Protein AF-A0A2A2KRG2-F1 (afdb_monomer)

Structure (mmCIF, N/CA/C/O backbone):
data_AF-A0A2A2KRG2-F1
#
_entry.id   AF-A0A2A2KRG2-F1
#
loop_
_atom_site.group_PDB
_atom_site.id
_atom_site.type_symbol
_atom_site.label_atom_id
_atom_site.label_alt_id
_atom_site.label_comp_id
_atom_site.label_asym_id
_atom_site.label_entity_id
_atom_site.label_seq_id
_atom_site.pdbx_PDB_ins_code
_atom_site.Cartn_x
_atom_site.Cartn_y
_atom_site.Cartn_z
_atom_site.occupancy
_atom_site.B_iso_or_equiv
_atom_site.auth_seq_id
_atom_site.auth_comp_id
_atom_site.auth_asym_id
_atom_site.auth_atom_id
_atom_site.pdbx_PDB_model_num
ATOM 1 N N . MET A 1 1 ? -4.986 -5.666 5.709 1.00 29.66 1 MET A N 1
ATOM 2 C CA . MET A 1 1 ? -4.042 -6.745 6.087 1.00 29.66 1 MET A CA 1
ATOM 3 C C . MET A 1 1 ? -4.756 -8.081 5.919 1.00 29.66 1 MET A C 1
ATOM 5 O O . MET A 1 1 ? -5.889 -8.186 6.376 1.00 29.66 1 MET A O 1
ATOM 9 N N . TYR A 1 2 ? -4.151 -9.063 5.244 1.00 31.34 2 TYR A N 1
ATOM 10 C CA . TYR A 1 2 ? -4.650 -10.446 5.218 1.00 31.34 2 TYR A CA 1
ATOM 11 C C . TYR A 1 2 ? -3.957 -11.218 6.345 1.00 31.34 2 TYR A C 1
ATOM 13 O O . TYR A 1 2 ? -2.733 -11.163 6.433 1.00 31.34 2 TYR A O 1
ATOM 21 N N . TYR A 1 3 ? -4.710 -11.911 7.198 1.00 32.34 3 TYR A N 1
ATOM 22 C CA . TYR A 1 3 ? -4.141 -12.798 8.218 1.00 32.34 3 TYR A CA 1
ATOM 23 C C . TYR A 1 3 ? -4.425 -14.255 7.857 1.00 32.34 3 TYR A C 1
ATOM 25 O O . TYR A 1 3 ? -5.563 -14.611 7.553 1.00 32.34 3 TYR A O 1
ATOM 33 N N . GLU A 1 4 ? -3.389 -15.092 7.909 1.00 26.80 4 GLU A N 1
ATOM 34 C CA . GLU A 1 4 ? -3.483 -16.546 7.769 1.00 26.80 4 GLU A CA 1
ATOM 35 C C . GLU A 1 4 ? -3.441 -17.169 9.176 1.00 26.80 4 GLU A C 1
ATOM 37 O O . GLU A 1 4 ? -2.550 -16.859 9.968 1.00 26.80 4 GLU A O 1
ATOM 42 N N . ILE A 1 5 ? -4.428 -18.000 9.528 1.00 31.73 5 ILE A N 1
ATOM 43 C CA . ILE A 1 5 ? -4.546 -18.603 10.866 1.00 31.73 5 ILE A CA 1
ATOM 44 C C . ILE A 1 5 ? -4.482 -20.124 10.740 1.00 31.73 5 ILE A C 1
ATOM 46 O O . ILE A 1 5 ? -5.445 -20.731 10.287 1.00 31.73 5 ILE A O 1
ATOM 50 N N . GLY A 1 6 ? -3.393 -20.723 11.235 1.00 26.72 6 GLY A N 1
ATOM 51 C CA . GLY A 1 6 ? -3.330 -22.131 11.650 1.00 26.72 6 GLY A CA 1
ATOM 52 C C . GLY A 1 6 ? -3.318 -23.183 10.532 1.00 26.72 6 GLY A C 1
ATOM 53 O O . GLY A 1 6 ? -4.062 -23.124 9.562 1.00 26.72 6 GLY A O 1
ATOM 54 N N . SER A 1 7 ? -2.471 -24.194 10.712 1.00 32.69 7 SER A N 1
ATOM 55 C CA . SER A 1 7 ? -1.944 -25.127 9.705 1.00 32.69 7 SER A CA 1
ATOM 56 C C . SER A 1 7 ? -2.916 -26.114 9.042 1.00 32.69 7 SER A C 1
ATOM 58 O O . SER A 1 7 ? -2.444 -27.047 8.415 1.00 32.69 7 SER A O 1
ATOM 60 N N . ASP A 1 8 ? -4.231 -25.939 9.144 1.00 32.78 8 ASP A N 1
ATOM 61 C CA . ASP A 1 8 ? -5.220 -26.752 8.425 1.00 32.78 8 ASP A CA 1
ATOM 62 C C . ASP A 1 8 ? -6.577 -26.033 8.449 1.00 32.78 8 ASP A C 1
ATOM 64 O O . ASP A 1 8 ? -7.426 -26.348 9.280 1.00 32.78 8 ASP A O 1
ATOM 68 N N . SER A 1 9 ? -6.770 -25.018 7.594 1.00 29.50 9 SER A N 1
ATOM 69 C CA . SER A 1 9 ? -8.054 -24.578 6.995 1.00 29.50 9 SER A CA 1
ATOM 70 C C . SER A 1 9 ? -7.951 -23.136 6.493 1.00 29.50 9 SER A C 1
ATOM 72 O O . SER A 1 9 ? -7.867 -22.197 7.275 1.00 29.50 9 SER A O 1
ATOM 74 N N . GLN A 1 10 ? -8.056 -22.947 5.176 1.00 33.50 10 GLN A N 1
ATOM 75 C CA . GLN A 1 10 ? -8.193 -21.641 4.523 1.00 33.50 10 GLN A CA 1
ATOM 76 C C . GLN A 1 10 ? -9.315 -20.792 5.158 1.00 33.50 10 GLN A C 1
ATOM 78 O O . GLN A 1 10 ? -10.501 -21.034 4.904 1.00 33.50 10 GLN A O 1
ATOM 83 N N . CYS A 1 11 ? -8.955 -19.780 5.945 1.00 31.53 11 CYS A N 1
ATOM 84 C CA . CYS A 1 11 ? -9.849 -18.721 6.416 1.00 31.53 11 CYS A CA 1
ATOM 85 C C . CYS A 1 11 ? -9.236 -17.368 6.045 1.00 31.53 11 CYS A C 1
ATOM 87 O O . CYS A 1 11 ? -8.462 -16.798 6.803 1.00 31.53 11 CYS A O 1
ATOM 89 N N . TYR A 1 12 ? -9.574 -16.861 4.859 1.00 43.62 12 TYR A N 1
ATOM 90 C CA . TYR A 1 12 ? -9.190 -15.517 4.433 1.00 43.62 12 TYR A CA 1
ATOM 91 C C . TYR A 1 12 ? -10.187 -14.517 5.030 1.00 43.62 12 TYR A C 1
ATOM 93 O O . TYR A 1 12 ? -11.266 -14.305 4.477 1.00 43.62 12 TYR A O 1
ATOM 101 N N . ALA A 1 13 ? -9.859 -13.959 6.197 1.00 39.25 13 ALA A N 1
ATOM 102 C CA . ALA A 1 13 ? -10.577 -12.825 6.769 1.00 39.25 13 ALA A CA 1
ATOM 103 C C . ALA A 1 13 ? -9.945 -11.529 6.246 1.00 39.25 13 ALA A C 1
ATOM 105 O O . ALA A 1 13 ? -8.752 -11.291 6.448 1.00 39.25 13 ALA A O 1
ATOM 106 N N . LEU A 1 14 ? -10.732 -10.692 5.568 1.00 48.41 14 LEU A N 1
ATOM 107 C CA . LEU A 1 14 ? -10.299 -9.344 5.204 1.00 48.41 14 LEU A CA 1
ATOM 108 C C . LEU A 1 14 ? -10.670 -8.399 6.351 1.00 48.41 14 LEU A C 1
ATOM 110 O O . LEU A 1 14 ? -11.850 -8.146 6.598 1.00 48.41 14 LEU A O 1
ATOM 114 N N . ILE A 1 15 ? -9.650 -7.926 7.073 1.00 51.00 15 ILE A N 1
ATOM 115 C CA . ILE A 1 15 ? -9.794 -6.954 8.161 1.00 51.00 15 ILE A CA 1
ATOM 116 C C . ILE A 1 15 ? -9.428 -5.578 7.607 1.00 51.00 15 ILE A C 1
ATOM 118 O O . ILE A 1 15 ? -8.278 -5.321 7.230 1.00 51.00 15 ILE A O 1
ATOM 122 N N . MET A 1 16 ? -10.428 -4.703 7.549 1.00 49.31 16 MET A N 1
ATOM 123 C CA . MET A 1 16 ? -10.259 -3.293 7.210 1.00 49.31 16 MET A CA 1
ATOM 124 C C . MET A 1 16 ? -9.888 -2.525 8.477 1.00 49.31 16 MET A C 1
ATOM 126 O O . MET A 1 16 ? -10.736 -2.352 9.345 1.00 49.31 16 MET A O 1
ATOM 130 N N . TYR A 1 17 ? -8.631 -2.087 8.579 1.00 44.12 17 TYR A N 1
ATOM 131 C CA . TYR A 1 17 ? -8.118 -1.272 9.684 1.00 44.12 17 TYR A CA 1
ATOM 132 C C . TYR A 1 17 ? -7.534 0.044 9.150 1.00 44.12 17 TYR A C 1
ATOM 134 O O . TYR A 1 17 ? -6.926 0.073 8.078 1.00 44.12 17 TYR A O 1
ATOM 142 N N . GLN A 1 18 ? -7.742 1.129 9.895 1.00 44.81 18 GLN A N 1
ATOM 143 C CA . GLN A 1 18 ? -7.161 2.449 9.648 1.00 44.81 18 GLN A CA 1
ATOM 144 C C . GLN A 1 18 ? -5.654 2.459 9.981 1.00 44.81 18 GLN A C 1
ATOM 146 O O . GLN A 1 18 ? -5.302 2.321 11.145 1.00 44.81 18 GLN A O 1
ATOM 151 N N . GLU A 1 19 ? -4.764 2.737 9.023 1.00 33.47 19 GLU A N 1
ATOM 152 C CA . GLU A 1 19 ? -3.375 3.152 9.311 1.00 33.47 19 GLU A CA 1
ATOM 153 C C . GLU A 1 19 ? -3.194 4.609 8.842 1.00 33.47 19 GLU A C 1
ATOM 155 O O . GLU A 1 19 ? -3.451 4.916 7.676 1.00 33.47 19 GLU A O 1
ATOM 160 N N . PHE A 1 20 ? -2.896 5.546 9.759 1.00 42.88 20 PHE A N 1
ATOM 161 C CA . PHE A 1 20 ? -3.058 6.992 9.511 1.00 42.88 20 PHE A CA 1
ATOM 162 C C . PHE A 1 20 ? -1.716 7.710 9.496 1.00 42.88 20 PHE A C 1
ATOM 164 O O . PHE A 1 20 ? -1.190 8.147 10.515 1.00 42.88 20 PHE A O 1
ATOM 171 N N . SER A 1 21 ? -1.207 7.894 8.282 1.00 27.30 21 SER A N 1
ATOM 172 C CA . SER A 1 21 ? -0.161 8.851 7.952 1.00 27.30 21 SER A CA 1
ATOM 173 C C . SER A 1 21 ? -0.754 9.861 6.961 1.00 27.30 21 SER A C 1
ATOM 175 O O . SER A 1 21 ? -0.953 9.551 5.790 1.00 27.30 21 SER A O 1
ATOM 177 N N . SER A 1 22 ? -1.040 11.073 7.451 1.00 29.67 22 SER A N 1
ATOM 178 C CA . SER A 1 22 ? -1.449 12.300 6.731 1.00 29.67 22 SER A CA 1
ATOM 179 C C . SER A 1 22 ? -2.947 12.677 6.668 1.00 29.67 22 SER A C 1
ATOM 181 O O . SER A 1 22 ? -3.8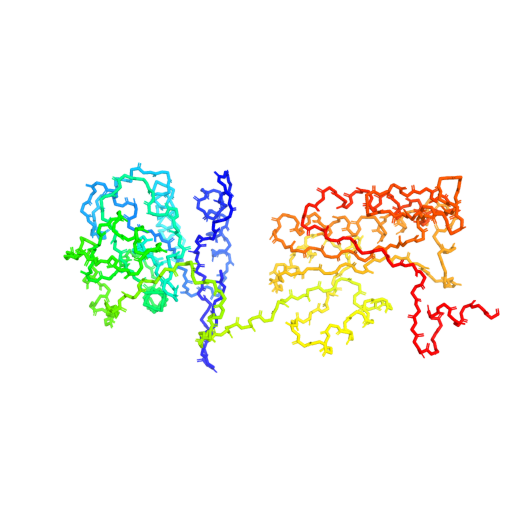57 11.872 6.496 1.00 29.67 22 SER A O 1
ATOM 183 N N . TYR A 1 23 ? -3.171 13.985 6.839 1.00 35.66 23 TYR A N 1
ATOM 184 C CA . TYR A 1 23 ? -4.391 14.640 7.328 1.00 35.66 23 TYR A CA 1
ATOM 185 C C . TYR A 1 23 ? -5.472 14.973 6.278 1.00 35.66 23 TYR A C 1
ATOM 187 O O . TYR A 1 23 ? -6.418 15.679 6.612 1.00 35.66 23 TYR A O 1
ATOM 195 N N . LEU A 1 24 ? -5.386 14.513 5.023 1.00 28.31 24 LEU A N 1
ATOM 196 C CA . LEU A 1 24 ? -6.304 14.994 3.966 1.00 28.31 24 LEU A CA 1
ATOM 197 C C . LEU A 1 24 ? -6.812 13.943 2.965 1.00 28.31 24 LEU A C 1
ATOM 199 O O . LEU A 1 24 ? -7.680 14.268 2.159 1.00 28.31 24 LEU A O 1
ATOM 203 N N . LEU A 1 25 ? -6.346 12.692 3.015 1.00 37.44 25 LEU A N 1
ATOM 204 C CA . LEU A 1 25 ? -6.778 11.638 2.088 1.00 37.44 25 LEU A CA 1
ATOM 205 C C . LEU A 1 25 ? -6.596 10.259 2.723 1.00 37.44 25 LEU A C 1
ATOM 207 O O . LEU A 1 25 ? -5.611 9.563 2.512 1.00 37.44 25 LEU A O 1
ATOM 211 N N . THR A 1 26 ? -7.571 9.859 3.524 1.00 41.53 26 THR A N 1
ATOM 212 C CA . THR A 1 26 ? -7.593 8.558 4.188 1.00 41.53 26 THR A CA 1
ATOM 213 C C . THR A 1 26 ? -8.547 7.622 3.464 1.00 41.53 26 THR A C 1
ATOM 215 O O . THR A 1 26 ? -9.755 7.582 3.693 1.00 41.53 26 THR A O 1
ATOM 218 N N . GLY A 1 27 ? -7.970 6.919 2.486 1.00 37.56 27 GLY A N 1
ATOM 219 C CA . GLY A 1 27 ? -8.674 6.203 1.423 1.00 37.56 27 GLY A CA 1
ATOM 220 C C . GLY A 1 27 ? -9.642 5.116 1.890 1.00 37.56 27 GLY A C 1
ATOM 221 O O . GLY A 1 27 ? -10.674 4.951 1.257 1.00 37.56 27 GLY A O 1
ATOM 222 N N . CYS A 1 28 ? -9.392 4.424 3.004 1.00 44.31 28 CYS A N 1
ATOM 223 C CA . CYS A 1 28 ? -10.169 3.228 3.367 1.00 44.31 28 CYS A CA 1
ATOM 224 C C . CYS A 1 28 ? -11.514 3.511 4.072 1.00 44.31 28 CYS A C 1
ATOM 226 O O . CYS A 1 28 ? -12.373 2.636 4.090 1.00 44.31 28 CYS A O 1
ATOM 228 N N . LEU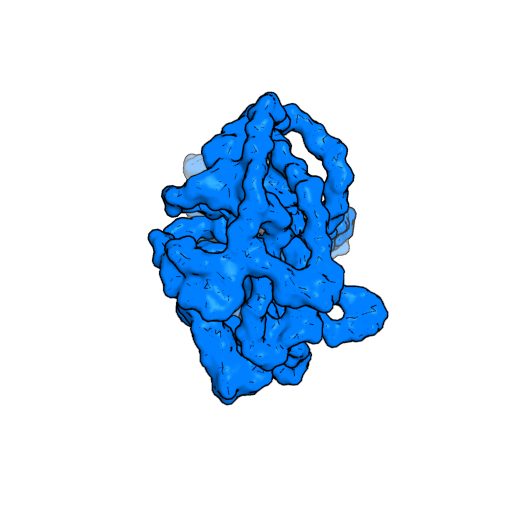 A 1 29 ? -11.724 4.720 4.613 1.00 48.06 29 LEU A N 1
ATOM 229 C CA . LEU A 1 29 ? -13.013 5.171 5.181 1.00 48.06 29 LEU A CA 1
ATOM 230 C C . LEU A 1 29 ? -13.597 6.392 4.448 1.00 48.06 29 LEU A C 1
ATOM 232 O O . LEU A 1 29 ? -14.664 6.889 4.805 1.00 48.06 29 LEU A O 1
ATOM 236 N N . ASN A 1 30 ? -12.939 6.857 3.380 1.00 58.56 30 ASN A N 1
ATOM 237 C CA . ASN A 1 30 ? -13.611 7.654 2.362 1.00 58.56 30 ASN A CA 1
ATOM 238 C C . ASN A 1 30 ? -14.676 6.754 1.701 1.00 58.56 30 ASN A C 1
ATOM 240 O O . ASN A 1 30 ? -14.331 5.635 1.308 1.00 58.56 30 ASN A O 1
ATOM 244 N N . PRO A 1 31 ? -15.934 7.209 1.537 1.00 58.19 31 PRO A N 1
ATOM 245 C CA . PRO A 1 31 ? -16.980 6.449 0.853 1.00 58.19 31 PRO A CA 1
ATOM 246 C C . PRO A 1 31 ? -16.522 5.752 -0.431 1.00 58.19 31 PRO A C 1
ATOM 248 O O . PRO A 1 31 ? -16.917 4.621 -0.692 1.00 58.19 31 PRO A O 1
ATOM 251 N N . LEU A 1 32 ? -15.636 6.391 -1.200 1.00 61.03 32 LEU A N 1
ATOM 252 C CA . LEU A 1 32 ? -15.094 5.822 -2.432 1.00 61.03 32 LEU A CA 1
ATOM 253 C C . LEU A 1 32 ? -14.224 4.576 -2.205 1.00 61.03 32 LEU A C 1
ATOM 255 O O . LEU A 1 32 ? -14.387 3.599 -2.931 1.00 61.03 32 LEU A O 1
ATOM 259 N N . GLY A 1 33 ? -13.329 4.575 -1.214 1.00 68.56 33 GLY A N 1
ATOM 260 C CA . GLY A 1 33 ? -12.489 3.403 -0.953 1.00 68.56 33 GLY A CA 1
ATOM 261 C C . GLY A 1 33 ? -13.251 2.282 -0.255 1.00 68.56 33 GLY A C 1
ATOM 262 O O . GLY A 1 33 ? -13.022 1.115 -0.561 1.00 68.56 33 GLY A O 1
ATOM 263 N N . MET A 1 34 ? -14.235 2.615 0.588 1.00 76.31 34 MET A N 1
ATOM 264 C CA . MET A 1 34 ? -15.130 1.609 1.167 1.00 76.31 34 MET A CA 1
ATOM 265 C C . MET A 1 34 ? -15.921 0.872 0.077 1.00 76.31 34 MET A C 1
ATOM 267 O O . MET A 1 34 ? -15.996 -0.354 0.100 1.00 76.31 34 MET A O 1
ATOM 271 N N . ILE A 1 35 ? -16.455 1.599 -0.911 1.00 80.50 35 ILE A N 1
ATOM 272 C CA . ILE A 1 35 ? -17.150 1.002 -2.063 1.00 80.50 35 ILE A CA 1
ATOM 273 C C . ILE A 1 35 ? -16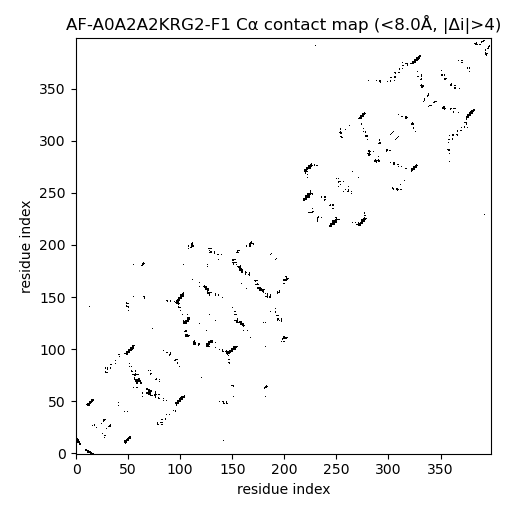.215 0.073 -2.841 1.00 80.50 35 ILE A C 1
ATOM 275 O O . ILE A 1 35 ? -16.591 -1.059 -3.120 1.00 80.50 35 ILE A O 1
ATOM 279 N N . GLN A 1 36 ? -14.989 0.512 -3.146 1.00 79.19 36 GLN A N 1
ATOM 280 C CA . GLN A 1 36 ? -14.023 -0.305 -3.891 1.00 79.19 36 GLN A CA 1
ATOM 281 C C . GLN A 1 36 ? -13.691 -1.615 -3.173 1.00 79.19 36 GLN A C 1
ATOM 283 O O . GLN A 1 36 ? -13.675 -2.673 -3.799 1.00 79.19 36 GLN A O 1
ATOM 288 N N . VAL A 1 37 ? -13.452 -1.559 -1.861 1.00 81.06 37 VAL A N 1
ATOM 289 C CA . VAL A 1 37 ? -13.136 -2.756 -1.077 1.00 81.06 37 VAL A CA 1
ATOM 290 C C . VAL A 1 37 ? -14.353 -3.675 -0.970 1.00 81.06 37 VAL A C 1
ATOM 292 O O . VAL A 1 37 ? -14.210 -4.887 -1.103 1.00 81.06 37 VAL A O 1
ATOM 295 N N . LEU A 1 38 ? -15.548 -3.125 -0.752 1.00 85.38 38 LEU A N 1
ATOM 296 C CA . LEU A 1 38 ? -16.779 -3.912 -0.679 1.00 85.38 38 LEU A CA 1
ATOM 297 C C . LEU A 1 38 ? -17.150 -4.546 -2.031 1.00 85.38 38 LEU A C 1
ATOM 299 O O . LEU A 1 38 ? -17.625 -5.681 -2.057 1.00 85.38 38 LEU A O 1
ATOM 303 N N . ASP A 1 39 ? -16.909 -3.860 -3.149 1.00 85.19 39 ASP A N 1
ATOM 304 C CA . ASP A 1 39 ? -17.068 -4.428 -4.492 1.00 85.19 39 ASP A CA 1
ATOM 305 C C . ASP A 1 39 ? -16.040 -5.539 -4.748 1.00 85.19 39 ASP A C 1
ATOM 307 O O . ASP A 1 39 ? -16.412 -6.615 -5.209 1.00 85.19 39 ASP A O 1
ATOM 311 N N . ALA A 1 40 ? -14.775 -5.346 -4.361 1.00 81.69 40 ALA A N 1
ATOM 312 C CA . ALA A 1 40 ? -13.763 -6.399 -4.450 1.00 81.69 40 ALA A CA 1
ATOM 313 C C . ALA A 1 40 ? -14.114 -7.614 -3.570 1.00 81.69 40 ALA A C 1
ATOM 315 O O . ALA A 1 40 ? -13.955 -8.761 -3.986 1.00 81.69 40 ALA A O 1
ATOM 316 N N . ALA A 1 41 ? -14.641 -7.372 -2.366 1.00 84.75 41 ALA A N 1
ATOM 317 C CA . ALA A 1 41 ? -15.145 -8.410 -1.475 1.00 84.75 41 ALA A CA 1
ATOM 318 C C . ALA A 1 41 ? -16.325 -9.173 -2.099 1.00 84.75 41 ALA A C 1
ATOM 320 O O . ALA A 1 41 ? -16.387 -10.394 -1.983 1.00 84.75 41 ALA A O 1
ATOM 321 N N . ARG A 1 42 ? -17.230 -8.475 -2.799 1.00 85.62 42 ARG A N 1
ATOM 322 C CA . ARG A 1 42 ? -18.340 -9.083 -3.551 1.00 85.62 42 ARG A CA 1
ATOM 323 C C . ARG A 1 42 ? -17.850 -9.977 -4.681 1.00 85.62 42 ARG A C 1
ATOM 325 O O . ARG A 1 42 ? -18.397 -11.059 -4.877 1.00 85.62 42 ARG A O 1
ATOM 332 N N . ASP A 1 43 ? -16.849 -9.527 -5.422 1.00 84.94 43 ASP A N 1
ATOM 333 C CA . ASP A 1 43 ? -16.346 -10.258 -6.583 1.00 84.94 43 ASP A CA 1
ATOM 334 C C . ASP A 1 43 ? -15.474 -11.468 -6.163 1.00 84.94 43 ASP A C 1
ATOM 336 O O . ASP A 1 43 ? -15.237 -12.389 -6.951 1.00 84.94 43 ASP A O 1
ATOM 340 N N . CYS A 1 44 ? -15.056 -11.524 -4.892 1.00 79.94 44 CYS A N 1
ATOM 341 C CA . CYS A 1 44 ? -14.324 -12.641 -4.304 1.00 79.94 44 CYS A CA 1
ATOM 342 C C . CYS A 1 44 ? -15.246 -13.829 -3.962 1.00 79.94 44 CYS A C 1
ATOM 344 O O . CYS A 1 44 ? -15.891 -13.878 -2.916 1.00 79.94 44 CYS A O 1
ATOM 346 N N . GLN A 1 45 ? -15.252 -14.853 -4.821 1.00 76.12 45 GLN A N 1
ATOM 347 C CA . GLN A 1 45 ? -16.094 -16.052 -4.657 1.00 76.12 45 GLN A CA 1
ATOM 348 C C . GLN A 1 45 ? -15.750 -16.916 -3.431 1.00 76.12 45 GLN A C 1
ATOM 350 O O . GLN A 1 45 ? -16.567 -17.727 -2.998 1.00 76.12 45 GLN A O 1
ATOM 355 N N . THR A 1 46 ? -14.538 -16.788 -2.892 1.00 81.56 46 THR A N 1
ATOM 356 C CA . THR A 1 46 ? -14.033 -17.611 -1.781 1.00 81.56 46 THR A CA 1
ATOM 357 C C . THR A 1 46 ? -14.091 -16.898 -0.430 1.00 81.56 46 THR A C 1
ATOM 359 O O . THR A 1 46 ? -13.651 -17.461 0.577 1.00 81.56 46 THR A O 1
ATOM 362 N N . LEU A 1 47 ? -14.626 -15.674 -0.386 1.00 80.94 47 LEU A N 1
ATOM 363 C CA . LEU A 1 47 ? -14.696 -14.872 0.827 1.00 80.94 47 LEU A CA 1
ATOM 364 C C . LEU A 1 47 ? -15.630 -15.525 1.853 1.00 80.94 47 LEU A C 1
ATOM 366 O O . LEU A 1 47 ? -16.830 -15.671 1.627 1.00 80.94 47 LEU A O 1
ATOM 370 N N . LYS A 1 48 ? -15.070 -15.891 3.009 1.00 82.81 48 LYS A N 1
ATOM 371 C CA . LYS A 1 48 ? -15.832 -16.490 4.117 1.00 82.81 48 LYS A CA 1
ATOM 372 C C . LYS A 1 48 ? -16.310 -15.465 5.138 1.00 82.81 48 LYS A C 1
ATOM 374 O O . LYS A 1 48 ? -17.306 -15.710 5.806 1.00 82.81 48 LYS A O 1
ATOM 379 N N . SER A 1 49 ? -15.574 -14.368 5.293 1.00 84.75 49 SER A N 1
ATOM 380 C CA . SER A 1 49 ? -15.817 -13.364 6.325 1.00 84.75 49 SER A CA 1
ATOM 381 C C . SER A 1 49 ? -15.131 -12.047 5.979 1.00 84.75 49 SER A C 1
ATOM 383 O O . SER A 1 49 ? -13.986 -12.033 5.521 1.00 84.75 49 SER A O 1
ATOM 385 N N . PHE A 1 50 ? -15.826 -10.943 6.226 1.00 88.50 50 PHE A N 1
ATOM 386 C CA . PHE A 1 50 ? -15.331 -9.587 6.046 1.00 88.50 50 PHE A CA 1
ATOM 387 C C . PHE A 1 50 ? -15.631 -8.765 7.297 1.00 88.50 50 PHE A C 1
ATOM 389 O O . PHE A 1 50 ? -16.793 -8.608 7.674 1.00 88.50 50 PHE A O 1
ATOM 396 N N . VAL A 1 51 ? -14.597 -8.230 7.947 1.00 88.81 51 VAL A N 1
ATOM 397 C CA . VAL A 1 51 ? -14.770 -7.458 9.183 1.00 88.81 51 VAL A CA 1
ATOM 398 C C . VAL A 1 51 ? -14.439 -5.993 8.948 1.00 88.81 51 VAL A C 1
ATOM 400 O O . VAL A 1 51 ? -13.320 -5.638 8.570 1.00 88.81 51 VAL A O 1
ATOM 403 N N . VAL A 1 52 ? -15.426 -5.141 9.216 1.00 89.88 52 VAL A N 1
ATOM 404 C CA . VAL A 1 52 ? -15.276 -3.686 9.242 1.00 89.88 52 VAL A CA 1
ATOM 405 C C . VAL A 1 52 ? -14.911 -3.268 10.654 1.00 89.88 52 VAL A C 1
ATOM 407 O O . VAL A 1 52 ? -15.703 -3.461 11.577 1.00 89.88 52 VAL A O 1
ATOM 410 N N . VAL A 1 53 ? -13.721 -2.694 10.818 1.00 89.88 53 VAL A N 1
ATOM 411 C CA . VAL A 1 53 ? -13.283 -2.137 12.096 1.00 89.88 53 VAL A CA 1
ATOM 412 C C . VAL A 1 53 ? -13.612 -0.648 12.131 1.00 89.88 53 VAL A C 1
ATOM 414 O O . VAL A 1 53 ? -13.086 0.153 11.364 1.00 89.88 53 VAL A O 1
ATOM 417 N N . SER A 1 54 ? -14.516 -0.322 13.037 1.00 90.62 54 SER A N 1
ATOM 418 C CA . SER A 1 54 ? -14.995 0.994 13.437 1.00 90.62 54 SER A CA 1
ATOM 419 C C . SER A 1 54 ? -14.540 1.262 14.880 1.00 90.62 54 SER A C 1
ATOM 421 O O . SER A 1 54 ? -13.789 0.473 15.469 1.00 90.62 54 SER A O 1
ATOM 423 N N . SER A 1 55 ? -14.996 2.352 15.491 1.00 90.69 55 SER A N 1
ATOM 424 C CA . SER A 1 55 ? -14.648 2.697 16.867 1.00 90.69 55 SER A CA 1
ATOM 425 C C . SER A 1 55 ? -15.826 3.188 17.701 1.00 90.69 55 SER A C 1
ATOM 427 O O . SER A 1 55 ? -16.897 3.485 17.183 1.00 90.69 55 SER A O 1
ATOM 429 N N . ASP A 1 56 ? -15.619 3.317 19.011 1.00 91.06 56 ASP A N 1
ATOM 430 C CA . ASP A 1 56 ? -16.564 3.958 19.932 1.00 91.06 56 ASP A CA 1
ATOM 431 C C . ASP A 1 56 ? -16.842 5.445 19.602 1.00 91.06 56 ASP A C 1
ATOM 433 O O . ASP A 1 56 ? -17.803 6.024 20.111 1.00 91.06 56 ASP A O 1
ATOM 437 N N . MET A 1 57 ? -16.070 6.063 18.696 1.00 88.19 57 MET A N 1
ATOM 438 C CA . MET A 1 57 ? -16.260 7.453 18.262 1.00 88.19 57 MET A CA 1
ATOM 439 C C . MET A 1 57 ? -17.556 7.650 17.470 1.00 88.19 57 MET A C 1
ATOM 441 O O . MET A 1 57 ? -18.075 8.768 17.432 1.00 88.19 57 MET A O 1
ATOM 445 N N . VAL A 1 58 ? -18.110 6.585 16.880 1.00 91.19 58 VAL A N 1
ATOM 446 C CA . VAL A 1 58 ? -19.409 6.631 16.186 1.00 91.19 58 VAL A CA 1
ATOM 447 C C . VAL A 1 58 ? -20.569 6.945 17.131 1.00 91.19 58 VAL A C 1
ATOM 449 O O . VAL A 1 58 ? -21.578 7.505 16.703 1.00 91.19 58 VAL A O 1
ATOM 452 N N . TYR A 1 59 ? -20.438 6.626 18.424 1.00 92.94 59 TYR A N 1
ATOM 453 C CA . TYR A 1 59 ? -21.484 6.902 19.409 1.00 92.94 59 TYR A CA 1
ATOM 454 C C . TYR A 1 59 ? -21.601 8.393 19.730 1.00 92.94 59 TYR A C 1
ATOM 456 O O . TYR A 1 59 ? -22.723 8.897 19.844 1.00 92.94 59 TYR A O 1
ATOM 464 N N . GLY A 1 60 ? -20.461 9.083 19.869 1.00 87.94 60 GLY A N 1
ATOM 465 C CA . GLY A 1 60 ? -20.375 10.465 20.351 1.00 87.94 60 GLY A CA 1
ATOM 466 C C . GLY A 1 60 ? -21.210 10.681 21.616 1.00 87.94 60 GLY A C 1
ATOM 467 O O . GLY A 1 60 ? -20.926 10.080 22.649 1.00 87.94 60 GLY A O 1
ATOM 468 N N . ASN A 1 61 ? -22.282 11.471 21.513 1.00 86.56 61 ASN A N 1
ATOM 469 C CA . ASN A 1 61 ? -23.179 11.793 22.637 1.00 86.56 61 ASN A CA 1
ATOM 470 C C . ASN A 1 61 ? -24.239 10.727 22.966 1.00 86.56 61 ASN A C 1
ATOM 472 O O . ASN A 1 61 ? -25.127 10.959 23.790 1.00 86.56 61 ASN A O 1
ATOM 476 N N . SER A 1 62 ? -24.195 9.571 22.310 1.00 89.38 62 SER A N 1
ATOM 477 C CA . SER A 1 62 ? -25.172 8.500 22.511 1.00 89.38 62 SER A CA 1
ATOM 478 C C . SER A 1 62 ? -24.712 7.483 23.552 1.00 89.38 62 SER A C 1
ATOM 480 O O . SER A 1 62 ? -23.529 7.363 23.863 1.00 89.38 62 SER A O 1
ATOM 482 N N . ALA A 1 63 ? -25.655 6.693 24.071 1.00 91.19 63 ALA A N 1
ATOM 483 C CA . ALA A 1 63 ? -25.314 5.542 24.900 1.00 91.19 63 ALA A CA 1
ATOM 484 C C . ALA A 1 63 ? -24.441 4.558 24.100 1.00 91.19 63 ALA A C 1
ATOM 486 O O . ALA A 1 63 ? -24.787 4.209 22.974 1.00 91.19 63 ALA A O 1
ATOM 487 N N . GLN A 1 64 ? -23.343 4.072 24.673 1.00 91.38 64 GLN A N 1
ATOM 488 C CA . GLN A 1 64 ? -22.389 3.210 23.969 1.00 91.38 64 GLN A CA 1
ATOM 489 C C . GLN A 1 64 ? -22.822 1.733 23.984 1.00 91.38 64 GLN A C 1
ATOM 491 O O . GLN A 1 64 ? -22.178 0.868 24.574 1.00 91.38 64 GLN A O 1
ATOM 496 N N . SER A 1 65 ? -23.958 1.449 23.350 1.00 94.06 65 SER A N 1
ATOM 497 C CA . SER A 1 65 ? -24.501 0.103 23.134 1.00 94.06 65 SER A CA 1
ATOM 498 C C . SER A 1 65 ? -24.751 -0.105 21.647 1.00 94.06 65 SER A C 1
ATOM 500 O O . SER A 1 65 ? -25.117 0.831 20.943 1.00 94.06 65 SER A O 1
ATOM 502 N N . GLU A 1 66 ? -24.588 -1.332 21.159 1.00 93.19 66 GLU A N 1
ATOM 503 C CA . GLU A 1 66 ? -24.645 -1.670 19.735 1.00 93.19 66 GLU A CA 1
ATOM 504 C C . GLU A 1 66 ? -25.950 -1.236 19.047 1.00 93.19 66 GLU A C 1
ATOM 506 O O . GLU A 1 66 ? -25.930 -0.910 17.861 1.00 93.19 66 GLU A O 1
ATOM 511 N N . ASN A 1 67 ? -27.059 -1.174 19.793 1.00 91.69 67 ASN A N 1
ATOM 512 C CA . ASN A 1 67 ? -28.385 -0.786 19.293 1.00 91.69 67 ASN A CA 1
ATOM 513 C C . ASN A 1 67 ? -28.695 0.713 19.427 1.00 91.69 67 ASN A C 1
ATOM 515 O O . ASN A 1 67 ? -29.785 1.154 19.057 1.00 91.69 67 ASN A O 1
ATOM 519 N N . SER A 1 68 ? -27.787 1.492 20.008 1.00 92.50 68 SER A N 1
ATOM 520 C CA . SER A 1 68 ? -27.986 2.924 20.183 1.00 92.50 68 SER A CA 1
ATOM 521 C C . SER A 1 68 ? -27.924 3.671 18.859 1.00 92.50 68 SER A C 1
ATOM 523 O O . SER A 1 68 ? -27.243 3.273 17.913 1.00 92.50 68 SER A O 1
ATOM 525 N N . ILE A 1 69 ? -28.602 4.817 18.829 1.00 93.00 69 ILE A N 1
ATOM 526 C CA . ILE A 1 69 ? -28.428 5.810 17.767 1.00 93.00 69 ILE A CA 1
ATOM 527 C C . ILE A 1 69 ? -26.966 6.280 17.779 1.00 93.00 69 ILE A C 1
ATOM 529 O O . ILE A 1 69 ? -26.328 6.307 18.828 1.00 93.00 69 ILE A O 1
ATOM 533 N N . LEU A 1 70 ? -26.436 6.621 16.608 1.00 94.19 70 LEU A N 1
ATOM 534 C CA . LEU A 1 70 ? -25.085 7.144 16.442 1.00 94.19 70 LEU A CA 1
ATOM 535 C C . LEU A 1 70 ? -25.143 8.666 16.311 1.00 94.19 70 LEU A C 1
ATOM 537 O O . LEU A 1 70 ? -25.879 9.182 15.469 1.00 94.19 70 LEU A O 1
ATOM 541 N N . LEU A 1 71 ? -24.389 9.381 17.149 1.00 92.19 71 LEU A N 1
ATOM 542 C CA . LEU A 1 71 ? -24.312 10.847 17.152 1.00 92.19 71 LEU A CA 1
ATOM 543 C C . LEU A 1 71 ? -22.843 11.298 17.223 1.00 92.19 71 LEU A C 1
ATOM 545 O O . LEU A 1 71 ? -22.446 11.895 18.226 1.00 92.19 71 LEU A O 1
ATOM 549 N N . PRO A 1 72 ? -22.025 10.994 16.196 1.00 89.50 72 PRO A N 1
ATOM 550 C CA . PRO A 1 72 ? -20.601 11.306 16.210 1.00 89.50 72 PRO A CA 1
ATOM 551 C C . PRO A 1 72 ? -20.356 12.819 16.264 1.00 89.50 72 PRO A C 1
ATOM 553 O O . PRO A 1 72 ? -21.019 13.599 15.582 1.00 89.50 72 PRO A O 1
ATOM 556 N N . GLU A 1 73 ? -19.358 13.228 17.046 1.00 85.75 73 GLU A N 1
ATOM 557 C CA . GLU A 1 73 ? -19.013 14.645 17.265 1.00 85.75 73 GLU A CA 1
ATOM 558 C C . GLU A 1 73 ? -17.811 15.117 16.436 1.00 85.75 73 GLU A C 1
ATOM 560 O O . GLU A 1 73 ? -17.452 16.293 16.442 1.00 85.75 73 GLU A O 1
ATOM 565 N N . ASN A 1 74 ? -17.170 14.203 15.710 1.00 78.56 74 ASN A N 1
ATOM 566 C CA . ASN A 1 74 ? -15.992 14.477 14.899 1.00 78.56 74 ASN A CA 1
ATOM 567 C C . ASN A 1 74 ? -16.088 13.782 13.535 1.00 78.56 74 ASN A C 1
ATOM 569 O O . ASN A 1 74 ? -16.899 12.880 13.313 1.00 78.56 74 ASN A O 1
ATOM 573 N N . PHE A 1 75 ? -15.239 14.218 12.604 1.00 79.31 75 PHE A N 1
ATOM 574 C CA . PHE A 1 75 ? -15.245 13.719 11.230 1.00 79.31 75 PHE A CA 1
ATOM 575 C C . PHE A 1 75 ? -14.856 12.235 11.127 1.00 79.31 75 PHE A C 1
ATOM 577 O O . PHE A 1 75 ? -15.325 11.565 10.211 1.00 79.31 75 PHE A O 1
ATOM 584 N N . ILE A 1 76 ? -14.044 11.716 12.060 1.00 78.75 76 ILE A N 1
ATOM 585 C CA . ILE A 1 76 ? -13.627 10.305 12.093 1.00 78.75 76 ILE A CA 1
ATOM 586 C C . ILE A 1 76 ? -14.840 9.422 12.392 1.00 78.75 76 ILE A C 1
ATOM 588 O O . ILE A 1 76 ? -15.190 8.576 11.574 1.00 78.75 76 ILE A O 1
ATOM 592 N N . GLY A 1 77 ? -15.548 9.686 13.493 1.00 83.25 77 GLY A N 1
ATOM 593 C CA . GLY A 1 77 ? -16.762 8.956 13.861 1.00 83.25 77 GLY A CA 1
ATOM 594 C C . GLY A 1 77 ? -17.875 9.106 12.818 1.00 83.25 77 GLY A C 1
ATOM 595 O O . GLY A 1 77 ? -18.604 8.154 12.552 1.00 83.25 77 GLY A O 1
ATOM 596 N N . ALA A 1 78 ? -17.991 10.269 12.165 1.00 84.44 78 ALA A N 1
ATOM 597 C CA . ALA A 1 78 ? -18.943 10.460 11.068 1.00 84.44 78 ALA A CA 1
ATOM 598 C C . ALA A 1 78 ? -18.600 9.611 9.829 1.00 84.44 78 ALA A C 1
ATOM 600 O O . ALA A 1 78 ? -19.500 9.050 9.201 1.00 84.44 78 ALA A O 1
ATOM 601 N N . ALA A 1 79 ? -17.314 9.495 9.484 1.00 82.94 79 ALA A N 1
ATOM 602 C CA . ALA A 1 79 ? -16.851 8.656 8.382 1.00 82.94 79 ALA A CA 1
ATOM 603 C C . ALA A 1 79 ? -17.030 7.161 8.690 1.00 82.94 79 ALA A C 1
ATOM 605 O O . ALA A 1 79 ? -17.553 6.424 7.854 1.00 82.94 79 ALA A O 1
ATOM 606 N N . GLU A 1 80 ? -16.671 6.729 9.902 1.00 86.69 80 GLU A N 1
ATOM 607 C CA . GLU A 1 80 ? -16.871 5.357 10.382 1.00 86.69 80 GLU A CA 1
ATOM 608 C C . GLU A 1 80 ? -18.362 4.976 10.382 1.00 86.69 80 GLU A C 1
ATOM 610 O O . GLU A 1 80 ? -18.727 3.950 9.812 1.00 86.69 80 GLU A O 1
ATOM 615 N N . MET A 1 81 ? -19.250 5.845 10.886 1.00 89.62 81 MET A N 1
ATOM 616 C CA . MET A 1 81 ? -20.708 5.660 10.799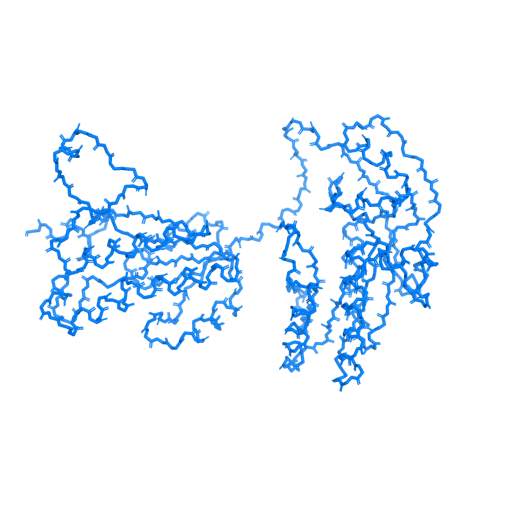 1.00 89.62 81 MET A CA 1
ATOM 617 C C . MET A 1 81 ? -21.186 5.482 9.347 1.00 89.62 81 MET A C 1
ATOM 619 O O . MET A 1 81 ? -22.036 4.635 9.062 1.00 89.62 81 MET A O 1
ATOM 623 N N . GLY A 1 82 ? -20.642 6.266 8.410 1.00 88.06 82 GLY A N 1
ATOM 624 C CA . GLY A 1 82 ? -20.930 6.118 6.983 1.00 88.06 82 GLY A CA 1
ATOM 625 C C . GLY A 1 82 ? -20.482 4.762 6.431 1.00 88.06 82 GLY A C 1
ATOM 626 O O . GLY A 1 82 ? -21.232 4.115 5.695 1.00 88.06 82 GLY A O 1
ATOM 627 N N . ALA A 1 83 ? -19.287 4.306 6.809 1.00 87.25 83 ALA A N 1
ATOM 628 C CA . ALA A 1 83 ? -18.760 3.006 6.409 1.00 87.25 83 ALA A CA 1
ATOM 629 C C . ALA A 1 83 ? -19.592 1.843 6.974 1.00 87.25 83 ALA A C 1
ATOM 631 O O . ALA A 1 83 ? -19.891 0.902 6.238 1.00 87.25 83 ALA A O 1
ATOM 632 N N . GLU A 1 84 ? -20.044 1.927 8.230 1.00 91.06 84 GLU A N 1
ATOM 633 C CA . GLU A 1 84 ? -20.956 0.942 8.824 1.00 91.06 84 GLU A CA 1
ATOM 634 C C . GLU A 1 84 ? -22.274 0.840 8.042 1.00 91.06 84 GLU A C 1
ATOM 636 O O . GLU A 1 84 ? -22.730 -0.260 7.716 1.00 91.06 84 GLU A O 1
ATOM 641 N N . ALA A 1 85 ? -22.863 1.979 7.665 1.00 91.25 85 ALA A N 1
ATOM 642 C CA . ALA A 1 85 ? -24.086 2.013 6.866 1.00 91.25 85 ALA A CA 1
ATOM 643 C C . ALA A 1 85 ? -23.891 1.399 5.465 1.00 91.25 85 ALA A C 1
ATOM 645 O O . ALA A 1 85 ? -24.757 0.660 4.984 1.00 91.25 85 ALA A O 1
ATOM 646 N N . MET A 1 86 ? -22.749 1.654 4.816 1.00 90.69 86 MET A N 1
ATOM 647 C CA . MET A 1 86 ? -22.401 1.027 3.533 1.00 90.69 86 MET A CA 1
ATOM 648 C C . MET A 1 86 ? -22.222 -0.484 3.671 1.00 90.69 86 MET A C 1
ATOM 650 O O . MET A 1 86 ? -22.789 -1.238 2.881 1.00 90.69 86 MET A O 1
ATOM 654 N N . ALA A 1 87 ? -21.497 -0.937 4.693 1.00 90.44 87 ALA A N 1
ATOM 655 C CA . ALA A 1 87 ? -21.291 -2.354 4.968 1.00 90.44 87 ALA A CA 1
ATOM 656 C C . ALA A 1 87 ? -22.629 -3.079 5.186 1.00 90.44 87 ALA A C 1
ATOM 658 O O . ALA A 1 87 ? -22.888 -4.125 4.587 1.00 90.44 87 ALA A O 1
ATOM 659 N N . HIS A 1 88 ? -23.530 -2.470 5.960 1.00 92.62 88 HIS A N 1
ATOM 660 C CA . HIS A 1 88 ? -24.880 -2.984 6.162 1.00 92.62 88 HIS A CA 1
ATOM 661 C C . HIS A 1 88 ? -25.692 -3.025 4.854 1.00 92.62 88 HIS A C 1
ATOM 663 O O . HIS A 1 88 ? -26.372 -4.013 4.576 1.00 92.62 88 HIS A O 1
ATOM 669 N N . SER A 1 89 ? -25.593 -1.993 4.007 1.00 93.75 89 SER A N 1
ATOM 670 C CA . SER A 1 89 ? -26.231 -1.970 2.682 1.00 93.75 89 SER A CA 1
ATOM 671 C C . SER A 1 89 ? -25.740 -3.108 1.777 1.00 93.75 89 SER A C 1
ATOM 673 O O . SER A 1 89 ? -26.547 -3.789 1.137 1.00 93.75 89 SER A O 1
ATOM 675 N N . TYR A 1 90 ? -24.431 -3.371 1.765 1.00 92.88 90 TYR A N 1
ATOM 676 C CA . TYR A 1 90 ? -23.822 -4.453 0.989 1.00 92.88 90 TYR A CA 1
ATOM 677 C C . TYR A 1 90 ? -24.210 -5.837 1.509 1.00 92.88 90 TYR A C 1
ATOM 679 O O . TYR A 1 90 ? -24.529 -6.720 0.711 1.00 92.88 90 TYR A O 1
ATOM 687 N N . MET A 1 91 ? -24.268 -6.022 2.830 1.00 93.44 91 MET A N 1
ATOM 688 C CA . MET A 1 91 ? -24.808 -7.248 3.419 1.00 93.44 91 MET A CA 1
ATOM 689 C C . MET A 1 91 ? -26.267 -7.454 3.003 1.00 93.44 91 MET A C 1
ATOM 691 O O . MET A 1 91 ? -26.628 -8.529 2.526 1.00 93.44 91 MET A O 1
ATOM 695 N N . MET A 1 92 ? -27.109 -6.420 3.090 1.00 93.38 92 MET A N 1
ATOM 696 C CA . MET A 1 92 ? -28.519 -6.539 2.712 1.00 93.38 92 MET A CA 1
ATOM 697 C C . MET A 1 92 ? -28.698 -6.883 1.230 1.00 93.38 92 MET A C 1
ATOM 699 O O . MET A 1 92 ? -29.493 -7.778 0.916 1.00 93.38 92 MET A O 1
ATOM 703 N N . SER A 1 93 ? -27.942 -6.210 0.359 1.00 94.25 93 SER A N 1
ATOM 704 C CA . SER A 1 93 ? -28.064 -6.285 -1.103 1.00 94.25 93 SER A CA 1
ATOM 705 C C . SER A 1 93 ? -27.425 -7.539 -1.700 1.00 94.25 93 SER A C 1
ATOM 707 O O . SER A 1 93 ? -28.009 -8.155 -2.588 1.00 94.25 93 SER A O 1
ATOM 709 N N . TYR A 1 94 ? -26.248 -7.932 -1.207 1.00 91.94 94 TYR A N 1
ATOM 710 C CA . TYR A 1 94 ? -25.420 -8.987 -1.805 1.00 91.94 94 TYR A CA 1
ATOM 711 C C . TYR A 1 94 ? -25.201 -10.198 -0.897 1.00 91.94 94 TYR A C 1
ATOM 713 O O . TYR A 1 94 ? -24.562 -11.155 -1.320 1.00 91.94 94 TYR A O 1
ATOM 721 N N . LYS A 1 95 ? -25.722 -10.182 0.338 1.00 91.56 95 LYS A N 1
ATOM 722 C CA . LYS A 1 95 ? -25.517 -11.247 1.340 1.00 91.56 95 LYS A CA 1
ATOM 723 C C . LYS A 1 95 ? -24.041 -11.520 1.635 1.00 91.56 95 LYS A C 1
ATOM 725 O O . LYS A 1 95 ? -23.661 -12.648 1.931 1.00 91.56 95 LYS A O 1
ATOM 730 N N . LEU A 1 96 ? -23.221 -10.472 1.566 1.00 90.12 96 LEU A N 1
ATOM 731 C CA . LEU A 1 96 ? -21.823 -10.545 1.967 1.00 90.12 96 LEU A CA 1
ATOM 732 C C . LEU A 1 96 ? -21.707 -10.899 3.463 1.00 90.12 96 LEU A C 1
ATOM 734 O O . LEU A 1 96 ? -22.428 -10.297 4.267 1.00 90.12 96 LEU A O 1
ATOM 738 N N . PRO A 1 97 ? -20.800 -11.822 3.844 1.00 89.88 97 PRO A N 1
ATOM 739 C CA . PRO A 1 97 ? -20.606 -12.252 5.227 1.00 89.88 97 PRO A CA 1
ATOM 740 C C . PRO A 1 97 ? -19.845 -11.178 6.014 1.00 89.88 97 PRO A C 1
ATOM 742 O O . PRO A 1 97 ? -18.630 -11.246 6.191 1.00 89.88 97 PRO A O 1
ATOM 745 N N . ILE A 1 98 ? -20.562 -10.131 6.421 1.00 91.19 98 ILE A N 1
ATOM 746 C CA . ILE A 1 98 ? -19.983 -8.948 7.062 1.00 91.19 98 ILE A CA 1
ATOM 747 C C . ILE A 1 98 ? -20.183 -9.005 8.579 1.00 91.19 98 ILE A C 1
ATOM 749 O O . ILE A 1 98 ? -21.263 -9.343 9.064 1.00 91.19 98 ILE A O 1
ATOM 753 N N . GLY A 1 99 ? -19.149 -8.626 9.327 1.00 92.00 99 GLY A N 1
ATOM 754 C CA . GLY A 1 99 ? -19.200 -8.302 10.751 1.00 92.00 99 GLY A CA 1
ATOM 755 C C . GLY A 1 99 ? -18.677 -6.887 10.978 1.00 92.00 99 GLY A C 1
ATOM 756 O O . GLY A 1 99 ? -17.755 -6.449 10.292 1.00 92.00 99 GLY A O 1
ATOM 757 N N . ILE A 1 100 ? -19.271 -6.157 11.917 1.00 93.56 100 ILE A N 1
ATOM 758 C CA . ILE A 1 100 ? -18.848 -4.800 12.270 1.00 93.56 100 ILE A CA 1
ATOM 759 C C . ILE A 1 100 ? -18.332 -4.825 13.703 1.00 93.56 100 ILE A C 1
ATOM 761 O O . ILE A 1 100 ? -19.013 -5.284 14.618 1.00 93.56 100 ILE A O 1
ATOM 765 N N . VAL A 1 101 ? -17.125 -4.321 13.903 1.00 94.12 101 VAL A N 1
ATOM 766 C CA . VAL A 1 101 ? -16.488 -4.218 15.213 1.00 94.12 101 VAL A CA 1
ATOM 767 C C . VAL A 1 101 ? -16.329 -2.749 15.562 1.00 94.12 101 VAL A C 1
ATOM 769 O O . VAL A 1 101 ? -15.709 -2.023 14.799 1.00 94.12 101 VAL A O 1
ATOM 772 N N . ARG A 1 102 ? -16.828 -2.312 16.718 1.00 94.44 102 ARG A N 1
ATOM 773 C CA . ARG A 1 102 ? -16.547 -0.984 17.281 1.00 94.44 102 ARG A CA 1
ATOM 774 C C . ARG A 1 102 ? -15.510 -1.135 18.388 1.00 94.44 102 ARG A C 1
ATOM 776 O O . ARG A 1 102 ? -15.831 -1.597 19.483 1.00 94.44 102 ARG A O 1
ATOM 783 N N . LEU A 1 103 ? -14.262 -0.797 18.078 1.00 92.62 103 LEU A N 1
ATOM 784 C CA . LEU A 1 103 ? -13.156 -0.828 19.033 1.00 92.62 103 LEU A CA 1
ATOM 785 C C . LEU A 1 103 ? -13.178 0.379 19.971 1.00 92.62 103 LEU A C 1
ATOM 787 O O . LEU A 1 103 ? -13.496 1.500 19.571 1.00 92.62 103 LEU A O 1
ATOM 791 N N . ALA A 1 104 ? -12.723 0.158 21.195 1.00 91.94 104 ALA A N 1
ATOM 792 C CA . ALA A 1 104 ? -12.310 1.212 22.096 1.00 91.94 104 ALA A CA 1
ATOM 793 C C . ALA A 1 104 ? -11.285 2.125 21.415 1.00 91.94 104 ALA A C 1
ATOM 795 O O . ALA A 1 104 ? -10.351 1.658 20.758 1.00 91.94 104 ALA A O 1
ATOM 796 N N . SER A 1 105 ? -11.448 3.435 21.580 1.00 87.50 105 SER A N 1
ATOM 797 C CA . SER A 1 105 ? -10.553 4.410 20.950 1.00 87.50 105 SER A CA 1
ATOM 798 C C . SER A 1 105 ? -9.094 4.289 21.395 1.00 87.50 105 SER A C 1
ATOM 800 O O . SER A 1 105 ? -8.199 4.624 20.621 1.00 87.50 105 SER A O 1
ATOM 802 N N . GLY A 1 106 ? -8.843 3.848 22.629 1.00 88.69 106 GLY A N 1
ATOM 803 C CA . GLY A 1 106 ? -7.505 3.787 23.208 1.00 88.69 106 GLY A CA 1
ATOM 804 C C . GLY A 1 106 ? -6.889 2.401 23.124 1.00 88.69 106 GLY A C 1
ATOM 805 O O . GLY A 1 106 ? -6.709 1.740 24.144 1.00 88.69 106 GLY A O 1
ATOM 806 N N . VAL A 1 107 ? -6.551 1.947 21.920 1.00 89.12 107 VAL A N 1
ATOM 807 C CA . VAL A 1 107 ? -5.861 0.661 21.780 1.00 89.12 107 VAL A CA 1
ATOM 808 C C . VAL A 1 107 ? -4.387 0.814 22.162 1.00 89.12 107 VAL A C 1
ATOM 810 O O . VAL A 1 107 ? -3.691 1.689 21.640 1.00 89.12 107 VAL A O 1
ATOM 813 N N . VAL A 1 108 ? -3.922 -0.027 23.084 1.00 87.19 108 VAL A N 1
ATOM 814 C CA . VAL A 1 108 ? -2.572 0.005 23.657 1.00 87.19 108 VAL A CA 1
ATOM 815 C C . VAL A 1 108 ? -1.742 -1.148 23.101 1.00 87.19 108 VAL A C 1
ATOM 817 O O . VAL A 1 108 ? -2.204 -2.286 23.036 1.00 87.19 108 VAL A O 1
ATOM 820 N N . HIS A 1 109 ? -0.501 -0.864 22.717 1.00 84.44 109 HIS A N 1
ATOM 821 C CA . HIS A 1 109 ? 0.475 -1.861 22.297 1.00 84.44 109 HIS A CA 1
ATOM 822 C C . HIS A 1 109 ? 1.844 -1.546 22.906 1.00 84.44 109 HIS A C 1
ATOM 824 O O . HIS A 1 109 ? 2.363 -0.445 22.742 1.00 84.44 109 HIS A O 1
ATOM 830 N N . ASN A 1 110 ? 2.437 -2.517 23.608 1.00 81.06 110 ASN A N 1
ATOM 831 C CA . ASN A 1 110 ? 3.757 -2.392 24.243 1.00 81.06 110 ASN A CA 1
ATOM 832 C C . ASN A 1 110 ? 3.920 -1.130 25.113 1.00 81.06 110 ASN A C 1
ATOM 834 O O . ASN A 1 110 ? 4.974 -0.498 25.111 1.00 81.06 110 ASN A O 1
ATOM 838 N N . GLY A 1 111 ? 2.873 -0.756 25.851 1.00 80.00 111 GLY A N 1
ATOM 839 C CA . GLY A 1 111 ? 2.897 0.407 26.736 1.00 80.00 111 GLY A CA 1
ATOM 840 C C . GLY A 1 111 ? 2.584 1.747 26.068 1.00 80.00 111 GLY A C 1
ATOM 841 O O . GLY A 1 111 ? 2.457 2.733 26.787 1.00 80.00 111 GLY A O 1
ATOM 842 N N . ASP A 1 112 ? 2.419 1.810 24.745 1.00 81.25 112 ASP A N 1
ATOM 843 C CA . ASP A 1 112 ? 2.058 3.042 24.031 1.00 81.25 112 ASP A CA 1
ATOM 844 C C . ASP A 1 112 ? 0.665 2.939 23.390 1.00 81.25 112 ASP A C 1
ATOM 846 O O . ASP A 1 112 ? 0.155 1.850 23.122 1.00 81.25 112 ASP A O 1
ATOM 850 N N . ILE A 1 113 ? 0.032 4.084 23.141 1.00 82.94 113 ILE A N 1
ATOM 851 C CA . ILE A 1 113 ? -1.250 4.164 22.436 1.00 82.94 113 ILE A CA 1
ATOM 852 C C . ILE A 1 113 ? -0.986 4.167 20.934 1.00 82.94 113 ILE A C 1
ATOM 854 O O . ILE A 1 113 ? -0.267 5.031 20.429 1.00 82.94 113 ILE A O 1
ATOM 858 N N . VAL A 1 114 ? -1.609 3.217 20.229 1.00 79.50 114 VAL A N 1
ATOM 859 C CA . VAL A 1 114 ? -1.411 2.989 18.788 1.00 79.50 114 VAL A CA 1
ATOM 860 C C . VAL A 1 114 ? -1.758 4.237 17.974 1.00 79.50 114 VAL A C 1
ATOM 862 O O . VAL A 1 114 ? -1.013 4.611 17.073 1.00 79.50 114 VAL A O 1
ATOM 865 N N . ASP A 1 115 ? -2.861 4.911 18.314 1.00 76.19 115 ASP A N 1
ATOM 866 C CA . ASP A 1 115 ? -3.293 6.140 17.648 1.00 76.19 115 ASP A CA 1
ATOM 867 C C . ASP A 1 115 ? -3.528 7.272 18.655 1.00 76.19 115 ASP A C 1
ATOM 869 O O . ASP A 1 115 ? -4.597 7.428 19.250 1.00 76.19 115 ASP A O 1
ATOM 873 N N . LYS A 1 116 ? -2.498 8.103 18.827 1.00 80.19 116 LYS A N 1
ATOM 874 C CA . LYS A 1 116 ? -2.533 9.254 19.737 1.00 80.19 116 LYS A CA 1
ATOM 875 C C . LYS A 1 116 ? -3.489 10.351 19.272 1.00 80.19 116 LYS A C 1
ATOM 877 O O . LYS A 1 116 ? -3.915 11.144 20.106 1.00 80.19 116 LYS A O 1
ATOM 882 N N . GLN A 1 117 ? -3.877 10.398 17.993 1.00 75.38 117 GLN A N 1
ATOM 883 C CA . GLN A 1 117 ? -4.848 11.393 17.523 1.00 75.38 117 GLN A CA 1
ATOM 884 C C . GLN A 1 117 ? -6.236 11.147 18.126 1.00 75.38 117 GLN A C 1
ATOM 886 O O . GLN A 1 117 ? -6.998 12.093 18.310 1.00 75.38 117 GLN A O 1
ATOM 891 N N . ARG A 1 118 ? -6.545 9.904 18.523 1.00 77.75 118 ARG A N 1
ATOM 892 C CA . ARG A 1 118 ? -7.804 9.544 19.202 1.00 77.75 118 ARG A CA 1
ATOM 893 C C . ARG A 1 118 ? -7.913 10.079 20.634 1.00 77.75 118 ARG A C 1
ATOM 895 O O . ARG A 1 118 ? -9.001 10.036 21.214 1.00 77.75 118 ARG A O 1
ATOM 902 N N . LEU A 1 119 ? -6.812 10.605 21.183 1.00 78.94 119 LEU A N 1
ATOM 903 C CA . LEU A 1 119 ? -6.776 11.358 22.442 1.00 78.94 119 LEU A CA 1
ATOM 904 C C . LEU A 1 119 ? -7.169 12.834 22.261 1.00 78.94 119 LEU A C 1
ATOM 906 O O . LEU A 1 119 ? -7.269 13.571 23.242 1.00 78.94 119 LEU A O 1
ATOM 910 N N . GLU A 1 120 ? -7.354 13.298 21.027 1.00 72.81 120 GLU A N 1
ATOM 911 C CA . GLU A 1 120 ? -7.813 14.651 20.719 1.00 72.81 120 GLU A CA 1
ATOM 912 C C . GLU A 1 120 ? -9.330 14.663 20.453 1.00 72.81 120 GLU A C 1
ATOM 914 O O . GLU A 1 120 ? -9.926 13.641 20.114 1.00 72.81 120 GLU A O 1
ATOM 919 N N . GLY A 1 121 ? -9.981 15.823 20.602 1.00 64.44 121 GLY A N 1
ATOM 920 C CA . GLY A 1 121 ? -11.394 15.984 20.214 1.00 64.44 121 GLY A CA 1
ATOM 921 C C . GLY A 1 121 ? -12.415 16.123 21.348 1.00 64.44 121 GLY A C 1
ATOM 922 O O . GLY A 1 121 ? -13.576 15.788 21.147 1.00 64.44 121 GLY A O 1
ATOM 923 N N . GLY A 1 122 ? -12.014 16.640 22.514 1.00 66.31 122 GLY A N 1
ATOM 924 C CA . GLY A 1 122 ? -12.953 17.167 23.520 1.00 66.31 122 GLY A CA 1
ATOM 925 C C . GLY A 1 122 ? -13.693 16.135 24.379 1.00 66.31 122 GLY A C 1
ATOM 926 O O . GLY A 1 122 ? -14.598 16.517 25.111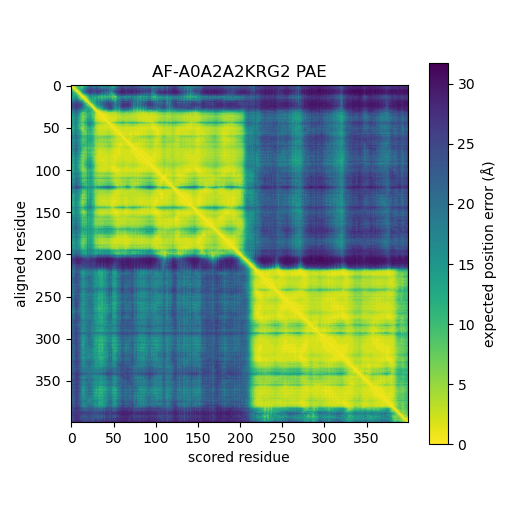 1.00 66.31 122 GLY A O 1
ATOM 927 N N . ARG A 1 123 ? -13.315 14.851 24.317 1.00 79.31 123 ARG A N 1
ATOM 928 C CA . ARG A 1 123 ? -13.798 13.823 25.253 1.00 79.31 123 ARG A CA 1
ATOM 929 C C . ARG A 1 123 ? -13.033 13.899 26.574 1.00 79.31 123 ARG A C 1
ATOM 931 O O . ARG A 1 123 ? -11.822 14.096 26.575 1.00 79.31 123 ARG A O 1
ATOM 938 N N . ASP A 1 124 ? -13.725 13.653 27.681 1.00 87.00 124 ASP A N 1
ATOM 939 C CA . ASP A 1 124 ? -13.100 13.657 29.010 1.00 87.00 124 ASP A CA 1
ATOM 940 C C . ASP A 1 124 ? -12.415 12.321 29.346 1.00 87.00 124 ASP A C 1
ATOM 942 O O . ASP A 1 124 ? -11.407 12.289 30.053 1.00 87.00 124 ASP A O 1
ATOM 946 N N . PHE A 1 125 ? -12.953 11.205 28.840 1.00 90.62 125 PHE A N 1
ATOM 947 C CA . PHE A 1 125 ? -12.516 9.845 29.170 1.00 90.62 125 PHE A CA 1
ATOM 948 C C . PHE A 1 125 ? -12.253 9.006 27.918 1.00 90.62 125 PHE A C 1
ATOM 950 O O . PHE A 1 125 ? -12.884 9.205 26.879 1.00 90.62 125 PHE A O 1
ATOM 957 N N . ILE A 1 126 ? -11.351 8.033 28.047 1.00 91.12 126 ILE A N 1
ATOM 958 C CA . ILE A 1 126 ? -11.026 7.051 27.014 1.00 91.12 126 ILE A CA 1
ATOM 959 C C . ILE A 1 126 ? -11.086 5.628 27.571 1.00 91.12 126 ILE A C 1
ATOM 961 O O . ILE A 1 126 ? -10.584 5.356 28.664 1.00 91.12 126 ILE A O 1
ATOM 965 N N . ASN A 1 127 ? -11.710 4.722 26.815 1.00 92.38 127 ASN A N 1
ATOM 966 C CA . ASN A 1 127 ? -11.658 3.289 27.081 1.00 92.38 127 ASN A CA 1
ATOM 967 C C . ASN A 1 127 ? -10.356 2.738 26.503 1.00 92.38 127 ASN A C 1
ATOM 969 O O . ASN A 1 127 ? -10.026 3.030 25.349 1.00 92.38 127 ASN A O 1
ATOM 973 N N . LEU A 1 128 ? -9.621 1.978 27.311 1.00 91.62 128 LEU A N 1
ATOM 974 C CA . LEU A 1 128 ? -8.380 1.358 26.873 1.00 91.62 128 LEU A CA 1
ATOM 975 C C . LEU A 1 128 ? -8.588 -0.132 26.607 1.00 91.62 128 LEU A C 1
ATOM 977 O O . LEU A 1 128 ? -9.346 -0.792 27.317 1.00 91.62 128 LEU A O 1
ATOM 981 N N . LEU A 1 129 ? -7.888 -0.659 25.604 1.00 91.69 129 LEU A N 1
ATOM 982 C CA . LEU A 1 129 ? -7.904 -2.080 25.253 1.00 91.69 129 LEU A CA 1
ATOM 983 C C . LEU A 1 129 ? -6.516 -2.529 24.781 1.00 91.69 129 LEU A C 1
ATOM 985 O O . LEU A 1 129 ? -5.907 -1.850 23.958 1.00 91.69 129 LEU A O 1
ATOM 989 N N . ASP A 1 130 ? -6.024 -3.674 25.255 1.00 89.94 130 ASP A N 1
ATOM 990 C CA . ASP A 1 130 ? -4.769 -4.248 24.754 1.00 89.94 130 ASP A CA 1
ATOM 991 C C . ASP A 1 130 ? -4.905 -4.714 23.292 1.00 89.94 130 ASP A C 1
ATOM 993 O O . ASP A 1 130 ? -5.931 -5.266 22.882 1.00 89.94 130 ASP A O 1
ATOM 997 N N . MET A 1 131 ? -3.850 -4.530 22.496 1.00 86.06 131 MET A N 1
ATOM 998 C CA . MET A 1 131 ? -3.806 -4.939 21.089 1.00 86.06 131 MET A CA 1
ATOM 999 C C . MET A 1 131 ? -4.122 -6.431 20.911 1.00 86.06 131 MET A C 1
ATOM 1001 O O . MET A 1 131 ? -4.855 -6.793 19.990 1.00 86.06 131 MET A O 1
ATOM 1005 N N . ASN A 1 132 ? -3.615 -7.311 21.779 1.00 84.50 132 ASN A N 1
ATOM 1006 C CA . ASN A 1 132 ? -3.885 -8.743 21.657 1.00 84.50 132 ASN A CA 1
ATOM 1007 C C . ASN A 1 132 ? -5.357 -9.048 21.935 1.00 84.50 132 ASN A C 1
ATOM 1009 O O . ASN A 1 132 ? -5.940 -9.913 21.284 1.00 84.50 132 ASN A O 1
ATOM 1013 N N . ASP A 1 133 ? -5.988 -8.324 22.856 1.00 88.50 133 ASP A N 1
ATOM 1014 C CA . ASP A 1 133 ? -7.412 -8.478 23.153 1.00 88.50 133 ASP A CA 1
ATOM 1015 C C . ASP A 1 133 ? -8.288 -7.989 22.009 1.00 88.50 133 ASP A C 1
ATOM 1017 O O . ASP A 1 133 ? -9.248 -8.674 21.638 1.00 88.50 133 ASP A O 1
ATOM 1021 N N . ALA A 1 134 ? -7.917 -6.854 21.410 1.00 90.12 134 ALA A N 1
ATOM 1022 C CA . ALA A 1 134 ? -8.538 -6.342 20.197 1.00 90.12 134 ALA A CA 1
ATOM 1023 C C . ALA A 1 134 ? -8.455 -7.376 19.064 1.00 90.12 134 ALA A C 1
ATOM 1025 O O . ALA A 1 134 ? -9.482 -7.729 18.485 1.00 90.12 134 ALA A O 1
ATOM 1026 N N . ILE A 1 135 ? -7.267 -7.938 18.802 1.00 85.50 135 ILE A N 1
ATOM 1027 C CA . ILE A 1 135 ? -7.065 -8.972 17.773 1.00 85.50 135 ILE A CA 1
ATOM 1028 C C . ILE A 1 135 ? -7.910 -10.214 18.077 1.00 85.50 135 ILE A C 1
ATOM 1030 O O . ILE A 1 135 ? -8.653 -10.672 17.210 1.00 85.50 135 ILE A O 1
ATOM 1034 N N . ARG A 1 136 ? -7.864 -10.742 19.309 1.00 88.06 136 ARG A N 1
ATOM 1035 C CA . ARG A 1 136 ? -8.676 -11.906 19.713 1.00 88.06 136 ARG A CA 1
ATOM 1036 C C . ARG A 1 136 ? -10.171 -11.655 19.508 1.00 88.06 136 ARG A C 1
ATOM 1038 O O . ARG A 1 136 ? -10.880 -12.550 19.052 1.00 88.06 136 ARG A O 1
ATOM 1045 N N . GLY A 1 137 ? -10.643 -10.447 19.814 1.00 88.44 137 GLY A N 1
ATOM 1046 C CA . GLY A 1 137 ? -12.036 -10.046 19.627 1.00 88.44 137 GLY A CA 1
ATOM 1047 C C . GLY A 1 137 ? -12.428 -9.946 18.155 1.00 88.44 137 GLY A C 1
ATOM 1048 O O . GLY A 1 137 ? -13.440 -10.514 17.751 1.00 88.44 137 GLY A O 1
ATOM 1049 N N . ILE A 1 138 ? -11.600 -9.298 17.332 1.00 89.25 138 ILE A N 1
ATOM 1050 C CA . ILE A 1 138 ? -11.825 -9.173 15.884 1.00 89.25 138 ILE A CA 1
ATOM 1051 C C . ILE A 1 138 ? -11.872 -10.553 15.224 1.00 89.25 138 ILE A C 1
ATOM 1053 O O . ILE A 1 138 ? -12.769 -10.820 14.426 1.00 89.25 138 ILE A O 1
ATOM 1057 N N . LEU A 1 139 ? -10.949 -11.451 15.581 1.00 86.00 139 LEU A N 1
ATOM 1058 C CA . LEU A 1 139 ? -10.921 -12.818 15.055 1.00 86.00 139 LEU A CA 1
ATOM 1059 C C . LEU A 1 139 ? -12.155 -13.625 15.469 1.00 86.00 139 LEU A C 1
ATOM 1061 O O . LEU A 1 139 ? -12.704 -14.371 14.657 1.00 86.00 139 LEU A O 1
ATOM 1065 N N . LEU A 1 140 ? -12.632 -13.448 16.704 1.00 87.94 140 LEU A N 1
ATOM 1066 C CA . LEU A 1 140 ? -13.869 -14.077 17.155 1.00 87.94 140 LEU A CA 1
ATOM 1067 C C . LEU A 1 140 ? -15.078 -13.579 16.352 1.00 87.94 140 LEU A C 1
ATOM 1069 O O . LEU A 1 140 ? -15.905 -14.387 15.923 1.00 87.94 140 LEU A O 1
ATOM 1073 N N . VAL A 1 141 ? -15.162 -12.269 16.102 1.00 89.25 141 VAL A N 1
ATOM 1074 C CA . VAL A 1 141 ? -16.226 -11.670 15.283 1.00 89.25 141 VAL A CA 1
ATOM 1075 C C . VAL A 1 141 ? -16.131 -12.121 13.828 1.00 89.25 141 VAL A C 1
ATOM 1077 O O . VAL A 1 141 ? -17.161 -12.406 13.221 1.00 89.25 141 VAL A O 1
ATOM 1080 N N . ALA A 1 142 ? -14.925 -12.280 13.279 1.00 86.50 142 ALA A N 1
ATOM 1081 C CA . ALA A 1 142 ? -14.734 -12.820 11.936 1.00 86.50 142 ALA A CA 1
ATOM 1082 C C . ALA A 1 142 ? -15.360 -14.219 11.785 1.00 86.50 142 ALA A C 1
ATOM 1084 O O . ALA A 1 142 ? -15.934 -14.517 10.738 1.00 86.50 142 ALA A O 1
ATOM 1085 N N . GLY A 1 143 ? -15.343 -15.048 12.835 1.00 84.62 143 GLY A N 1
ATOM 1086 C CA . GLY A 1 143 ? -16.035 -16.344 12.858 1.00 84.62 143 GLY A CA 1
ATOM 1087 C C . GLY A 1 143 ? -17.572 -16.270 12.878 1.00 84.62 143 GLY A C 1
ATOM 1088 O O . GLY A 1 143 ? -18.222 -17.282 12.632 1.00 84.62 143 GLY A O 1
ATOM 1089 N N . HIS A 1 144 ? -18.155 -15.095 13.144 1.00 86.12 144 HIS A N 1
ATOM 1090 C CA . HIS A 1 144 ? -19.602 -14.861 13.297 1.00 86.12 144 HIS A CA 1
ATOM 1091 C C . HIS A 1 144 ? -20.151 -13.785 12.332 1.00 86.12 144 HIS A C 1
ATOM 1093 O O . HIS A 1 144 ? -21.295 -13.343 12.455 1.00 86.12 144 HIS A O 1
ATOM 1099 N N . ALA A 1 145 ? -19.344 -13.348 11.364 1.00 80.75 145 ALA A N 1
ATOM 1100 C CA . ALA A 1 145 ? -19.643 -12.272 10.423 1.00 80.75 145 ALA A CA 1
ATOM 1101 C C . ALA A 1 145 ? -20.658 -12.707 9.352 1.00 80.75 145 ALA A C 1
ATOM 1103 O O . ALA A 1 145 ? -20.278 -13.096 8.253 1.00 80.75 145 ALA A O 1
ATOM 1104 N N . ILE A 1 146 ? -21.956 -12.685 9.666 1.00 78.19 146 ILE A N 1
ATOM 1105 C CA . ILE A 1 146 ? -22.996 -13.154 8.728 1.00 78.19 146 ILE A CA 1
ATOM 1106 C C . ILE A 1 146 ? -23.994 -12.047 8.361 1.00 78.19 146 ILE A C 1
ATOM 1108 O O . ILE A 1 146 ? -24.377 -11.937 7.201 1.00 78.19 146 ILE A O 1
ATOM 1112 N N . ASN A 1 147 ? -24.392 -11.198 9.314 1.00 88.06 147 ASN A N 1
ATOM 1113 C CA . ASN A 1 147 ? -25.517 -10.264 9.139 1.00 88.06 147 ASN A CA 1
ATOM 1114 C C . ASN A 1 147 ? -25.152 -8.792 9.392 1.00 88.06 147 ASN A C 1
ATOM 1116 O O . ASN A 1 147 ? -25.987 -8.035 9.882 1.00 88.06 147 ASN A O 1
ATOM 1120 N N . ALA A 1 148 ? -23.910 -8.385 9.104 1.00 90.00 148 ALA A N 1
ATOM 1121 C CA . ALA A 1 148 ? -23.381 -7.054 9.434 1.00 90.00 148 ALA A CA 1
ATOM 1122 C C . ALA A 1 148 ? -23.666 -6.657 10.889 1.00 90.00 148 ALA A C 1
ATOM 1124 O O . ALA A 1 148 ? -23.947 -5.500 11.199 1.00 90.00 148 ALA A O 1
ATOM 1125 N N . GLU A 1 149 ? -23.636 -7.645 11.783 1.00 92.75 149 GLU A N 1
ATOM 1126 C CA . GLU A 1 149 ? -23.886 -7.405 13.190 1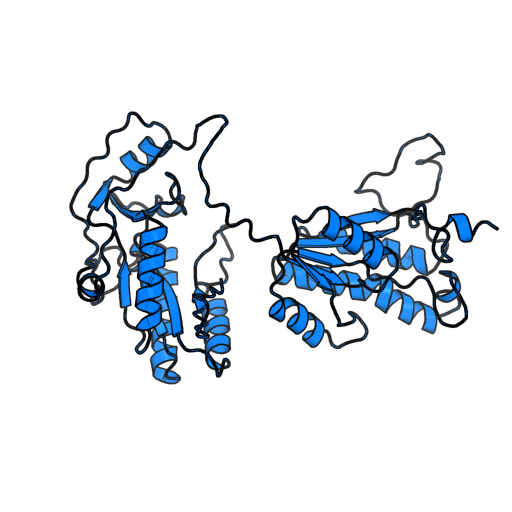.00 92.75 149 GLU A CA 1
ATOM 1127 C C . GLU A 1 149 ? -22.757 -6.579 13.786 1.00 92.75 149 GLU A C 1
ATOM 1129 O O . GLU A 1 149 ? -21.581 -6.823 13.507 1.00 92.75 149 GLU A O 1
ATOM 1134 N N . VAL A 1 150 ? -23.137 -5.641 14.646 1.00 95.44 150 VAL A N 1
ATOM 1135 C CA . VAL A 1 150 ? -22.206 -4.808 15.395 1.00 95.44 150 VAL A CA 1
ATOM 1136 C C . VAL A 1 150 ? -21.794 -5.517 16.683 1.00 95.44 150 VAL A C 1
ATOM 1138 O O . VAL A 1 150 ? -22.623 -6.155 17.344 1.00 95.44 150 VAL A O 1
ATOM 1141 N N . TRP A 1 151 ? -20.514 -5.393 17.028 1.00 95.75 151 TRP A N 1
ATOM 1142 C CA . TRP A 1 151 ? -19.901 -5.919 18.242 1.00 95.75 151 TRP A CA 1
ATOM 1143 C C . TRP A 1 151 ? -18.977 -4.871 18.849 1.00 95.75 151 TRP A C 1
ATOM 1145 O O . TRP A 1 151 ? -18.029 -4.427 18.199 1.00 95.75 151 TRP A O 1
ATOM 1155 N N . ASN A 1 152 ? -19.232 -4.484 20.094 1.00 96.56 152 ASN A N 1
ATOM 1156 C CA . ASN A 1 152 ? -18.330 -3.601 20.821 1.00 96.56 152 ASN A CA 1
ATOM 1157 C C . ASN A 1 152 ? -17.156 -4.384 21.419 1.00 96.56 152 ASN A C 1
ATOM 1159 O O . ASN A 1 152 ? -17.337 -5.450 22.010 1.00 96.56 152 ASN A O 1
ATOM 1163 N N . LEU A 1 153 ? -15.960 -3.814 21.313 1.00 95.00 153 LEU A N 1
ATOM 1164 C CA . LEU A 1 153 ? -14.721 -4.343 21.872 1.00 95.00 153 LEU A CA 1
ATOM 1165 C C . LEU A 1 153 ? -14.034 -3.264 22.705 1.00 95.00 153 LEU A C 1
ATOM 1167 O O . LEU A 1 153 ? -13.539 -2.289 22.154 1.00 95.00 153 LEU A O 1
ATOM 1171 N N . GLY A 1 154 ? -13.950 -3.456 24.017 1.00 93.62 154 GLY A N 1
ATOM 1172 C CA . GLY A 1 154 ? -13.255 -2.536 24.916 1.00 93.62 154 GLY A CA 1
ATOM 1173 C C . GLY A 1 154 ? -12.938 -3.157 26.267 1.00 93.62 154 GLY A C 1
ATOM 1174 O O . GLY A 1 154 ? -13.472 -4.217 26.612 1.00 93.62 154 GLY A O 1
ATOM 1175 N N . GLY A 1 155 ? -12.054 -2.502 27.016 1.00 92.12 155 GLY A N 1
ATOM 1176 C CA . GLY A 1 155 ? -11.717 -2.885 28.384 1.00 92.12 155 GLY A CA 1
ATOM 1177 C C . GLY A 1 155 ? -12.866 -2.611 29.354 1.00 92.12 155 GLY A C 1
ATOM 1178 O O . GLY A 1 155 ? -13.839 -1.924 29.027 1.00 92.12 155 GLY A O 1
ATOM 1179 N N . THR A 1 156 ? -12.771 -3.130 30.580 1.00 90.44 156 THR A N 1
ATOM 1180 C CA . THR A 1 156 ? -13.787 -2.871 31.621 1.00 90.44 156 THR A CA 1
ATOM 1181 C C . THR A 1 156 ? -13.738 -1.458 32.194 1.00 90.44 156 THR A C 1
ATOM 1183 O O . THR A 1 156 ? -14.686 -1.051 32.874 1.00 90.44 156 THR A O 1
ATOM 1186 N N . LYS A 1 157 ? -12.666 -0.706 31.921 1.00 90.81 157 LYS A N 1
ATOM 1187 C CA . LYS A 1 157 ? -12.369 0.581 32.553 1.00 90.81 157 LYS A CA 1
ATOM 1188 C C . LYS A 1 157 ? -12.140 1.702 31.547 1.00 90.81 157 LYS A C 1
ATOM 1190 O O . LYS A 1 157 ? -11.677 1.493 30.428 1.00 90.81 157 LYS A O 1
ATOM 1195 N N . GLU A 1 158 ? -12.442 2.912 31.995 1.00 91.56 158 GLU A N 1
ATOM 1196 C CA . GLU A 1 158 ? -12.147 4.164 31.310 1.00 91.56 158 GLU A CA 1
ATOM 1197 C C . GLU A 1 158 ? -11.308 5.087 32.188 1.00 91.56 158 GLU A C 1
ATOM 1199 O O . GLU A 1 158 ? -11.452 5.108 33.416 1.00 91.56 158 GLU A O 1
ATOM 1204 N N . TYR A 1 159 ? -10.481 5.897 31.533 1.00 92.50 159 TYR A N 1
ATOM 1205 C CA . TYR A 1 159 ? -9.483 6.749 32.169 1.00 92.50 159 TYR A CA 1
ATOM 1206 C C . TYR A 1 159 ? -9.600 8.187 31.657 1.00 92.50 159 TYR A C 1
ATOM 1208 O O . TYR A 1 159 ? -9.898 8.375 30.475 1.00 92.50 159 TYR A O 1
ATOM 1216 N N . PRO A 1 160 ? -9.365 9.213 32.495 1.00 92.81 160 PRO A N 1
ATOM 1217 C CA . PRO A 1 160 ? -9.336 10.595 32.033 1.00 92.81 160 PRO A CA 1
ATOM 1218 C C . PRO A 1 160 ? -8.240 10.810 30.988 1.00 92.81 160 PRO A C 1
ATOM 1220 O O . PRO A 1 160 ? -7.080 10.458 31.228 1.00 92.81 160 PRO A O 1
ATOM 1223 N N . ILE A 1 161 ? -8.586 11.429 29.858 1.00 90.62 161 ILE A N 1
ATOM 1224 C CA . ILE A 1 161 ? -7.653 11.614 28.737 1.00 90.62 161 ILE A CA 1
ATOM 1225 C C . ILE A 1 161 ? -6.416 12.405 29.168 1.00 90.62 161 ILE A C 1
ATOM 1227 O O . ILE A 1 161 ? -5.299 12.014 28.832 1.00 90.62 161 ILE A O 1
ATOM 1231 N N . ASP A 1 162 ? -6.583 13.457 29.969 1.00 88.88 162 ASP A N 1
ATOM 1232 C CA . ASP A 1 162 ? -5.463 14.276 30.446 1.00 88.88 162 ASP A CA 1
ATOM 1233 C C . ASP A 1 162 ? -4.464 13.472 31.286 1.00 88.88 162 ASP A C 1
ATOM 1235 O O . ASP A 1 162 ? -3.253 13.660 31.179 1.00 88.88 162 ASP A O 1
ATOM 1239 N N . GLN A 1 163 ? -4.949 12.532 32.102 1.00 90.25 163 GLN A N 1
ATOM 1240 C CA . GLN A 1 163 ? -4.073 11.681 32.906 1.00 90.25 163 GLN A CA 1
ATOM 1241 C C . GLN A 1 163 ? -3.342 10.655 32.044 1.00 90.25 163 GLN A C 1
ATOM 1243 O O . GLN A 1 163 ? -2.158 10.421 32.265 1.00 90.25 163 GLN A O 1
ATOM 1248 N N . VAL A 1 164 ? -4.020 10.086 31.044 1.00 89.12 164 VAL A N 1
ATOM 1249 C CA . VAL A 1 164 ? -3.404 9.179 30.066 1.00 89.12 164 VAL A CA 1
ATOM 1250 C C . VAL A 1 164 ? -2.320 9.907 29.270 1.00 89.12 164 VAL A C 1
ATOM 1252 O O . VAL A 1 164 ? -1.202 9.406 29.171 1.00 89.12 164 VAL A O 1
ATOM 1255 N N . LYS A 1 165 ? -2.602 11.127 28.787 1.00 88.12 165 LYS A N 1
ATOM 1256 C CA . LYS A 1 165 ? -1.609 11.989 28.129 1.00 88.12 165 LYS A CA 1
ATOM 1257 C C . LYS A 1 165 ? -0.412 12.223 29.045 1.00 88.12 165 LYS A C 1
ATOM 1259 O O . LYS A 1 165 ? 0.712 11.963 28.636 1.00 88.12 165 LYS A O 1
ATOM 1264 N N . ASN A 1 166 ? -0.639 12.632 30.293 1.00 87.25 166 ASN A N 1
ATOM 1265 C CA . ASN A 1 166 ? 0.444 12.876 31.246 1.00 87.25 166 ASN A CA 1
ATOM 1266 C C . ASN A 1 166 ? 1.253 11.607 31.556 1.00 87.25 166 ASN A C 1
ATOM 1268 O O . ASN A 1 166 ? 2.475 11.684 31.644 1.00 87.25 166 ASN A O 1
ATOM 1272 N N . LYS A 1 167 ? 0.608 10.438 31.661 1.00 85.81 167 LYS A N 1
ATOM 1273 C CA . LYS A 1 167 ? 1.268 9.147 31.911 1.00 85.81 167 LYS A CA 1
ATOM 1274 C C . LYS A 1 167 ? 2.246 8.755 30.799 1.00 85.81 167 LYS A C 1
ATOM 1276 O O . LYS A 1 167 ? 3.312 8.222 31.094 1.00 85.81 167 LYS A O 1
ATOM 1281 N N . LEU A 1 168 ? 1.920 9.074 29.544 1.00 83.81 168 LEU A N 1
ATOM 1282 C CA . LEU A 1 168 ? 2.806 8.856 28.390 1.00 83.81 168 LEU A CA 1
ATOM 1283 C C . LEU A 1 168 ? 4.089 9.709 28.445 1.00 83.81 168 LEU A C 1
ATOM 1285 O O . LEU A 1 168 ? 5.079 9.377 27.790 1.00 83.81 168 LEU A O 1
ATOM 1289 N N . PHE A 1 169 ? 4.112 10.782 29.241 1.00 81.19 169 PHE A N 1
ATOM 1290 C CA . PHE A 1 169 ? 5.309 11.600 29.470 1.00 81.19 169 PHE A CA 1
ATOM 1291 C C . PHE A 1 169 ? 5.985 11.289 30.811 1.00 81.19 169 PHE A C 1
ATOM 1293 O O . PHE A 1 169 ? 7.214 11.285 30.890 1.00 81.19 169 PHE A O 1
ATOM 1300 N N . ASP A 1 170 ? 5.202 10.989 31.847 1.00 81.25 170 ASP A N 1
ATOM 1301 C CA . ASP A 1 170 ? 5.665 10.774 33.213 1.00 81.25 170 ASP A CA 1
ATOM 1302 C C . ASP A 1 170 ? 5.021 9.533 33.854 1.00 81.25 170 ASP A C 1
ATOM 1304 O O . ASP A 1 170 ? 3.838 9.502 34.202 1.00 81.25 170 ASP A O 1
ATOM 1308 N N . ASN A 1 171 ? 5.850 8.517 34.110 1.00 80.19 171 ASN A N 1
ATOM 1309 C CA . ASN A 1 171 ? 5.429 7.276 34.758 1.00 80.19 171 ASN A CA 1
ATOM 1310 C C . ASN A 1 171 ? 4.978 7.463 36.216 1.00 80.19 171 ASN A C 1
ATOM 1312 O O . ASN A 1 171 ? 4.355 6.549 36.758 1.00 80.19 171 ASN A O 1
ATOM 1316 N N . SER A 1 172 ? 5.263 8.601 36.857 1.00 80.56 172 SER A N 1
ATOM 1317 C CA . SER A 1 172 ? 4.838 8.886 38.233 1.00 80.56 172 SER A CA 1
ATOM 1318 C C . SER A 1 172 ? 3.334 9.162 38.360 1.00 80.56 172 SER A C 1
ATOM 1320 O O . SER A 1 172 ? 2.773 9.042 39.450 1.00 80.56 172 SER A O 1
ATOM 1322 N N . VAL A 1 173 ? 2.665 9.479 37.246 1.00 83.19 173 VAL A N 1
ATOM 1323 C CA . VAL A 1 173 ? 1.231 9.783 37.213 1.00 83.19 173 VAL A CA 1
ATOM 1324 C C . VAL A 1 173 ? 0.418 8.537 37.572 1.00 83.19 173 VAL A C 1
ATOM 1326 O O . VAL A 1 173 ? 0.581 7.471 36.976 1.00 83.19 173 VAL A O 1
ATOM 1329 N N . THR A 1 174 ? -0.494 8.659 38.532 1.00 84.38 174 THR A N 1
ATOM 1330 C CA . THR A 1 174 ? -1.455 7.597 38.861 1.00 84.38 174 THR A CA 1
ATOM 1331 C C . THR A 1 174 ? -2.745 7.834 38.092 1.00 84.38 174 THR A C 1
ATOM 1333 O O . THR A 1 174 ? -3.322 8.916 38.181 1.00 84.38 174 THR A O 1
ATOM 1336 N N . LEU A 1 175 ? -3.200 6.822 37.354 1.00 86.06 175 LEU A N 1
ATOM 1337 C CA . LEU A 1 175 ? -4.451 6.889 36.608 1.00 86.06 175 LEU A CA 1
ATOM 1338 C C . LEU A 1 175 ? -5.631 6.599 37.541 1.00 86.06 175 LEU A C 1
ATOM 1340 O O . LEU A 1 175 ? -5.692 5.542 38.166 1.00 86.06 175 LEU A O 1
ATOM 1344 N N . SER A 1 176 ? -6.578 7.527 37.627 1.00 88.62 176 SER A N 1
ATOM 1345 C CA . SER A 1 176 ? -7.903 7.246 38.178 1.00 88.62 176 SER A CA 1
ATOM 1346 C C . SER A 1 176 ? -8.741 6.496 37.147 1.00 88.62 176 SER A C 1
ATOM 1348 O O . SER A 1 176 ? -8.717 6.844 35.967 1.00 88.62 176 SER A O 1
ATOM 1350 N N . GLU A 1 177 ? -9.511 5.513 37.600 1.00 90.69 177 GLU A N 1
ATOM 1351 C CA . GLU A 1 177 ? -10.336 4.652 36.752 1.00 90.69 177 GLU A CA 1
ATOM 1352 C C . GLU A 1 177 ? -11.819 4.758 37.118 1.00 90.69 177 GLU A C 1
ATOM 1354 O O . GLU A 1 177 ? -12.186 4.975 38.277 1.00 90.69 177 GLU A O 1
ATOM 1359 N N . ARG A 1 178 ? -12.682 4.577 36.118 1.00 91.88 178 ARG A N 1
ATOM 1360 C CA . ARG A 1 178 ? -14.120 4.348 36.299 1.00 91.88 178 ARG A CA 1
ATOM 1361 C C . ARG A 1 178 ? -14.574 3.180 35.431 1.00 91.88 178 ARG A C 1
ATOM 1363 O O . ARG A 1 178 ? -13.871 2.793 34.501 1.00 91.88 178 ARG A O 1
ATOM 1370 N N . GLN A 1 179 ? -15.766 2.655 35.702 1.00 91.12 179 GLN A N 1
ATOM 1371 C CA . GLN A 1 179 ? -16.378 1.639 34.847 1.00 91.12 179 GLN A CA 1
ATOM 1372 C C . GLN A 1 179 ? -16.552 2.179 33.422 1.00 91.12 179 GLN A C 1
ATOM 1374 O O . GLN A 1 179 ? -17.032 3.300 33.239 1.00 91.12 179 GLN A O 1
ATOM 1379 N N . ALA A 1 180 ? -16.178 1.371 32.433 1.00 91.00 180 ALA A N 1
ATOM 1380 C CA . ALA A 1 180 ? -16.369 1.697 31.032 1.00 91.00 180 ALA A CA 1
ATOM 1381 C C . ALA A 1 180 ? -17.845 1.929 30.694 1.00 91.00 180 ALA A C 1
ATOM 1383 O O . ALA A 1 180 ? -18.724 1.183 31.130 1.00 91.00 180 ALA A O 1
ATOM 1384 N N . SER A 1 181 ? -18.098 2.954 29.886 1.00 91.31 181 SER A N 1
ATOM 1385 C CA . SER A 1 181 ? -19.411 3.258 29.327 1.00 91.31 181 SER A CA 1
ATOM 1386 C C . SER A 1 181 ? -19.742 2.382 28.114 1.00 91.31 181 SER A C 1
ATOM 1388 O O . SER A 1 181 ? -20.919 2.105 27.878 1.00 91.31 181 SER A O 1
ATOM 1390 N N . LEU A 1 182 ? -18.719 1.895 27.400 1.00 93.19 182 LEU A N 1
ATOM 1391 C CA . LEU A 1 182 ? -18.848 0.957 26.285 1.00 93.19 182 LEU A CA 1
ATOM 1392 C C . LEU A 1 182 ? -19.381 -0.403 26.759 1.00 93.19 182 LEU A C 1
ATOM 1394 O O . LEU A 1 182 ? -18.689 -1.158 27.449 1.00 93.19 182 LEU A O 1
ATOM 1398 N N . ASN A 1 183 ? -20.611 -0.743 26.367 1.00 94.44 183 ASN A N 1
ATOM 1399 C CA . ASN A 1 183 ? -21.197 -2.045 26.668 1.00 94.44 183 ASN A CA 1
ATOM 1400 C C . ASN A 1 183 ? -20.521 -3.123 25.814 1.00 94.44 183 ASN A C 1
ATOM 1402 O O . ASN A 1 183 ? -20.519 -3.015 24.594 1.00 94.44 183 ASN A O 1
ATOM 1406 N N . THR A 1 184 ? -19.981 -4.162 26.452 1.00 94.62 184 THR A N 1
ATOM 1407 C CA . THR A 1 184 ? -19.319 -5.302 25.789 1.00 94.62 184 THR A CA 1
ATOM 1408 C C . THR A 1 184 ? -19.970 -6.643 26.152 1.00 94.62 184 THR A C 1
ATOM 1410 O O . THR A 1 184 ? -19.391 -7.708 25.935 1.00 94.62 184 THR A O 1
ATOM 1413 N N . ASP A 1 185 ? -21.192 -6.627 26.695 1.00 94.50 185 ASP A N 1
ATOM 1414 C CA . ASP A 1 185 ? -21.885 -7.830 27.174 1.00 94.50 185 ASP A CA 1
ATOM 1415 C C . ASP A 1 185 ? -22.161 -8.813 26.032 1.00 94.50 185 ASP A C 1
ATOM 1417 O O . ASP A 1 185 ? -22.039 -10.031 26.200 1.00 94.50 185 ASP A O 1
ATOM 1421 N N . LYS A 1 186 ? -22.471 -8.279 24.841 1.00 94.50 186 LYS A N 1
ATOM 1422 C CA . LYS A 1 186 ? -22.763 -9.067 23.643 1.00 94.50 186 LYS A CA 1
ATOM 1423 C C . LYS A 1 186 ? -21.600 -9.994 23.296 1.00 94.50 186 LYS A C 1
ATOM 1425 O O . LYS A 1 186 ? -21.798 -11.202 23.187 1.00 94.50 186 LYS A O 1
ATOM 1430 N N . ILE A 1 187 ? -20.381 -9.470 23.173 1.00 94.00 187 ILE A N 1
ATOM 1431 C CA . ILE A 1 187 ? -19.226 -10.303 22.822 1.00 94.00 187 ILE A CA 1
ATOM 1432 C C . ILE A 1 187 ? -18.740 -11.165 23.996 1.00 94.00 187 ILE A C 1
ATOM 1434 O O . ILE A 1 187 ? -18.276 -12.286 23.793 1.00 94.00 187 ILE A O 1
ATOM 1438 N N . ARG A 1 188 ? -18.917 -10.703 25.240 1.00 92.88 188 ARG A N 1
ATOM 1439 C CA . ARG A 1 188 ? -18.612 -11.508 26.433 1.00 92.88 188 ARG A CA 1
ATOM 1440 C C . ARG A 1 188 ? -19.451 -12.775 26.508 1.00 92.88 188 ARG A C 1
ATOM 1442 O O . ARG A 1 188 ? -18.947 -13.808 26.940 1.00 92.88 188 ARG A O 1
ATOM 1449 N N . SER A 1 189 ? -20.689 -12.734 26.012 1.00 92.88 189 SER A N 1
ATOM 1450 C CA . SER A 1 189 ? -21.530 -13.930 25.895 1.00 92.88 189 SER A CA 1
ATOM 1451 C C . SER A 1 189 ? -20.945 -15.007 24.964 1.00 92.88 189 SER A C 1
ATOM 1453 O O . SER A 1 189 ? -21.264 -16.183 25.125 1.00 92.88 189 SER A O 1
ATOM 1455 N N . LEU A 1 190 ? -20.036 -14.630 24.053 1.00 90.62 190 LEU A N 1
ATOM 1456 C CA . LEU A 1 190 ? -19.284 -15.544 23.185 1.00 90.62 190 LEU A CA 1
ATOM 1457 C C . LEU A 1 190 ? -17.962 -16.033 23.807 1.00 90.62 190 LEU A C 1
ATOM 1459 O O . LEU A 1 190 ? -17.197 -16.738 23.151 1.00 90.62 190 LEU A O 1
ATOM 1463 N N . GLY A 1 191 ? -17.670 -15.668 25.059 1.00 90.06 191 GLY A N 1
ATOM 1464 C CA . GLY A 1 191 ? -16.456 -16.075 25.769 1.00 90.06 191 GLY A CA 1
ATOM 1465 C C . GLY A 1 191 ? -15.248 -15.156 25.568 1.00 90.06 191 GLY A C 1
ATOM 1466 O O . GLY A 1 191 ? -14.158 -15.490 26.031 1.00 90.06 191 GLY A O 1
ATOM 1467 N N . TRP A 1 192 ? -15.409 -13.999 24.915 1.00 93.44 192 TRP A N 1
ATOM 1468 C CA . TRP A 1 192 ? -14.353 -12.984 24.868 1.00 93.44 192 TRP A CA 1
ATOM 1469 C C . TRP A 1 192 ? -14.300 -12.200 26.177 1.00 93.44 192 TRP A C 1
ATOM 1471 O O . TRP A 1 192 ? -15.297 -11.619 26.600 1.00 93.44 192 TRP A O 1
ATOM 1481 N N . ILE A 1 193 ? -13.136 -12.160 26.818 1.00 91.00 193 ILE A N 1
ATOM 1482 C CA . ILE A 1 193 ? -12.911 -11.407 28.053 1.00 91.00 193 ILE A CA 1
ATOM 1483 C C . ILE A 1 193 ? -11.598 -10.632 27.877 1.00 91.00 193 ILE A C 1
ATOM 1485 O O . ILE A 1 193 ? -10.573 -11.274 27.606 1.00 91.00 193 ILE A O 1
ATOM 1489 N N . PRO A 1 194 ? -11.613 -9.289 27.991 1.00 88.94 194 PRO A N 1
ATOM 1490 C CA . PRO A 1 194 ? -10.399 -8.491 27.898 1.00 88.94 194 PRO A CA 1
ATOM 1491 C C . PRO A 1 194 ? -9.526 -8.715 29.135 1.00 88.94 194 PRO A C 1
ATOM 1493 O O . PRO A 1 194 ? -10.025 -8.969 30.234 1.00 88.94 194 PRO A O 1
ATOM 1496 N N . ASN A 1 195 ? -8.215 -8.630 28.954 1.00 84.00 195 ASN A N 1
ATOM 1497 C CA . ASN A 1 195 ? -7.272 -8.529 30.044 1.00 84.00 195 ASN A CA 1
ATOM 1498 C C . ASN A 1 195 ? -7.186 -7.059 30.473 1.00 84.00 195 ASN A C 1
ATOM 1500 O O . ASN A 1 195 ? -6.615 -6.221 29.784 1.00 84.00 195 ASN A O 1
ATOM 1504 N N . ASP A 1 196 ? -7.764 -6.743 31.627 1.00 76.81 196 ASP A N 1
ATOM 1505 C CA . ASP A 1 196 ? -7.838 -5.364 32.119 1.00 76.81 196 ASP A CA 1
ATOM 1506 C C . ASP A 1 196 ? -6.533 -4.859 32.763 1.00 76.81 196 ASP A C 1
ATOM 1508 O O . ASP A 1 196 ? -6.499 -3.747 33.295 1.00 76.81 196 ASP A O 1
ATOM 1512 N N . ASP A 1 197 ? -5.461 -5.656 32.736 1.00 76.12 197 ASP A N 1
ATOM 1513 C CA . ASP A 1 197 ? -4.124 -5.242 33.173 1.00 76.12 197 ASP A CA 1
ATOM 1514 C C . ASP A 1 197 ? -3.421 -4.429 32.073 1.00 76.12 197 ASP A C 1
ATOM 1516 O O . ASP A 1 197 ? -2.466 -4.870 31.432 1.00 76.12 197 ASP A O 1
ATOM 1520 N N . ILE A 1 198 ? -3.965 -3.241 31.801 1.00 79.44 198 ILE A N 1
ATOM 1521 C CA . ILE A 1 198 ? -3.460 -2.347 30.760 1.00 79.44 198 ILE A CA 1
ATOM 1522 C C . ILE A 1 198 ? -2.326 -1.502 31.329 1.00 79.44 198 ILE A C 1
ATOM 1524 O O . ILE A 1 198 ? -2.528 -0.631 32.179 1.00 79.44 198 ILE A O 1
ATOM 1528 N N . ILE A 1 199 ? -1.126 -1.726 30.805 1.00 76.38 199 ILE A N 1
ATOM 1529 C CA . ILE A 1 199 ? 0.068 -0.965 31.162 1.00 76.38 199 ILE A CA 1
ATOM 1530 C C . ILE A 1 199 ? 0.265 0.150 30.132 1.00 76.38 199 ILE A C 1
ATOM 1532 O O . ILE A 1 199 ? 0.349 -0.120 28.938 1.00 76.38 199 ILE A O 1
ATOM 1536 N N . ILE A 1 200 ? 0.370 1.396 30.602 1.00 75.06 200 ILE A N 1
ATOM 1537 C CA . ILE A 1 200 ? 0.813 2.550 29.806 1.00 75.06 200 ILE A CA 1
ATOM 1538 C C . ILE A 1 200 ? 2.164 3.013 30.358 1.00 75.06 200 ILE A C 1
ATOM 1540 O O . ILE A 1 200 ? 2.275 3.312 31.552 1.00 75.06 200 ILE A O 1
ATOM 1544 N N . GLU A 1 201 ? 3.173 3.088 29.494 1.00 74.00 201 GLU A N 1
ATOM 1545 C CA . GLU A 1 201 ? 4.531 3.520 29.822 1.00 74.00 201 GLU A CA 1
ATOM 1546 C C . GLU A 1 201 ? 4.915 4.807 29.088 1.00 74.00 201 GLU A C 1
ATOM 1548 O O . GLU A 1 201 ? 4.426 5.114 28.002 1.00 74.00 201 GLU A O 1
ATOM 1553 N N . SER A 1 202 ? 5.844 5.560 29.679 1.00 62.31 202 SER A N 1
ATOM 1554 C CA . SER A 1 202 ? 6.349 6.774 29.062 1.00 62.31 202 SER A CA 1
ATOM 1555 C C . SER A 1 202 ? 7.163 6.499 27.799 1.00 62.31 202 SER A C 1
ATOM 1557 O O . SER A 1 202 ? 8.075 5.668 27.771 1.00 62.31 202 SER A O 1
ATOM 1559 N N . THR A 1 203 ? 6.902 7.284 26.756 1.00 61.19 203 THR A N 1
ATOM 1560 C CA . THR A 1 203 ? 7.570 7.145 25.453 1.00 61.19 203 THR A CA 1
ATOM 1561 C C . THR A 1 203 ? 8.952 7.808 25.410 1.00 61.19 203 THR A C 1
ATOM 1563 O O . THR A 1 203 ? 9.635 7.765 24.394 1.00 61.19 203 THR A O 1
ATOM 1566 N N . HIS A 1 204 ? 9.390 8.424 26.516 1.00 50.50 204 HIS A N 1
ATOM 1567 C CA . HIS A 1 204 ? 10.660 9.152 26.642 1.00 50.50 204 HIS A CA 1
ATOM 1568 C C . HIS A 1 204 ? 11.845 8.312 27.155 1.00 50.50 204 HIS A C 1
ATOM 1570 O O . HIS A 1 204 ? 12.877 8.876 27.530 1.00 50.50 204 HIS A O 1
ATOM 1576 N N . LYS A 1 205 ? 11.761 6.974 27.169 1.00 46.06 205 LYS A N 1
ATOM 1577 C CA . LYS A 1 205 ? 12.940 6.140 27.457 1.00 46.06 205 LYS A CA 1
ATOM 1578 C C . LYS A 1 205 ? 13.988 6.307 26.342 1.00 46.06 205 LYS A C 1
ATOM 1580 O O . LYS A 1 205 ? 13.913 5.684 25.288 1.00 46.06 205 LYS A O 1
ATOM 1585 N N . ASN A 1 206 ? 14.986 7.155 26.606 1.00 40.34 206 ASN A N 1
ATOM 1586 C CA . ASN A 1 206 ? 16.252 7.212 25.878 1.00 40.34 206 ASN A CA 1
ATOM 1587 C C . ASN A 1 206 ? 16.914 5.830 25.892 1.00 40.34 206 ASN A C 1
ATOM 1589 O O . ASN A 1 206 ? 17.535 5.467 26.886 1.00 40.34 206 ASN A O 1
ATOM 1593 N N . GLY A 1 207 ? 16.835 5.108 24.776 1.00 46.09 207 GLY A N 1
ATOM 1594 C CA . GLY A 1 207 ? 17.694 3.962 24.494 1.00 46.09 207 GLY A CA 1
ATOM 1595 C C . GLY A 1 207 ? 17.354 2.695 25.279 1.00 46.09 207 GLY A C 1
ATOM 1596 O O . GLY A 1 207 ? 17.065 2.709 26.469 1.00 46.09 207 GLY A O 1
ATOM 1597 N N . THR A 1 208 ? 17.474 1.559 24.598 1.00 39.00 208 THR A N 1
ATOM 1598 C CA . THR A 1 208 ? 17.403 0.195 25.151 1.00 39.00 208 THR A CA 1
ATOM 1599 C C . THR A 1 208 ? 16.033 -0.265 25.659 1.00 39.00 208 THR A C 1
ATOM 1601 O O . THR A 1 208 ? 15.861 -0.637 26.816 1.00 39.00 208 THR A O 1
ATOM 1604 N N . SER A 1 209 ? 15.057 -0.380 24.758 1.00 37.53 209 SER A N 1
ATOM 1605 C CA . SER A 1 209 ? 14.030 -1.407 24.934 1.00 37.53 209 SER A CA 1
ATOM 1606 C C . SER A 1 209 ? 14.650 -2.776 24.623 1.00 37.53 209 SER A C 1
ATOM 1608 O O . SER A 1 209 ? 14.625 -3.232 23.485 1.00 37.53 209 SER A O 1
ATOM 1610 N N . ASN A 1 210 ? 15.175 -3.456 25.647 1.00 37.19 210 ASN A N 1
ATOM 1611 C CA . ASN A 1 210 ? 15.222 -4.924 25.681 1.00 37.19 210 ASN A CA 1
ATOM 1612 C C . ASN A 1 210 ? 13.800 -5.450 25.947 1.00 37.19 210 ASN A C 1
ATOM 1614 O O . ASN A 1 210 ? 13.537 -6.123 26.943 1.00 37.19 210 ASN A O 1
ATOM 1618 N N . GLY A 1 211 ? 12.855 -5.067 25.090 1.00 35.59 211 GLY A N 1
ATOM 1619 C CA . GLY A 1 211 ? 11.575 -5.740 25.021 1.00 35.59 211 GLY A CA 1
ATOM 1620 C C . GLY A 1 211 ? 11.808 -7.033 24.263 1.00 35.59 211 GLY A C 1
ATOM 1621 O O . GLY A 1 211 ? 12.386 -7.004 23.181 1.00 35.59 211 GLY A O 1
ATOM 1622 N N . ASN A 1 212 ? 11.340 -8.156 24.803 1.00 34.34 212 ASN A N 1
ATOM 1623 C CA . ASN A 1 212 ? 10.942 -9.271 23.955 1.00 34.34 212 ASN A CA 1
ATOM 1624 C C . ASN A 1 212 ? 9.759 -8.776 23.114 1.00 34.34 212 ASN A C 1
ATOM 1626 O O . ASN A 1 212 ? 8.606 -9.104 23.386 1.00 34.34 212 ASN A O 1
ATOM 1630 N N . THR A 1 213 ? 10.037 -7.938 22.117 1.00 33.47 213 THR A N 1
ATOM 1631 C CA . THR A 1 213 ? 9.208 -7.885 20.935 1.00 33.47 213 THR A CA 1
ATOM 1632 C C . THR A 1 213 ? 9.223 -9.316 20.429 1.00 33.47 213 THR A C 1
ATOM 1634 O O . THR A 1 213 ? 10.270 -9.878 20.106 1.00 33.47 213 THR A O 1
ATOM 1637 N N . VAL A 1 214 ? 8.059 -9.956 20.394 1.00 34.12 214 VAL A N 1
ATOM 1638 C CA . VAL A 1 214 ? 7.862 -10.938 19.336 1.00 34.12 214 VAL A CA 1
ATOM 1639 C C . VAL A 1 214 ? 7.902 -10.085 18.078 1.00 34.12 214 VAL A C 1
ATOM 1641 O O . VAL A 1 214 ? 6.895 -9.518 17.666 1.00 34.12 214 VAL A O 1
ATOM 1644 N N . ASP A 1 215 ? 9.118 -9.846 17.589 1.00 34.56 215 ASP A N 1
ATOM 1645 C CA . ASP A 1 215 ? 9.356 -9.197 16.323 1.00 34.56 215 ASP A CA 1
ATOM 1646 C C . ASP A 1 215 ? 8.773 -10.176 15.319 1.00 34.56 215 ASP A C 1
ATOM 1648 O O . ASP A 1 215 ? 9.370 -11.204 14.984 1.00 34.56 215 ASP A O 1
ATOM 1652 N N . TYR A 1 216 ? 7.539 -9.915 14.899 1.00 39.00 216 TYR A N 1
ATOM 1653 C CA . TYR A 1 216 ? 7.105 -10.395 13.609 1.00 39.00 216 TYR A CA 1
ATOM 1654 C C . TYR A 1 216 ? 7.984 -9.644 12.607 1.00 39.00 216 TYR A C 1
ATOM 1656 O O . TYR A 1 216 ? 7.538 -8.682 11.987 1.00 39.00 216 TYR A O 1
ATOM 1664 N N . HIS A 1 217 ? 9.243 -10.080 12.467 1.00 46.00 217 HIS A N 1
ATOM 1665 C CA . HIS A 1 217 ? 10.115 -9.765 11.349 1.00 46.00 217 HIS A CA 1
ATOM 1666 C C . HIS A 1 217 ? 9.467 -10.405 10.118 1.00 46.00 217 HIS A C 1
ATOM 1668 O O . HIS A 1 217 ? 9.913 -11.423 9.585 1.00 46.00 217 HIS A O 1
ATOM 1674 N N . LEU A 1 218 ? 8.339 -9.832 9.696 1.00 59.25 218 LEU A N 1
ATOM 1675 C CA . LEU A 1 218 ? 7.806 -9.996 8.366 1.00 59.25 218 LEU A CA 1
ATOM 1676 C C . LEU A 1 218 ? 8.874 -9.399 7.468 1.00 59.25 218 LEU A C 1
ATOM 1678 O O . LEU A 1 218 ? 8.995 -8.179 7.345 1.00 59.25 218 LEU A O 1
ATOM 1682 N N . LYS A 1 219 ? 9.704 -10.285 6.919 1.00 79.00 219 LYS A N 1
ATOM 1683 C CA . LYS A 1 219 ? 10.719 -9.919 5.943 1.00 79.00 219 LYS A CA 1
ATOM 1684 C C . LYS A 1 219 ? 10.042 -9.067 4.873 1.00 79.00 219 LYS A C 1
ATOM 1686 O O . LYS A 1 219 ? 9.041 -9.522 4.308 1.00 79.00 219 LYS A O 1
ATOM 1691 N N . PRO A 1 220 ? 10.518 -7.839 4.604 1.00 86.25 220 PRO A N 1
ATOM 1692 C CA . PRO A 1 220 ? 9.910 -7.015 3.579 1.00 86.25 220 PRO A CA 1
ATOM 1693 C C . PRO A 1 220 ? 9.907 -7.781 2.258 1.00 86.25 220 PRO A C 1
ATOM 1695 O O . PRO A 1 220 ? 10.928 -8.334 1.843 1.00 86.25 220 PRO A O 1
ATOM 1698 N N . LYS A 1 221 ? 8.739 -7.835 1.619 1.00 92.19 221 LYS A N 1
ATOM 1699 C CA . LYS A 1 221 ? 8.566 -8.551 0.363 1.00 92.19 221 LYS A CA 1
ATOM 1700 C C . LYS A 1 221 ? 8.961 -7.660 -0.804 1.00 92.19 221 LYS A C 1
ATOM 1702 O O . LYS A 1 221 ? 8.363 -6.600 -1.010 1.00 92.19 221 LYS A O 1
ATOM 1707 N N . VAL A 1 222 ? 9.964 -8.099 -1.554 1.00 96.56 222 VAL A N 1
ATOM 1708 C CA . VAL A 1 222 ? 10.582 -7.368 -2.658 1.00 96.56 222 VAL A CA 1
ATOM 1709 C C . VAL A 1 222 ? 10.229 -8.049 -3.974 1.00 96.56 222 VAL A C 1
ATOM 1711 O O . VAL A 1 222 ? 10.693 -9.152 -4.251 1.00 96.56 222 VAL A O 1
ATOM 1714 N N . LEU A 1 223 ? 9.439 -7.378 -4.812 1.00 97.88 223 LEU A N 1
ATOM 1715 C CA . LEU A 1 223 ? 9.133 -7.844 -6.166 1.00 97.88 223 LEU A CA 1
ATOM 1716 C C . LEU A 1 223 ? 10.123 -7.234 -7.170 1.00 97.88 223 LEU A C 1
ATOM 1718 O O . LEU A 1 223 ? 10.193 -6.014 -7.338 1.00 97.88 223 LEU A O 1
ATOM 1722 N N . VAL A 1 224 ? 10.900 -8.079 -7.848 1.00 98.25 224 VAL A N 1
ATOM 1723 C CA . VAL A 1 224 ? 11.998 -7.654 -8.727 1.00 98.25 224 VAL A CA 1
ATOM 1724 C C . VAL A 1 224 ? 11.600 -7.755 -10.199 1.00 98.25 224 VAL A C 1
ATOM 1726 O O . VAL A 1 224 ? 11.540 -8.841 -10.780 1.00 98.25 224 VAL A O 1
ATOM 1729 N N . TYR A 1 225 ? 11.426 -6.606 -10.851 1.00 98.19 225 TYR A N 1
ATOM 1730 C CA . TYR A 1 225 ? 11.309 -6.509 -12.304 1.00 98.19 225 TYR A CA 1
ATOM 1731 C C . TYR A 1 225 ? 12.692 -6.448 -12.955 1.00 98.19 225 TYR A C 1
ATOM 1733 O O . TYR A 1 225 ? 13.552 -5.650 -12.577 1.00 98.19 225 TYR A O 1
ATOM 1741 N N . GLY A 1 226 ? 12.902 -7.279 -13.978 1.00 95.00 226 GLY A N 1
ATOM 1742 C CA . GLY A 1 226 ? 14.211 -7.442 -14.622 1.00 95.00 226 GLY A CA 1
ATOM 1743 C C . GLY A 1 226 ? 15.118 -8.482 -13.951 1.00 95.00 226 GLY A C 1
ATOM 1744 O O . GLY A 1 226 ? 16.294 -8.551 -14.297 1.00 95.00 226 GLY A O 1
ATOM 1745 N N . ALA A 1 227 ? 14.567 -9.332 -13.073 1.00 93.44 227 ALA A N 1
ATOM 1746 C CA . ALA A 1 227 ? 15.273 -10.398 -12.350 1.00 93.44 227 ALA A CA 1
ATOM 1747 C C . ALA A 1 227 ? 16.171 -11.282 -13.236 1.00 93.44 227 ALA A C 1
ATOM 1749 O O . ALA A 1 227 ? 17.303 -11.580 -12.884 1.00 93.44 227 ALA A O 1
ATOM 1750 N N . ARG A 1 228 ? 15.714 -11.616 -14.450 1.00 90.62 228 ARG A N 1
ATOM 1751 C CA . ARG A 1 228 ? 16.470 -12.418 -15.437 1.00 90.62 228 ARG A CA 1
ATOM 1752 C C . ARG A 1 228 ? 17.618 -11.664 -16.128 1.00 90.62 228 ARG A C 1
ATOM 1754 O O . ARG A 1 228 ? 18.340 -12.234 -16.946 1.00 90.62 228 ARG A O 1
ATOM 1761 N N . GLY A 1 229 ? 17.733 -10.359 -15.902 1.00 88.25 229 GLY A N 1
ATOM 1762 C CA . GLY A 1 229 ? 18.829 -9.531 -16.389 1.00 88.25 229 GLY A CA 1
ATOM 1763 C C . GLY A 1 229 ? 20.080 -9.719 -15.535 1.00 88.25 229 GLY A C 1
ATOM 1764 O O . GLY A 1 229 ? 19.999 -10.092 -14.376 1.00 88.25 229 GLY A O 1
ATOM 1765 N N . TRP A 1 230 ? 21.254 -9.407 -16.086 1.00 85.69 230 TRP A N 1
ATOM 1766 C CA . TRP A 1 230 ? 22.522 -9.643 -15.378 1.00 85.69 230 TRP A CA 1
ATOM 1767 C C . TRP A 1 230 ? 22.646 -8.827 -14.082 1.00 85.69 230 TRP A C 1
ATOM 1769 O O . TRP A 1 230 ? 23.093 -9.347 -13.071 1.00 85.69 230 TRP A O 1
ATOM 1779 N N . VAL A 1 231 ? 22.184 -7.571 -14.082 1.00 89.19 231 VAL A N 1
ATOM 1780 C CA . VAL A 1 231 ? 22.133 -6.749 -12.858 1.00 89.19 231 VAL A CA 1
ATOM 1781 C C . VAL A 1 231 ? 21.082 -7.276 -11.878 1.00 89.19 231 VAL A C 1
ATOM 1783 O O . VAL A 1 231 ? 21.343 -7.308 -10.682 1.00 89.19 231 VAL A O 1
ATOM 1786 N N . GLY A 1 232 ? 19.922 -7.715 -12.381 1.00 91.94 232 GLY A N 1
ATOM 1787 C CA . GLY A 1 232 ? 18.850 -8.289 -11.565 1.00 91.94 232 GLY A CA 1
ATOM 1788 C C . GLY A 1 232 ? 19.297 -9.545 -10.820 1.00 91.94 232 GLY A C 1
ATOM 1789 O O . GLY A 1 232 ? 19.130 -9.610 -9.610 1.00 91.94 232 GLY A O 1
ATOM 1790 N N . GLN A 1 233 ? 19.952 -10.482 -11.513 1.00 92.56 233 GLN A N 1
ATOM 1791 C CA . GLN A 1 233 ? 20.486 -11.710 -10.912 1.00 92.56 233 GLN A CA 1
ATOM 1792 C C . GLN A 1 233 ? 21.504 -11.408 -9.812 1.00 92.56 233 GLN A C 1
ATOM 1794 O O . GLN A 1 233 ? 21.401 -11.940 -8.716 1.00 92.56 233 GLN A O 1
ATOM 1799 N N . GLN A 1 234 ? 22.448 -10.503 -10.080 1.00 90.12 234 GLN A N 1
ATOM 1800 C CA . GLN A 1 234 ? 23.459 -10.114 -9.095 1.00 90.12 234 GLN A CA 1
ATOM 1801 C C . GLN A 1 234 ? 22.828 -9.443 -7.868 1.00 90.12 234 GLN A C 1
ATOM 1803 O O . GLN A 1 234 ? 23.275 -9.674 -6.751 1.00 90.12 234 GLN A O 1
ATOM 1808 N N . LEU A 1 235 ? 21.790 -8.624 -8.060 1.00 91.50 235 LEU A N 1
ATOM 1809 C CA . LEU A 1 235 ? 21.081 -7.999 -6.950 1.00 91.50 235 LEU A CA 1
ATOM 1810 C C . LEU A 1 235 ? 20.322 -9.032 -6.109 1.00 91.50 235 LEU A C 1
ATOM 1812 O O . LEU A 1 235 ? 20.401 -8.977 -4.888 1.00 91.50 235 LEU A O 1
ATOM 1816 N N . ILE A 1 236 ? 19.614 -9.965 -6.751 1.00 94.00 236 ILE A N 1
ATOM 1817 C CA . ILE A 1 236 ? 18.898 -11.046 -6.063 1.00 94.00 236 ILE A CA 1
ATOM 1818 C C . ILE A 1 236 ? 19.883 -11.891 -5.251 1.00 94.00 236 ILE A C 1
ATOM 1820 O O . ILE A 1 236 ? 19.662 -12.063 -4.059 1.00 94.00 236 ILE A O 1
ATOM 1824 N N . GLU A 1 237 ? 21.011 -12.308 -5.845 1.00 92.75 237 GLU A N 1
ATOM 1825 C CA . GLU A 1 237 ? 22.059 -13.068 -5.144 1.00 92.75 237 GLU A CA 1
ATOM 1826 C C . GLU A 1 237 ? 22.545 -12.353 -3.868 1.00 92.75 237 GLU A C 1
ATOM 1828 O O . GLU A 1 237 ? 22.791 -13.000 -2.852 1.00 92.75 237 GLU A O 1
ATOM 1833 N N . GLU A 1 238 ? 22.713 -11.028 -3.899 1.00 90.50 238 GLU A N 1
ATOM 1834 C CA . GLU A 1 238 ? 23.156 -10.264 -2.724 1.00 90.50 238 GLU A CA 1
ATOM 1835 C C . GLU A 1 238 ? 22.039 -10.060 -1.689 1.00 90.50 238 GLU A C 1
ATOM 1837 O O . GLU A 1 238 ? 22.289 -10.181 -0.488 1.00 90.50 238 GLU A O 1
ATOM 1842 N N . LEU A 1 239 ? 20.803 -9.803 -2.129 1.00 89.69 239 LEU A N 1
ATOM 1843 C CA . LEU A 1 239 ? 19.657 -9.659 -1.227 1.00 89.69 239 LEU A CA 1
ATOM 1844 C C . LEU A 1 239 ? 19.325 -10.986 -0.518 1.00 89.69 239 LEU A C 1
ATOM 1846 O O . LEU A 1 239 ? 19.048 -10.988 0.681 1.00 89.69 239 LEU A O 1
ATOM 1850 N N . GLU A 1 240 ? 19.419 -12.119 -1.219 1.00 90.62 240 GLU A N 1
ATOM 1851 C CA . GLU A 1 240 ? 19.211 -13.455 -0.645 1.00 90.62 240 GLU A CA 1
ATOM 1852 C C . GLU A 1 240 ? 20.265 -13.794 0.417 1.00 90.62 240 GLU A C 1
ATOM 1854 O O . GLU A 1 240 ? 19.929 -14.359 1.459 1.00 90.62 240 GLU A O 1
ATOM 1859 N N . LYS A 1 241 ? 21.534 -13.419 0.193 1.00 89.75 241 LYS A N 1
ATOM 1860 C CA . LYS A 1 241 ? 22.621 -13.622 1.170 1.00 89.75 241 LYS A CA 1
ATOM 1861 C C . LYS A 1 241 ? 22.421 -12.823 2.451 1.00 89.75 241 LYS A C 1
ATOM 1863 O O . LYS A 1 241 ? 22.772 -13.315 3.520 1.00 89.75 241 LYS A O 1
ATOM 1868 N N . ASN A 1 242 ? 21.913 -11.596 2.341 1.00 86.31 242 ASN A N 1
ATOM 1869 C CA . ASN A 1 242 ? 21.597 -10.772 3.505 1.00 86.31 242 ASN A CA 1
ATOM 1870 C C . ASN A 1 242 ? 20.460 -11.413 4.330 1.00 86.31 242 ASN A C 1
ATOM 1872 O O . ASN A 1 242 ? 20.521 -11.424 5.557 1.00 86.31 242 ASN A O 1
ATOM 1876 N N . GLY A 1 243 ? 19.478 -12.029 3.665 1.00 84.12 243 GLY A N 1
ATOM 1877 C CA . GLY A 1 243 ? 18.457 -12.850 4.312 1.00 84.12 243 GLY A CA 1
ATOM 1878 C C . GLY A 1 243 ? 17.347 -12.066 5.018 1.00 84.12 243 GLY A C 1
ATOM 1879 O O . GLY A 1 243 ? 16.474 -12.701 5.611 1.00 84.12 243 GLY A O 1
ATOM 1880 N N . GLU A 1 244 ? 17.328 -10.733 4.945 1.00 87.56 244 GLU A N 1
ATOM 1881 C CA . GLU A 1 244 ? 16.294 -9.886 5.565 1.00 87.56 244 GLU A CA 1
ATOM 1882 C C . GLU A 1 244 ? 15.028 -9.730 4.704 1.00 87.56 244 GLU A C 1
ATOM 1884 O O . GLU A 1 244 ? 13.990 -9.330 5.223 1.00 87.56 244 GLU A O 1
ATOM 1889 N N . PHE A 1 245 ? 15.074 -10.090 3.417 1.00 89.38 245 PHE A N 1
ATOM 1890 C CA . PHE A 1 245 ? 13.988 -9.862 2.454 1.00 89.38 245 PHE A CA 1
ATOM 1891 C C . PHE A 1 245 ? 13.328 -11.165 1.981 1.00 89.38 245 PHE A C 1
ATOM 1893 O O . PHE A 1 245 ? 13.991 -12.195 1.855 1.00 89.38 245 PHE A O 1
ATOM 1900 N N . ASP A 1 246 ? 12.025 -11.107 1.690 1.00 91.75 246 ASP A N 1
ATOM 1901 C CA . ASP A 1 246 ?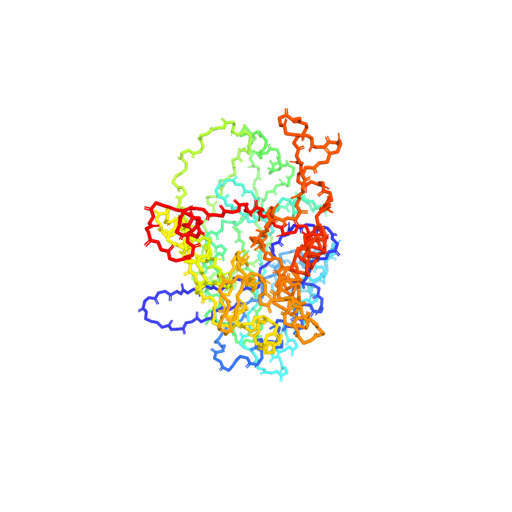 11.315 -12.130 0.911 1.00 91.75 246 ASP A CA 1
ATOM 1902 C C . ASP A 1 246 ? 11.318 -11.701 -0.560 1.00 91.75 246 ASP A C 1
ATOM 1904 O O . ASP A 1 246 ? 10.682 -10.712 -0.927 1.00 91.75 246 ASP A O 1
ATOM 1908 N N . ILE A 1 247 ? 12.102 -12.376 -1.396 1.00 95.25 247 ILE A N 1
ATOM 1909 C CA . ILE A 1 247 ? 12.372 -11.931 -2.765 1.00 95.25 247 ILE A CA 1
ATOM 1910 C C . ILE A 1 247 ? 11.509 -12.724 -3.731 1.00 95.25 247 ILE A C 1
ATOM 1912 O O . ILE A 1 247 ? 11.521 -13.952 -3.744 1.00 95.25 247 ILE A O 1
ATOM 1916 N N . VAL A 1 248 ? 10.799 -12.001 -4.590 1.00 95.81 248 VAL A N 1
ATOM 1917 C CA . VAL A 1 248 ? 9.991 -12.584 -5.653 1.00 95.81 248 VAL A CA 1
ATOM 1918 C C . VAL A 1 248 ? 10.432 -12.026 -6.996 1.00 95.81 248 VAL A C 1
ATOM 1920 O O . VAL A 1 248 ? 10.542 -10.814 -7.187 1.00 95.81 248 VAL A O 1
ATOM 1923 N N . GLU A 1 249 ? 10.664 -12.912 -7.958 1.00 97.38 249 GLU A N 1
ATOM 1924 C CA . GLU A 1 249 ? 10.932 -12.519 -9.337 1.00 97.38 249 GLU A CA 1
ATOM 1925 C C . GLU A 1 249 ? 9.629 -12.208 -10.076 1.00 97.38 249 GLU A C 1
ATOM 1927 O O . GLU A 1 249 ? 8.747 -13.058 -10.178 1.00 97.38 249 GLU A O 1
ATOM 1932 N N . ALA A 1 250 ? 9.525 -11.015 -10.663 1.00 96.88 250 ALA A N 1
ATOM 1933 C CA . ALA A 1 250 ? 8.395 -10.688 -11.520 1.00 96.88 250 ALA A CA 1
ATOM 1934 C C . ALA A 1 250 ? 8.470 -11.453 -12.852 1.00 96.88 250 ALA A C 1
ATOM 1936 O O . ALA A 1 250 ? 9.528 -11.560 -13.494 1.00 96.88 250 ALA A O 1
ATOM 1937 N N . HIS A 1 251 ? 7.329 -11.955 -13.313 1.00 95.44 251 HIS A N 1
ATOM 1938 C CA . HIS A 1 251 ? 7.213 -12.710 -14.553 1.00 95.44 251 HIS A CA 1
ATOM 1939 C C . HIS A 1 251 ? 6.775 -11.836 -15.725 1.00 95.44 251 HIS A C 1
ATOM 1941 O O . HIS A 1 251 ? 7.241 -12.068 -16.854 1.00 95.44 251 HIS A O 1
ATOM 1947 N N . LYS A 1 252 ? 5.929 -10.831 -15.467 1.00 97.00 252 LYS A N 1
ATOM 1948 C CA . LYS A 1 252 ? 5.461 -9.895 -16.489 1.00 97.00 252 LYS A CA 1
ATOM 1949 C C . LYS A 1 252 ? 6.541 -8.893 -16.894 1.00 97.00 252 LYS A C 1
ATOM 1951 O O . LYS A 1 252 ? 7.528 -8.645 -16.198 1.00 97.00 252 LYS A O 1
ATOM 1956 N N . LYS A 1 253 ? 6.377 -8.331 -18.089 1.00 95.88 253 LYS A N 1
ATOM 1957 C CA . LYS A 1 253 ? 7.320 -7.429 -18.750 1.00 95.88 253 LYS A CA 1
ATOM 1958 C C . LYS A 1 253 ? 6.655 -6.079 -19.014 1.00 95.88 253 LYS A C 1
ATOM 1960 O O . LYS A 1 253 ? 6.026 -5.916 -20.064 1.00 95.88 253 LYS A O 1
ATOM 1965 N N . PRO A 1 254 ? 6.851 -5.093 -18.121 1.00 95.94 254 PRO A N 1
ATOM 1966 C CA . PRO A 1 254 ? 6.395 -3.727 -18.336 1.00 95.94 254 PRO A CA 1
ATOM 1967 C C . PRO A 1 254 ? 6.810 -3.213 -19.720 1.00 95.94 254 PRO A C 1
ATOM 1969 O O . PRO A 1 254 ? 7.938 -3.431 -20.170 1.00 95.94 254 PRO A O 1
ATOM 1972 N N . GLY A 1 255 ? 5.871 -2.583 -20.424 1.00 93.50 255 GLY A N 1
ATOM 1973 C CA . GLY A 1 255 ? 6.041 -2.105 -21.796 1.00 93.50 255 GLY A CA 1
ATOM 1974 C C . GLY A 1 255 ? 5.793 -3.139 -22.899 1.00 93.50 255 GLY A C 1
ATOM 1975 O O . GLY A 1 255 ? 5.565 -2.729 -24.034 1.00 93.50 255 GLY A O 1
ATOM 1976 N N . SER A 1 256 ? 5.823 -4.445 -22.610 1.00 95.31 256 SER A N 1
ATOM 1977 C CA . SER A 1 256 ? 5.464 -5.497 -23.581 1.00 95.31 256 SER A CA 1
ATOM 1978 C C . SER A 1 256 ? 4.130 -6.167 -23.260 1.00 95.31 256 SER A C 1
ATOM 1980 O O . SER A 1 256 ? 3.323 -6.344 -24.169 1.00 95.31 256 SER A O 1
ATOM 1982 N N . ASP A 1 257 ? 3.914 -6.527 -21.995 1.00 97.56 257 ASP A N 1
ATOM 1983 C CA . ASP A 1 257 ? 2.640 -7.066 -21.518 1.00 97.56 257 ASP A CA 1
ATOM 1984 C C . ASP A 1 257 ? 1.657 -5.916 -21.210 1.00 97.56 257 ASP A C 1
ATOM 1986 O O . ASP A 1 257 ? 2.108 -4.785 -20.987 1.00 97.56 257 ASP A O 1
ATOM 1990 N N . PRO A 1 258 ? 0.332 -6.163 -21.204 1.00 97.31 258 PRO A N 1
ATOM 1991 C CA . PRO A 1 258 ? -0.659 -5.139 -20.876 1.00 97.31 258 PRO A CA 1
ATOM 1992 C C . PRO A 1 258 ? -0.443 -4.553 -19.477 1.00 97.31 258 PRO A C 1
ATOM 1994 O O . PRO A 1 258 ? -0.214 -5.296 -18.524 1.00 97.31 258 PRO A O 1
ATOM 1997 N N . ASP A 1 259 ? -0.595 -3.234 -19.329 1.00 96.38 259 ASP A N 1
ATOM 1998 C CA . ASP A 1 259 ? -0.398 -2.548 -18.042 1.00 96.38 259 ASP A CA 1
ATOM 1999 C C . ASP A 1 259 ? -1.290 -3.111 -16.921 1.00 96.38 259 ASP A C 1
ATOM 2001 O O . ASP A 1 259 ? -0.873 -3.148 -15.764 1.00 96.38 259 ASP A O 1
ATOM 2005 N N . SER A 1 260 ? -2.498 -3.583 -17.258 1.00 91.00 260 SER A N 1
ATOM 2006 C CA . SER A 1 260 ? -3.406 -4.236 -16.307 1.00 91.00 260 SER A CA 1
ATOM 2007 C C . SER A 1 260 ? -2.803 -5.510 -15.724 1.00 91.00 260 SER A C 1
ATOM 2009 O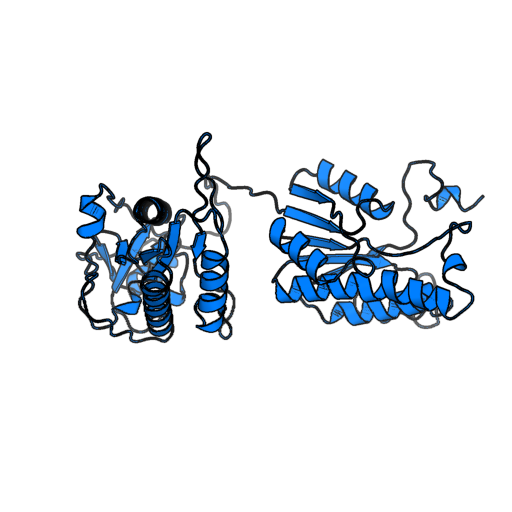 O . SER A 1 260 ? -2.902 -5.728 -14.527 1.00 91.00 260 SER A O 1
ATOM 2011 N N . GLU A 1 261 ? -2.100 -6.309 -16.530 1.00 95.75 261 GLU A N 1
ATOM 2012 C CA . GLU A 1 261 ? -1.451 -7.530 -16.044 1.00 95.75 261 GLU A CA 1
ATOM 2013 C C . GLU A 1 261 ? -0.236 -7.226 -15.158 1.00 95.75 261 GLU A C 1
ATOM 2015 O O . GLU A 1 261 ? 0.081 -8.014 -14.270 1.00 95.75 261 GLU A O 1
ATOM 2020 N N . ILE A 1 262 ? 0.440 -6.090 -15.381 1.00 97.56 262 ILE A N 1
ATOM 2021 C CA . ILE A 1 262 ? 1.503 -5.613 -14.483 1.00 97.56 262 ILE A CA 1
ATOM 2022 C C . ILE A 1 262 ? 0.900 -5.237 -13.130 1.00 97.56 262 ILE A C 1
ATOM 2024 O O . ILE A 1 262 ? 1.413 -5.640 -12.090 1.00 97.56 262 ILE A O 1
ATOM 2028 N N . LEU A 1 263 ? -0.207 -4.489 -13.141 1.00 90.69 263 LEU A N 1
ATOM 2029 C CA . LEU A 1 263 ? -0.926 -4.123 -11.925 1.00 90.69 263 LEU A CA 1
ATOM 2030 C C . LEU A 1 263 ? -1.424 -5.366 -11.172 1.00 90.69 263 LEU A C 1
ATOM 2032 O O . LEU A 1 263 ? -1.190 -5.469 -9.971 1.00 90.69 263 LEU A O 1
ATOM 2036 N N . ASP A 1 264 ? -2.042 -6.321 -11.869 1.00 85.25 264 ASP A N 1
ATOM 2037 C CA . ASP A 1 264 ? -2.532 -7.571 -11.278 1.00 85.25 264 ASP A CA 1
ATOM 2038 C C . ASP A 1 264 ? -1.388 -8.387 -10.654 1.00 85.25 264 ASP A C 1
ATOM 2040 O O . ASP A 1 264 ? -1.526 -8.934 -9.557 1.00 85.25 264 ASP A O 1
ATOM 2044 N N . GLU A 1 265 ? -0.222 -8.443 -11.308 1.00 95.12 265 GLU A N 1
ATOM 2045 C CA . GLU A 1 265 ? 0.967 -9.091 -10.750 1.00 95.12 265 GLU A CA 1
ATOM 2046 C C . GLU A 1 265 ? 1.440 -8.387 -9.471 1.00 95.12 265 GLU A C 1
ATOM 2048 O O . GLU A 1 265 ? 1.676 -9.055 -8.466 1.00 95.12 265 GLU A O 1
ATOM 2053 N N . ILE A 1 266 ? 1.524 -7.055 -9.457 1.00 89.00 266 ILE A N 1
ATOM 2054 C CA . ILE A 1 266 ? 1.912 -6.307 -8.252 1.00 89.00 266 ILE A CA 1
ATOM 2055 C C . ILE A 1 266 ? 0.914 -6.563 -7.115 1.00 89.00 266 ILE A C 1
ATOM 2057 O O . ILE A 1 266 ? 1.316 -6.898 -6.002 1.00 89.00 266 ILE A O 1
ATOM 2061 N N . VAL A 1 267 ? -0.387 -6.449 -7.390 1.00 81.56 267 VAL A N 1
ATOM 2062 C CA . VAL A 1 267 ? -1.443 -6.615 -6.381 1.00 81.56 267 VAL A CA 1
ATOM 2063 C C . VAL A 1 267 ? -1.473 -8.042 -5.836 1.00 81.56 267 VAL A C 1
ATOM 2065 O O . VAL A 1 267 ? -1.557 -8.219 -4.625 1.00 81.56 267 VAL A O 1
ATOM 2068 N N . SER A 1 268 ? -1.352 -9.059 -6.693 1.00 74.88 268 SER A N 1
ATOM 2069 C CA . SER A 1 268 ? -1.370 -10.468 -6.269 1.00 74.88 268 SER A CA 1
ATOM 2070 C C . SER A 1 268 ? -0.196 -10.847 -5.364 1.00 74.88 268 SER A C 1
ATOM 2072 O O . SER A 1 268 ? -0.343 -11.707 -4.497 1.00 74.88 268 SER A O 1
ATOM 2074 N N . HIS A 1 269 ? 0.956 -10.193 -5.523 1.00 81.44 269 HIS A N 1
ATOM 2075 C CA . HIS A 1 269 ? 2.117 -10.439 -4.672 1.00 81.44 269 HIS A CA 1
ATOM 2076 C C . HIS A 1 269 ? 2.125 -9.606 -3.391 1.00 81.44 269 HIS A C 1
ATOM 2078 O O . HIS A 1 269 ? 2.877 -9.965 -2.484 1.00 81.44 269 HIS A O 1
ATOM 2084 N N . THR A 1 270 ? 1.340 -8.525 -3.319 1.00 81.69 270 THR A N 1
ATOM 2085 C CA . THR A 1 270 ? 1.307 -7.565 -2.200 1.00 81.69 270 THR A CA 1
ATOM 2086 C C . THR A 1 270 ? 2.709 -7.187 -1.679 1.00 81.69 270 THR A C 1
ATOM 2088 O O . THR A 1 270 ? 2.988 -7.381 -0.492 1.00 81.69 270 THR A O 1
ATOM 2091 N N . PRO A 1 271 ? 3.644 -6.733 -2.538 1.00 90.00 271 PRO A N 1
ATOM 2092 C CA . PRO A 1 271 ? 4.997 -6.420 -2.102 1.00 90.00 271 PRO A CA 1
ATOM 2093 C C . PRO A 1 271 ? 5.024 -5.114 -1.300 1.00 90.00 271 PRO A C 1
ATOM 2095 O O . PRO A 1 271 ? 4.264 -4.189 -1.579 1.00 90.00 271 PRO A O 1
ATOM 2098 N N . SER A 1 272 ? 5.947 -5.008 -0.344 1.00 86.62 272 SER A N 1
ATOM 2099 C CA . SER A 1 272 ? 6.242 -3.726 0.308 1.00 86.62 272 SER A CA 1
ATOM 2100 C C . SER A 1 272 ? 7.225 -2.884 -0.508 1.00 86.62 272 SER A C 1
ATOM 2102 O O . SER A 1 272 ? 7.237 -1.658 -0.396 1.00 86.62 272 SER A O 1
ATOM 2104 N N . HIS A 1 273 ? 8.033 -3.538 -1.350 1.00 94.94 273 HIS A N 1
ATOM 2105 C CA . HIS A 1 273 ? 9.044 -2.901 -2.187 1.00 94.94 273 HIS A CA 1
ATOM 2106 C C . HIS A 1 273 ? 9.030 -3.484 -3.601 1.00 94.94 273 HIS A C 1
ATOM 2108 O O . HIS A 1 273 ? 8.907 -4.693 -3.797 1.00 94.94 273 HIS A O 1
ATOM 2114 N N . ILE A 1 274 ? 9.238 -2.629 -4.597 1.00 98.25 274 ILE A N 1
ATOM 2115 C CA . ILE A 1 274 ? 9.502 -3.032 -5.976 1.00 98.25 274 ILE A CA 1
ATOM 2116 C C . ILE A 1 274 ? 10.901 -2.583 -6.360 1.00 98.25 274 ILE A C 1
ATOM 2118 O O . ILE A 1 274 ? 11.267 -1.424 -6.169 1.00 98.25 274 ILE A O 1
ATOM 2122 N N . VAL A 1 275 ? 11.670 -3.487 -6.966 1.00 98.25 275 VAL A N 1
ATOM 2123 C CA . VAL A 1 275 ? 12.950 -3.140 -7.581 1.00 98.25 275 VAL A CA 1
ATOM 2124 C C . VAL A 1 275 ? 12.845 -3.244 -9.095 1.00 98.25 275 VAL A C 1
ATOM 2126 O O . VAL A 1 275 ? 12.535 -4.297 -9.648 1.00 98.25 275 VAL A O 1
ATOM 2129 N N . CYS A 1 276 ? 13.157 -2.151 -9.783 1.00 97.94 276 CYS A N 1
ATOM 2130 C CA . CYS A 1 276 ? 13.211 -2.073 -11.232 1.00 97.94 276 CYS A CA 1
ATOM 2131 C C . CYS A 1 276 ? 14.665 -2.099 -11.715 1.00 97.94 276 CYS A C 1
ATOM 2133 O O . CYS A 1 276 ? 15.394 -1.112 -11.625 1.00 97.94 276 CYS A O 1
ATOM 2135 N N . THR A 1 277 ? 15.061 -3.229 -12.299 1.00 96.31 277 THR A N 1
ATOM 2136 C CA . THR A 1 277 ? 16.318 -3.392 -13.054 1.00 96.31 277 THR A CA 1
ATOM 2137 C C . THR A 1 277 ? 16.074 -3.469 -14.565 1.00 96.31 277 THR A C 1
ATOM 2139 O O . THR A 1 277 ? 16.949 -3.866 -15.338 1.00 96.31 277 THR A O 1
ATOM 2142 N N . VAL A 1 278 ? 14.868 -3.097 -15.010 1.00 95.00 278 VAL A N 1
ATOM 2143 C CA . VAL A 1 278 ? 14.473 -3.161 -16.418 1.00 95.00 278 VAL A CA 1
ATOM 2144 C C . VAL A 1 278 ? 15.248 -2.127 -17.235 1.00 95.00 278 VAL A C 1
ATOM 2146 O O . VAL A 1 278 ? 15.287 -0.930 -16.942 1.00 95.00 278 VAL A O 1
ATOM 2149 N N . GLY A 1 279 ? 15.863 -2.607 -18.308 1.00 91.88 279 GLY A N 1
ATOM 2150 C CA . GLY A 1 279 ? 16.506 -1.767 -19.298 1.00 91.88 279 GLY A CA 1
ATOM 2151 C C . GLY A 1 279 ? 17.124 -2.602 -20.406 1.00 91.88 279 GLY A C 1
ATOM 2152 O O . GLY A 1 279 ? 17.749 -3.634 -20.157 1.00 91.88 279 GLY A O 1
ATOM 2153 N N . ARG A 1 280 ? 16.955 -2.157 -21.649 1.00 92.38 280 ARG A N 1
ATOM 2154 C CA . ARG A 1 280 ? 17.570 -2.804 -22.805 1.00 92.38 280 ARG A CA 1
ATOM 2155 C C . ARG A 1 280 ? 18.942 -2.201 -23.059 1.00 92.38 280 ARG A C 1
ATOM 2157 O O . ARG A 1 280 ? 19.071 -0.989 -23.200 1.00 92.38 280 ARG A O 1
ATOM 2164 N N . THR A 1 281 ? 19.948 -3.061 -23.173 1.00 89.81 281 THR A N 1
ATOM 2165 C CA . THR A 1 281 ? 21.335 -2.684 -23.506 1.00 89.81 281 THR A CA 1
ATOM 2166 C C . THR A 1 281 ? 21.935 -3.540 -24.623 1.00 89.81 281 THR A C 1
ATOM 2168 O O . THR A 1 281 ? 23.122 -3.423 -24.907 1.00 89.81 281 THR A O 1
ATOM 2171 N N . HIS A 1 282 ? 21.138 -4.414 -25.243 1.00 90.00 282 HIS A N 1
ATOM 2172 C CA . HIS A 1 282 ? 21.542 -5.316 -26.321 1.00 90.00 282 HIS A CA 1
ATOM 2173 C C . HIS A 1 282 ? 20.313 -5.820 -27.100 1.00 90.00 282 HIS A C 1
ATOM 2175 O O . HIS A 1 282 ? 19.167 -5.587 -26.702 1.00 90.00 282 HIS A O 1
ATOM 2181 N N . GLY A 1 283 ? 20.546 -6.575 -28.173 1.00 89.06 283 GLY A N 1
ATOM 2182 C CA . GLY A 1 283 ? 19.502 -7.269 -28.926 1.00 89.06 283 GLY A CA 1
ATOM 2183 C C . GLY A 1 283 ? 20.072 -8.312 -29.893 1.00 89.06 283 GLY A C 1
ATOM 2184 O O . GLY A 1 283 ? 21.261 -8.630 -29.806 1.00 89.06 283 GLY A O 1
ATOM 2185 N N . PRO A 1 284 ? 19.246 -8.896 -30.781 1.00 88.00 284 PRO A N 1
ATOM 2186 C CA . PRO A 1 284 ? 19.686 -9.944 -31.700 1.00 88.00 284 PRO A CA 1
ATOM 2187 C C . PRO A 1 284 ? 20.939 -9.540 -32.492 1.00 88.00 284 PRO A C 1
ATOM 2189 O O . PRO A 1 284 ? 20.941 -8.525 -33.183 1.00 88.00 284 PRO A O 1
ATOM 2192 N N . GLY A 1 285 ? 22.011 -10.325 -32.359 1.00 86.81 285 GLY A N 1
ATOM 2193 C CA . GLY A 1 285 ? 23.282 -10.118 -33.065 1.00 86.81 285 GLY A CA 1
ATOM 2194 C C . GLY A 1 285 ? 24.181 -8.989 -32.539 1.00 86.81 285 GLY A C 1
ATOM 2195 O O . GLY A 1 285 ? 25.296 -8.853 -33.031 1.00 86.81 285 GLY A O 1
ATOM 2196 N N . VAL A 1 286 ? 23.752 -8.199 -31.543 1.00 88.12 286 VAL A N 1
ATOM 2197 C CA . VAL A 1 286 ? 24.518 -7.046 -31.029 1.00 88.12 286 VAL A CA 1
ATOM 2198 C C . VAL A 1 286 ? 24.463 -6.996 -29.498 1.00 88.12 286 VAL A C 1
ATOM 2200 O O . VAL A 1 286 ? 23.435 -6.661 -28.909 1.00 88.12 286 VAL A O 1
ATOM 2203 N N . ASN A 1 287 ? 25.589 -7.296 -28.839 1.00 84.88 287 ASN A N 1
ATOM 2204 C CA . ASN A 1 287 ? 25.715 -7.367 -27.372 1.00 84.88 287 ASN A CA 1
ATOM 2205 C C . ASN A 1 287 ? 26.116 -6.025 -26.714 1.00 84.88 287 ASN A C 1
ATOM 2207 O O . ASN A 1 287 ? 26.892 -5.979 -25.755 1.00 84.88 287 ASN A O 1
ATOM 2211 N N . SER A 1 288 ? 25.641 -4.908 -27.264 1.00 86.75 288 SER A N 1
ATOM 2212 C CA . SER A 1 288 ? 25.932 -3.565 -26.757 1.00 86.75 288 SER A CA 1
ATOM 2213 C C . SER A 1 288 ? 24.798 -2.589 -27.061 1.00 86.75 288 SER A C 1
ATOM 2215 O O . SER A 1 288 ? 23.906 -2.877 -27.867 1.00 86.75 288 SER A O 1
ATOM 2217 N N . ILE A 1 289 ? 24.860 -1.403 -26.443 1.00 89.44 289 ILE A N 1
ATOM 2218 C CA . ILE A 1 289 ? 23.873 -0.334 -26.649 1.00 89.44 289 ILE A CA 1
ATOM 2219 C C . ILE A 1 289 ? 23.806 0.134 -28.107 1.00 89.44 289 ILE A C 1
ATOM 2221 O O . ILE A 1 289 ? 22.798 0.711 -28.492 1.00 89.44 289 ILE A O 1
ATOM 2225 N N . ALA A 1 290 ? 24.809 -0.189 -28.936 1.00 89.44 290 ALA A N 1
ATOM 2226 C CA . ALA A 1 290 ? 24.781 0.057 -30.377 1.00 89.44 290 ALA A CA 1
ATOM 2227 C C . ALA A 1 290 ? 23.559 -0.583 -31.060 1.00 89.44 290 ALA A C 1
ATOM 2229 O O . ALA A 1 290 ? 23.110 -0.094 -32.089 1.00 89.44 290 ALA A O 1
ATOM 2230 N N . TYR A 1 291 ? 22.980 -1.636 -30.467 1.00 92.75 291 TYR A N 1
ATOM 2231 C CA . TYR A 1 291 ? 21.720 -2.225 -30.922 1.00 92.75 291 TYR A CA 1
ATOM 2232 C C . TYR A 1 291 ? 20.557 -1.218 -30.961 1.00 92.75 291 TYR A C 1
ATOM 2234 O O . TYR A 1 291 ? 19.645 -1.364 -31.773 1.00 92.75 291 TYR A O 1
ATOM 2242 N N . LEU A 1 292 ? 20.565 -0.235 -30.057 1.00 93.50 292 LEU A N 1
ATOM 2243 C CA . LEU A 1 292 ? 19.515 0.775 -29.911 1.00 93.50 292 LEU A CA 1
ATOM 2244 C C . LEU A 1 292 ? 19.736 2.006 -30.795 1.00 93.50 292 LEU A C 1
ATOM 2246 O O . LEU A 1 292 ? 18.899 2.907 -30.809 1.00 93.50 292 LEU A O 1
ATOM 2250 N N . GLU A 1 293 ? 20.834 2.036 -31.543 1.00 91.69 293 GLU A N 1
ATOM 2251 C CA . GLU A 1 293 ? 21.130 3.088 -32.505 1.00 91.69 293 GLU A CA 1
ATOM 2252 C C . GLU A 1 293 ? 20.590 2.715 -33.896 1.00 91.69 293 GLU A C 1
ATOM 2254 O O . GLU A 1 293 ? 20.325 1.551 -34.192 1.00 91.69 293 GLU A O 1
ATOM 2259 N N . GLY A 1 294 ? 20.450 3.701 -34.785 1.00 82.44 294 GLY A N 1
ATOM 2260 C CA . GLY A 1 294 ? 20.184 3.431 -36.204 1.00 82.44 294 GLY A CA 1
ATOM 2261 C C . GLY A 1 294 ? 18.736 3.589 -36.678 1.00 82.44 294 GLY A C 1
ATOM 2262 O O . GLY A 1 294 ? 18.423 3.135 -37.775 1.00 82.44 294 GLY A O 1
ATOM 2263 N N . GLY A 1 295 ? 17.864 4.266 -35.919 1.00 89.31 295 GLY A N 1
ATOM 2264 C CA . GLY A 1 295 ? 16.616 4.820 -36.465 1.00 89.31 295 GLY A CA 1
ATOM 2265 C C . GLY A 1 295 ? 15.356 4.649 -35.604 1.00 89.31 295 GLY A C 1
ATOM 2266 O O . GLY A 1 295 ? 15.439 4.205 -34.456 1.00 89.31 295 GLY A O 1
ATOM 2267 N N . PRO A 1 296 ? 14.175 5.004 -36.153 1.00 92.00 296 PRO A N 1
ATOM 2268 C CA . PRO A 1 296 ? 12.904 5.051 -35.421 1.00 92.00 296 PRO A CA 1
ATOM 2269 C C . PRO A 1 296 ? 12.487 3.732 -34.758 1.00 92.00 296 PRO A C 1
ATOM 2271 O O . PRO A 1 296 ? 11.979 3.753 -33.638 1.00 92.00 296 PRO A O 1
ATOM 2274 N N . ASP A 1 297 ? 12.740 2.587 -35.396 1.00 90.88 297 ASP A N 1
ATOM 2275 C CA . ASP A 1 297 ? 12.373 1.277 -34.836 1.00 90.88 297 ASP A CA 1
ATOM 2276 C C . ASP A 1 297 ? 13.168 0.962 -33.563 1.00 90.88 297 ASP A C 1
ATOM 2278 O O . ASP A 1 297 ? 12.611 0.510 -32.560 1.00 90.88 297 ASP A O 1
ATOM 2282 N N . LYS A 1 298 ? 14.468 1.279 -33.566 1.00 94.25 298 LYS A N 1
ATOM 2283 C CA . LYS A 1 298 ? 15.336 1.117 -32.394 1.00 94.25 298 LYS A CA 1
ATOM 2284 C C . LYS A 1 298 ? 15.028 2.127 -31.307 1.00 94.25 298 LYS A C 1
ATOM 2286 O O . LYS A 1 298 ? 15.006 1.761 -30.133 1.00 94.25 298 LYS A O 1
ATOM 2291 N N . LEU A 1 299 ? 14.679 3.353 -31.691 1.00 94.81 299 LEU A N 1
ATOM 2292 C CA . LEU A 1 299 ? 14.184 4.353 -30.754 1.00 94.81 299 LEU A CA 1
ATOM 2293 C C . LEU A 1 299 ? 12.889 3.892 -30.073 1.00 94.81 299 LEU A C 1
ATOM 2295 O O . LEU A 1 299 ? 12.755 4.071 -28.868 1.00 94.81 299 LEU A O 1
ATOM 2299 N N . LYS A 1 300 ? 11.962 3.250 -30.795 1.00 95.94 300 LYS A N 1
ATOM 2300 C CA . LYS A 1 300 ? 10.736 2.691 -30.207 1.00 95.94 300 LYS A CA 1
ATOM 2301 C C . LYS A 1 300 ? 11.048 1.620 -29.159 1.00 95.94 300 LYS A C 1
ATOM 2303 O O . LYS A 1 300 ? 10.485 1.665 -28.068 1.00 95.94 300 LYS A O 1
ATOM 2308 N N . GLU A 1 301 ? 11.959 0.690 -29.458 1.00 95.81 301 GLU A N 1
ATOM 2309 C CA . GLU A 1 301 ? 12.424 -0.310 -28.482 1.00 95.81 301 GLU A CA 1
ATOM 2310 C C . GLU A 1 301 ? 13.096 0.352 -27.265 1.00 95.81 301 GLU A C 1
ATOM 2312 O O . GLU A 1 301 ? 12.830 -0.030 -26.126 1.00 95.81 301 GLU A O 1
ATOM 2317 N N . ASN A 1 302 ? 13.931 1.368 -27.501 1.00 97.06 302 ASN A N 1
ATOM 2318 C CA . ASN A 1 302 ? 14.632 2.116 -26.461 1.00 97.06 302 ASN A CA 1
ATOM 2319 C C . ASN A 1 302 ? 13.650 2.859 -25.537 1.00 97.06 302 ASN A C 1
ATOM 2321 O O . ASN A 1 302 ? 13.700 2.694 -24.324 1.00 97.06 302 ASN A O 1
ATOM 2325 N N . MET A 1 303 ? 12.707 3.615 -26.103 1.00 97.75 303 MET A N 1
ATOM 2326 C CA . MET A 1 303 ? 11.668 4.334 -25.358 1.00 97.75 303 MET A CA 1
ATOM 2327 C C . MET A 1 303 ? 10.812 3.383 -24.521 1.00 97.75 303 MET A C 1
ATOM 2329 O O . MET A 1 303 ? 10.545 3.661 -23.355 1.00 97.75 303 MET A O 1
ATOM 2333 N N . ARG A 1 304 ? 10.410 2.242 -25.090 1.00 97.31 304 ARG A N 1
ATOM 2334 C CA . ARG A 1 304 ? 9.594 1.241 -24.394 1.00 97.31 304 ARG A CA 1
ATOM 2335 C C . ARG A 1 304 ? 10.325 0.654 -23.183 1.00 97.31 304 ARG A C 1
ATOM 2337 O O . ARG A 1 304 ? 9.784 0.662 -22.083 1.00 97.31 304 ARG A O 1
ATOM 2344 N N . ASP A 1 305 ? 11.556 0.180 -23.374 1.00 96.25 305 ASP A N 1
ATOM 2345 C CA . ASP A 1 305 ? 12.257 -0.606 -22.351 1.00 96.25 305 ASP A CA 1
ATOM 2346 C C . ASP A 1 305 ? 13.044 0.261 -21.358 1.00 96.25 305 ASP A C 1
ATOM 2348 O O . ASP A 1 305 ? 13.210 -0.124 -20.203 1.00 96.25 305 ASP A O 1
ATOM 2352 N N . ASN A 1 306 ? 13.556 1.419 -21.786 1.00 97.06 306 ASN A N 1
ATOM 2353 C CA . ASN A 1 306 ? 14.424 2.266 -20.963 1.00 97.06 306 ASN A CA 1
ATOM 2354 C C . ASN A 1 306 ? 13.731 3.502 -20.381 1.00 97.06 306 ASN A C 1
ATOM 2356 O O . ASN A 1 306 ? 14.326 4.121 -19.497 1.00 97.06 306 ASN A O 1
ATOM 2360 N N . LEU A 1 307 ? 12.520 3.848 -20.834 1.00 97.81 307 LEU A N 1
ATOM 2361 C CA . LEU A 1 307 ? 11.736 4.975 -20.312 1.00 97.81 307 LEU A CA 1
ATOM 2362 C C . LEU A 1 307 ? 10.351 4.552 -19.838 1.00 97.81 307 LEU A C 1
ATOM 2364 O O . LEU A 1 307 ? 10.057 4.707 -18.656 1.00 97.81 307 LEU A O 1
ATOM 2368 N N . TYR A 1 308 ? 9.525 3.989 -20.720 1.00 98.44 308 TYR A N 1
ATOM 2369 C CA . TYR A 1 308 ? 8.140 3.660 -20.389 1.00 98.44 308 TYR A CA 1
ATOM 2370 C C . TYR A 1 308 ? 8.046 2.600 -19.290 1.00 98.44 308 TYR A C 1
ATOM 2372 O O . TYR A 1 308 ? 7.343 2.810 -18.311 1.00 98.44 308 TYR A O 1
ATOM 2380 N N . ALA A 1 309 ? 8.793 1.500 -19.406 1.00 98.12 309 ALA A N 1
ATOM 2381 C CA . ALA A 1 309 ? 8.773 0.425 -18.418 1.00 98.12 309 ALA A CA 1
ATOM 2382 C C . ALA A 1 309 ? 9.165 0.886 -16.991 1.00 98.12 309 ALA A C 1
ATOM 2384 O O . ALA A 1 309 ? 8.387 0.637 -16.069 1.00 98.12 309 ALA A O 1
ATOM 2385 N N . PRO A 1 310 ? 10.296 1.595 -16.771 1.00 98.12 310 PRO A N 1
ATOM 2386 C CA . PRO A 1 310 ? 10.611 2.159 -15.456 1.00 98.12 310 PRO A CA 1
ATOM 2387 C C . PRO A 1 310 ? 9.582 3.176 -14.955 1.00 98.12 310 PRO A C 1
ATOM 2389 O O . PRO A 1 310 ? 9.234 3.158 -13.777 1.00 98.12 310 PRO A O 1
ATOM 2392 N N . TRP A 1 311 ? 9.086 4.046 -15.839 1.00 98.25 311 TRP A N 1
ATOM 2393 C CA . TRP A 1 311 ? 8.093 5.058 -15.481 1.00 98.25 311 TRP A CA 1
ATOM 2394 C C . TRP A 1 311 ? 6.756 4.438 -15.061 1.00 98.25 311 TRP A C 1
ATOM 2396 O O . TRP A 1 311 ? 6.182 4.860 -14.061 1.00 98.25 311 TRP A O 1
ATOM 2406 N N . LEU A 1 312 ? 6.286 3.412 -15.780 1.00 98.38 312 LEU A N 1
ATOM 2407 C CA . LEU A 1 312 ? 5.059 2.687 -15.454 1.00 98.38 312 LEU A CA 1
ATOM 2408 C C . LEU A 1 312 ? 5.149 2.091 -14.048 1.00 98.38 312 LEU A C 1
ATOM 2410 O O . LEU A 1 312 ? 4.237 2.283 -13.250 1.00 98.38 312 LEU A O 1
ATOM 2414 N N . LEU A 1 313 ? 6.261 1.422 -13.728 1.00 98.31 313 LEU A N 1
ATOM 2415 C CA . LEU A 1 313 ? 6.468 0.849 -12.399 1.00 98.31 313 LEU A CA 1
ATOM 2416 C C . LEU A 1 313 ? 6.479 1.926 -11.314 1.00 98.31 313 LEU A C 1
ATOM 2418 O O . LEU A 1 313 ? 5.739 1.795 -10.348 1.00 98.31 313 LEU A O 1
ATOM 2422 N N . ALA A 1 314 ? 7.237 3.011 -11.487 1.00 97.94 314 ALA A N 1
ATOM 2423 C CA . ALA A 1 314 ? 7.264 4.096 -10.505 1.00 97.94 314 ALA A CA 1
ATOM 2424 C C . ALA A 1 314 ? 5.877 4.734 -10.298 1.00 97.94 314 ALA A C 1
ATOM 2426 O O . ALA A 1 314 ? 5.468 4.966 -9.161 1.00 97.94 314 ALA A O 1
ATOM 2427 N N . SER A 1 315 ? 5.113 4.930 -11.379 1.00 97.19 315 SER A N 1
ATOM 2428 C CA . SER A 1 315 ? 3.746 5.456 -11.308 1.00 97.19 315 SER A CA 1
ATOM 2429 C C . SER A 1 315 ? 2.783 4.511 -10.585 1.00 97.19 315 SER A C 1
ATOM 2431 O O . SER A 1 315 ? 1.957 4.966 -9.794 1.00 97.19 315 SER A O 1
ATOM 2433 N N . LEU A 1 316 ? 2.868 3.200 -10.830 1.00 94.12 316 LEU A N 1
ATOM 2434 C CA . LEU A 1 316 ? 2.059 2.213 -10.110 1.00 94.12 316 LEU A CA 1
ATOM 2435 C C . LEU A 1 316 ? 2.461 2.142 -8.633 1.00 94.12 316 LEU A C 1
ATOM 2437 O O . LEU A 1 316 ? 1.586 2.125 -7.773 1.00 94.12 316 LEU A O 1
ATOM 2441 N N . CYS A 1 317 ? 3.759 2.179 -8.333 1.00 95.69 317 CYS A N 1
ATOM 2442 C CA . CYS A 1 317 ? 4.265 2.219 -6.965 1.00 95.69 317 CYS A CA 1
ATOM 2443 C C . CYS A 1 317 ? 3.749 3.442 -6.200 1.00 95.69 317 CYS A C 1
ATOM 2445 O O . CYS A 1 317 ? 3.340 3.302 -5.054 1.00 95.69 317 CYS A O 1
ATOM 2447 N N . GLU A 1 318 ? 3.735 4.630 -6.814 1.00 92.31 318 GLU A N 1
ATOM 2448 C CA . GLU A 1 318 ? 3.172 5.840 -6.197 1.00 92.31 318 GLU A CA 1
ATOM 2449 C C . GLU A 1 318 ? 1.682 5.667 -5.878 1.00 92.31 318 GLU A C 1
ATOM 2451 O O . GLU A 1 318 ? 1.264 5.913 -4.748 1.00 92.31 318 GLU A O 1
ATOM 2456 N N . LYS A 1 319 ? 0.892 5.172 -6.842 1.00 84.06 319 LYS A N 1
ATOM 2457 C CA . LYS A 1 319 ? -0.552 4.930 -6.662 1.00 84.06 319 LYS A CA 1
ATOM 2458 C C . LYS A 1 319 ? -0.862 3.901 -5.577 1.00 84.06 319 LYS A C 1
ATOM 2460 O O . LYS A 1 319 ? -1.901 3.997 -4.935 1.00 84.06 319 LYS A O 1
ATOM 2465 N N . LEU A 1 320 ? 0.004 2.903 -5.420 1.00 81.38 320 LEU A N 1
ATOM 2466 C CA . LEU A 1 320 ? -0.163 1.803 -4.471 1.00 81.38 320 LEU A CA 1
ATOM 2467 C C . LEU A 1 320 ? 0.577 2.035 -3.147 1.00 81.38 320 LEU A C 1
ATOM 2469 O O . LEU A 1 320 ? 0.545 1.162 -2.286 1.00 81.38 320 LEU A O 1
ATOM 2473 N N . HIS A 1 321 ? 1.243 3.183 -2.979 1.00 85.75 321 HIS A N 1
ATOM 2474 C CA . HIS A 1 321 ? 2.083 3.495 -1.819 1.00 85.75 321 HIS A CA 1
ATOM 2475 C C . HIS A 1 321 ? 3.172 2.440 -1.530 1.00 85.75 321 HIS A C 1
ATOM 2477 O O . HIS A 1 321 ? 3.497 2.156 -0.380 1.00 85.75 321 HIS A O 1
ATOM 2483 N N . ILE A 1 322 ? 3.765 1.881 -2.587 1.00 90.50 322 ILE A N 1
ATOM 2484 C CA . ILE A 1 322 ? 4.865 0.908 -2.529 1.00 90.50 322 ILE A CA 1
ATOM 2485 C C . ILE A 1 322 ? 6.195 1.645 -2.722 1.00 90.50 322 ILE A C 1
ATOM 2487 O O . ILE A 1 322 ? 6.292 2.543 -3.563 1.00 90.50 322 ILE A O 1
ATOM 2491 N N . HIS A 1 323 ? 7.244 1.274 -1.983 1.00 95.75 323 HIS A N 1
ATOM 2492 C CA . HIS A 1 323 ? 8.581 1.819 -2.232 1.00 95.75 323 HIS A CA 1
ATOM 2493 C C . HIS A 1 323 ? 9.133 1.297 -3.565 1.00 95.75 323 HIS A C 1
ATOM 2495 O O . HIS A 1 323 ? 9.139 0.090 -3.805 1.00 95.75 323 HIS A O 1
ATOM 2501 N N . CYS A 1 324 ? 9.641 2.185 -4.419 1.00 98.19 324 CYS A N 1
ATOM 2502 C CA . CYS A 1 324 ? 10.243 1.806 -5.694 1.00 98.19 324 CYS A CA 1
ATOM 2503 C C . CYS A 1 324 ? 11.748 2.081 -5.690 1.00 98.19 324 CYS A C 1
ATOM 2505 O O . CYS A 1 324 ? 12.159 3.224 -5.546 1.00 98.19 324 CYS A O 1
ATOM 2507 N N . THR A 1 325 ? 12.570 1.074 -5.967 1.00 97.94 325 THR A N 1
ATOM 2508 C CA . THR A 1 325 ? 14.003 1.260 -6.233 1.00 97.94 325 THR A CA 1
ATOM 2509 C C . THR A 1 325 ? 14.270 1.059 -7.714 1.00 97.94 325 THR A C 1
ATOM 2511 O O . THR A 1 325 ? 14.103 -0.039 -8.241 1.00 97.94 325 THR A O 1
ATOM 2514 N N . TYR A 1 326 ? 14.714 2.100 -8.408 1.00 97.81 326 TYR A N 1
ATOM 2515 C CA . TYR A 1 326 ? 15.124 2.020 -9.804 1.00 97.81 326 TYR A CA 1
ATOM 2516 C C . TYR A 1 326 ? 16.647 1.979 -9.931 1.00 97.81 326 TYR A C 1
ATOM 2518 O O . TYR A 1 326 ? 17.350 2.886 -9.483 1.00 97.81 326 TYR A O 1
ATOM 2526 N N . ILE A 1 327 ? 17.156 0.947 -10.606 1.00 95.88 327 ILE A N 1
ATOM 2527 C CA . ILE A 1 327 ? 18.574 0.821 -10.941 1.00 95.88 327 ILE A CA 1
ATOM 2528 C C . ILE A 1 327 ? 18.815 1.434 -12.325 1.00 95.88 327 ILE A C 1
ATOM 2530 O O . ILE A 1 327 ? 18.678 0.793 -13.371 1.00 95.88 327 ILE A O 1
ATOM 2534 N N . GLY A 1 328 ? 19.158 2.718 -12.314 1.00 92.88 328 GLY A N 1
ATOM 2535 C CA . GLY A 1 328 ? 19.550 3.507 -13.472 1.00 92.88 328 GLY A CA 1
ATOM 2536 C C . GLY A 1 328 ? 21.032 3.368 -13.818 1.00 92.88 328 GLY A C 1
ATOM 2537 O O . GLY A 1 328 ? 21.733 2.462 -13.370 1.00 92.88 328 GLY A O 1
ATOM 2538 N N . THR A 1 329 ? 21.542 4.287 -14.639 1.00 91.00 329 THR A N 1
ATOM 2539 C CA . THR A 1 329 ? 22.936 4.251 -15.092 1.00 91.00 329 THR A CA 1
ATOM 2540 C C . THR A 1 329 ? 23.635 5.590 -14.920 1.00 91.00 329 THR A C 1
ATOM 2542 O O . THR A 1 329 ? 23.089 6.629 -15.269 1.00 91.00 329 THR A O 1
ATOM 2545 N N . GLY A 1 330 ? 24.881 5.552 -14.443 1.00 90.56 330 GLY A N 1
ATOM 2546 C CA . GLY A 1 330 ? 25.779 6.707 -14.405 1.00 90.56 330 GLY A CA 1
ATOM 2547 C C . GLY A 1 330 ? 26.392 7.053 -15.769 1.00 90.56 330 GLY A C 1
ATOM 2548 O O . GLY A 1 330 ? 27.049 8.080 -15.903 1.00 90.56 330 GLY A O 1
ATOM 2549 N N . CYS A 1 331 ? 26.163 6.245 -16.812 1.00 88.69 331 CYS A N 1
ATOM 2550 C CA . CYS A 1 331 ? 26.612 6.506 -18.190 1.00 88.69 331 CYS A CA 1
ATOM 2551 C C . CYS A 1 331 ? 25.770 7.582 -18.919 1.00 88.69 331 CYS A C 1
ATOM 2553 O O . CYS A 1 331 ? 25.684 7.593 -20.150 1.00 88.69 331 CYS A O 1
ATOM 2555 N N . ILE A 1 332 ? 25.131 8.464 -18.149 1.00 91.69 332 ILE A N 1
ATOM 2556 C CA . ILE A 1 332 ? 24.409 9.669 -18.584 1.00 91.69 332 ILE A CA 1
ATOM 2557 C C . ILE A 1 332 ? 25.196 10.953 -18.269 1.00 91.69 332 ILE A C 1
ATOM 2559 O O . ILE A 1 332 ? 24.769 12.047 -18.637 1.00 91.69 332 ILE A O 1
ATOM 2563 N N . TYR A 1 333 ? 26.361 10.815 -17.631 1.00 92.38 333 TYR A N 1
ATOM 2564 C CA . TYR A 1 333 ? 27.275 11.906 -17.317 1.00 92.38 333 TYR A CA 1
ATOM 2565 C C . TYR A 1 333 ? 28.578 11.788 -18.115 1.00 92.38 333 TYR A C 1
ATOM 2567 O O . TYR A 1 333 ? 29.072 10.686 -18.375 1.00 92.38 333 TYR A O 1
ATOM 2575 N N . LYS A 1 334 ? 29.160 12.931 -18.478 1.00 91.56 334 LYS A N 1
ATOM 2576 C CA . LYS A 1 334 ? 30.489 13.057 -19.092 1.00 91.56 334 LYS A CA 1
ATOM 2577 C C . LYS A 1 334 ? 31.301 14.126 -18.363 1.00 91.56 334 LYS A C 1
ATOM 2579 O O . LYS A 1 334 ? 30.725 15.010 -17.741 1.00 91.56 334 LYS A O 1
ATOM 2584 N N . TYR A 1 335 ? 32.623 14.055 -18.457 1.00 90.94 335 TYR A N 1
ATOM 2585 C CA . TYR A 1 335 ? 33.463 15.159 -17.996 1.00 90.94 335 TYR A CA 1
ATOM 2586 C C . TYR A 1 335 ? 33.262 16.381 -18.900 1.00 90.94 335 TYR A C 1
ATOM 2588 O O . TYR A 1 335 ? 33.119 16.241 -20.121 1.00 90.94 335 TYR A O 1
ATOM 2596 N N . ASP A 1 336 ? 33.237 17.559 -18.292 1.00 88.44 336 ASP A N 1
ATOM 2597 C CA . ASP A 1 336 ? 33.161 18.860 -18.951 1.00 88.44 336 ASP A CA 1
ATOM 2598 C C . ASP A 1 336 ? 33.933 19.909 -18.134 1.00 88.44 336 ASP A C 1
ATOM 2600 O O . ASP A 1 336 ? 34.736 19.551 -17.277 1.00 88.44 336 ASP A O 1
ATOM 2604 N N . TYR A 1 337 ? 33.756 21.193 -18.449 1.00 88.56 337 TYR A N 1
ATOM 2605 C CA . TYR A 1 337 ? 34.449 22.278 -17.751 1.00 88.56 337 TYR A CA 1
ATOM 2606 C C . TYR A 1 337 ? 34.030 22.410 -16.276 1.00 88.56 337 TYR A C 1
ATOM 2608 O O . TYR A 1 337 ? 34.828 22.848 -15.454 1.00 88.56 337 TYR A O 1
ATOM 2616 N N . GLU A 1 338 ? 32.794 22.043 -15.928 1.00 88.06 338 GLU A N 1
ATOM 2617 C CA . GLU A 1 338 ? 32.308 22.106 -14.542 1.00 88.06 338 GLU A CA 1
ATOM 2618 C C . GLU A 1 338 ? 32.694 20.841 -13.762 1.00 88.06 338 GLU A C 1
ATOM 2620 O O . GLU A 1 338 ? 33.009 20.905 -12.575 1.00 88.06 338 GLU A O 1
ATOM 2625 N N . HIS A 1 339 ? 32.748 19.701 -14.454 1.00 89.19 339 HIS A N 1
ATOM 2626 C CA . HIS A 1 339 ? 33.097 18.396 -13.904 1.00 89.19 339 HIS A CA 1
ATOM 2627 C C . HIS A 1 339 ? 34.357 17.871 -14.595 1.00 89.19 339 HIS A C 1
ATOM 2629 O O . HIS A 1 339 ? 34.283 17.017 -15.482 1.00 89.19 339 HIS A O 1
ATOM 2635 N N . GLU A 1 340 ? 35.523 18.392 -14.214 1.00 90.81 340 GLU A N 1
ATOM 2636 C CA . GLU A 1 340 ? 36.821 17.930 -14.719 1.00 90.81 340 GLU A CA 1
ATOM 2637 C C . GLU A 1 340 ? 37.268 16.612 -14.052 1.00 90.81 340 GLU A C 1
ATOM 2639 O O . GLU A 1 340 ? 36.754 16.192 -13.011 1.00 90.81 340 GLU A O 1
ATOM 2644 N N . ILE A 1 341 ? 38.264 15.932 -14.631 1.00 87.75 341 ILE A N 1
ATOM 2645 C CA . ILE A 1 341 ? 38.843 14.721 -14.028 1.00 87.75 341 ILE A CA 1
ATOM 2646 C C . ILE A 1 341 ? 39.564 15.101 -12.727 1.00 87.75 341 ILE A C 1
ATOM 2648 O O . ILE A 1 341 ? 40.550 15.830 -12.756 1.00 87.75 341 ILE A O 1
ATOM 2652 N N . GLY A 1 342 ? 39.088 14.575 -11.594 1.00 85.75 342 GLY A N 1
ATOM 2653 C CA . GLY A 1 342 ? 39.584 14.946 -10.262 1.00 85.75 342 GLY A CA 1
ATOM 2654 C C . GLY A 1 342 ? 39.053 16.292 -9.750 1.00 85.75 342 GLY A C 1
ATOM 2655 O O . GLY A 1 342 ? 39.538 16.776 -8.730 1.00 85.75 342 GLY A O 1
ATOM 2656 N N . GLY A 1 343 ? 38.094 16.890 -10.467 1.00 87.75 343 GLY A N 1
ATOM 2657 C CA . GLY A 1 343 ? 37.395 18.115 -10.093 1.00 87.75 343 GLY A CA 1
ATOM 2658 C C . GLY A 1 343 ? 36.114 17.851 -9.297 1.00 87.75 343 GLY A C 1
ATOM 2659 O O . GLY A 1 343 ? 36.025 16.889 -8.537 1.00 87.75 343 GLY A O 1
ATOM 2660 N N . MET A 1 344 ? 35.121 18.730 -9.462 1.00 87.88 344 MET A N 1
ATOM 2661 C CA . MET A 1 344 ? 33.836 18.627 -8.766 1.00 87.88 344 MET A CA 1
ATOM 2662 C C . MET A 1 344 ? 33.071 17.364 -9.192 1.00 87.88 344 MET A C 1
ATOM 2664 O O . MET A 1 344 ? 32.973 17.044 -10.378 1.00 87.88 344 MET A O 1
ATOM 2668 N N . GLU A 1 345 ? 32.544 16.637 -8.207 1.00 89.62 345 GLU A N 1
ATOM 2669 C CA . GLU A 1 345 ? 31.772 15.411 -8.415 1.00 89.62 345 GLU A CA 1
ATOM 2670 C C . GLU A 1 345 ? 30.293 15.713 -8.682 1.00 89.62 345 GLU A C 1
ATOM 2672 O O . GLU A 1 345 ? 29.753 16.699 -8.181 1.00 89.62 345 GLU A O 1
ATOM 2677 N N . TYR A 1 346 ? 29.638 14.817 -9.425 1.00 90.88 346 TYR A N 1
ATOM 2678 C CA . TYR A 1 346 ? 28.191 14.855 -9.621 1.00 90.88 346 TYR A CA 1
ATOM 2679 C C . TYR A 1 346 ? 27.448 14.440 -8.348 1.00 90.88 346 TYR A C 1
ATOM 2681 O O . TYR A 1 346 ? 27.768 13.419 -7.738 1.00 90.88 346 TYR A O 1
ATOM 2689 N N . LYS A 1 347 ? 26.403 15.188 -8.015 1.00 91.12 347 LYS A N 1
ATOM 2690 C CA . LYS A 1 347 ? 25.433 14.943 -6.947 1.00 91.12 347 LYS A CA 1
ATOM 2691 C C . LYS A 1 347 ? 24.152 14.316 -7.485 1.00 91.12 347 LYS A C 1
ATOM 2693 O O . LYS A 1 347 ? 23.880 14.292 -8.685 1.00 91.12 347 LYS A O 1
ATOM 2698 N N . GLU A 1 348 ? 23.319 13.831 -6.573 1.00 88.06 348 GLU A N 1
ATOM 2699 C CA . GLU A 1 348 ? 22.084 13.112 -6.879 1.00 88.06 348 GLU A CA 1
ATOM 2700 C C . GLU A 1 348 ? 21.069 13.949 -7.674 1.00 88.06 348 GLU A C 1
ATOM 2702 O O . GLU A 1 348 ? 20.302 13.390 -8.471 1.00 88.06 348 GLU A O 1
ATOM 2707 N N . ASP A 1 349 ? 21.114 15.270 -7.487 1.00 88.62 349 ASP A N 1
ATOM 2708 C CA . ASP A 1 349 ? 20.243 16.256 -8.122 1.00 88.62 349 ASP A CA 1
ATOM 2709 C C . ASP A 1 349 ? 20.788 16.800 -9.450 1.00 88.62 349 ASP A C 1
ATOM 2711 O O . ASP A 1 349 ? 20.063 17.488 -10.177 1.00 88.62 349 ASP A O 1
ATOM 2715 N N . ASP A 1 350 ? 22.012 16.448 -9.848 1.00 91.19 350 ASP A N 1
ATOM 2716 C CA . ASP A 1 350 ? 22.602 16.990 -11.071 1.00 91.19 350 ASP A CA 1
ATOM 2717 C C . ASP A 1 350 ? 21.953 16.415 -12.326 1.00 91.19 350 ASP A C 1
ATOM 2719 O O . ASP A 1 350 ? 21.649 15.220 -12.432 1.00 91.19 350 ASP A O 1
ATOM 2723 N N . VAL A 1 351 ? 21.733 17.281 -13.313 1.00 91.19 351 VAL A N 1
ATOM 2724 C CA . VAL A 1 351 ? 21.112 16.914 -14.587 1.00 91.19 351 VAL A CA 1
ATOM 2725 C C . VAL A 1 351 ? 22.143 16.236 -15.488 1.00 91.19 351 VAL A C 1
ATOM 2727 O O . VAL A 1 351 ? 23.260 16.716 -15.654 1.00 91.19 351 VAL A O 1
ATOM 2730 N N . SER A 1 352 ? 21.756 15.124 -16.113 1.00 92.12 352 SER A N 1
ATOM 2731 C CA . SER A 1 352 ? 22.600 14.412 -17.077 1.00 92.12 352 SER A CA 1
ATOM 2732 C C . SER A 1 352 ? 23.048 15.312 -18.234 1.00 92.12 352 SER A C 1
ATOM 2734 O O . SER A 1 352 ? 22.213 15.980 -18.849 1.00 92.12 352 SER A O 1
ATOM 2736 N N . ASN A 1 353 ? 24.328 15.255 -18.603 1.00 92.56 353 ASN A N 1
ATOM 2737 C CA . ASN A 1 353 ? 24.930 16.076 -19.662 1.00 92.56 353 ASN A CA 1
ATOM 2738 C C . ASN A 1 353 ? 25.482 15.258 -20.857 1.00 92.56 353 ASN A C 1
ATOM 2740 O O . ASN A 1 353 ? 26.048 15.829 -21.798 1.00 92.56 353 ASN A O 1
ATOM 2744 N N . TYR A 1 354 ? 25.332 13.927 -20.860 1.00 92.50 354 TYR A N 1
ATOM 2745 C CA . TYR A 1 354 ? 25.773 13.066 -21.961 1.00 92.50 354 TYR A CA 1
ATOM 2746 C C . TYR A 1 354 ? 24.619 12.664 -22.892 1.00 92.50 354 TYR A C 1
ATOM 2748 O O . TYR A 1 354 ? 23.717 11.918 -22.521 1.00 92.50 354 TYR A O 1
ATOM 2756 N N . SER A 1 355 ? 24.702 13.108 -24.148 1.00 91.25 355 SER A N 1
ATOM 2757 C CA . SER A 1 355 ? 23.714 12.861 -25.209 1.00 91.25 355 SER A CA 1
ATOM 2758 C C . SER A 1 355 ? 24.297 12.138 -26.433 1.00 91.25 355 SER A C 1
ATOM 2760 O O . SER A 1 355 ? 23.729 12.190 -27.519 1.00 91.25 355 SER A O 1
ATOM 2762 N N . GLY A 1 356 ? 25.446 11.468 -26.278 1.00 88.88 356 GLY A N 1
ATOM 2763 C CA . GLY A 1 356 ? 26.190 10.874 -27.398 1.00 88.88 356 GLY A CA 1
ATOM 2764 C C . GLY A 1 356 ? 25.573 9.612 -28.014 1.00 88.88 356 GLY A C 1
ATOM 2765 O O . GLY A 1 356 ? 26.043 9.166 -29.055 1.00 88.88 356 GLY A O 1
ATOM 2766 N N . THR A 1 357 ? 24.548 9.031 -27.388 1.00 92.31 357 THR A N 1
ATOM 2767 C CA . THR A 1 357 ? 23.837 7.836 -27.874 1.00 92.31 357 THR A CA 1
ATOM 2768 C C . THR A 1 357 ? 22.337 7.998 -27.649 1.00 92.31 357 THR A C 1
ATOM 2770 O O . THR A 1 357 ? 21.926 8.654 -26.684 1.00 92.31 357 THR A O 1
ATOM 2773 N N . SER A 1 358 ? 21.506 7.377 -28.493 1.00 94.00 358 SER A N 1
ATOM 2774 C CA . SER A 1 358 ? 20.058 7.305 -28.271 1.00 94.00 358 SER A CA 1
ATOM 2775 C C . SER A 1 358 ? 19.747 6.712 -26.896 1.00 94.00 358 SER A C 1
ATOM 2777 O O . SER A 1 358 ? 18.891 7.221 -26.170 1.00 94.00 358 SER A O 1
ATOM 2779 N N . TYR A 1 359 ? 20.480 5.668 -26.499 1.00 93.94 359 TYR A N 1
ATOM 2780 C CA . TYR A 1 359 ? 20.348 5.043 -25.182 1.00 93.94 359 TYR A CA 1
ATOM 2781 C C . TYR A 1 359 ? 20.523 6.043 -24.029 1.00 93.94 359 TYR A C 1
ATOM 2783 O O . TYR A 1 359 ? 19.648 6.146 -23.166 1.00 93.94 359 TYR A O 1
ATOM 2791 N N . SER A 1 360 ? 21.622 6.803 -24.019 1.00 93.69 360 SER A N 1
ATOM 2792 C CA . SER A 1 360 ? 21.918 7.743 -22.933 1.00 93.69 360 SER A CA 1
ATOM 2793 C C . SER A 1 360 ? 20.955 8.922 -22.897 1.00 93.69 360 SER A C 1
ATOM 2795 O O . SER A 1 360 ? 20.577 9.342 -21.808 1.00 93.69 360 SER A O 1
ATOM 2797 N N . VAL A 1 361 ? 20.503 9.412 -24.059 1.00 95.06 361 VAL A N 1
ATOM 2798 C CA . VAL A 1 361 ? 19.468 10.456 -24.119 1.00 95.06 361 VAL A CA 1
ATOM 2799 C C . VAL A 1 361 ? 18.190 9.969 -23.439 1.00 95.06 361 VAL A C 1
ATOM 2801 O O . VAL A 1 361 ? 17.690 10.632 -22.533 1.00 95.06 361 VAL A O 1
ATOM 2804 N N . VAL A 1 362 ? 17.690 8.786 -23.816 1.00 96.75 362 VAL A N 1
ATOM 2805 C CA . VAL A 1 362 ? 16.469 8.217 -23.224 1.00 96.75 362 VAL A CA 1
ATOM 2806 C C . VAL A 1 362 ? 16.644 7.984 -21.723 1.00 96.75 362 VAL A C 1
ATOM 2808 O O . VAL A 1 362 ? 15.803 8.430 -20.950 1.00 96.75 362 VAL A O 1
ATOM 2811 N N . LYS A 1 363 ? 17.754 7.373 -21.285 1.00 95.75 363 LYS A N 1
ATOM 2812 C CA . LYS A 1 363 ? 18.029 7.153 -19.854 1.00 95.75 363 LYS A CA 1
ATOM 2813 C C . LYS A 1 363 ? 18.161 8.457 -19.058 1.00 95.75 363 LYS A C 1
ATOM 2815 O O . LYS A 1 363 ? 17.718 8.481 -17.915 1.00 95.75 363 LYS A O 1
ATOM 2820 N N . GLY A 1 364 ? 18.717 9.521 -19.641 1.00 95.44 364 GLY A N 1
ATOM 2821 C CA . GLY A 1 364 ? 18.785 10.842 -19.008 1.00 95.44 364 GLY A CA 1
ATOM 2822 C C . GLY A 1 364 ? 17.400 11.457 -18.787 1.00 95.44 364 GLY A C 1
ATOM 2823 O O . GLY A 1 364 ? 17.113 11.981 -17.712 1.00 95.44 364 GLY A O 1
ATOM 2824 N N . PHE A 1 365 ? 16.492 11.318 -19.761 1.00 96.12 365 PHE A N 1
ATOM 2825 C CA . PHE A 1 365 ? 15.093 11.715 -19.574 1.00 96.12 365 PHE A CA 1
ATOM 2826 C C . PHE A 1 365 ? 14.378 10.848 -18.537 1.00 96.12 365 PHE A C 1
ATOM 2828 O O . PHE A 1 365 ? 13.670 11.394 -17.694 1.00 96.12 365 PHE A O 1
ATOM 2835 N N . THR A 1 366 ? 14.586 9.528 -18.556 1.00 97.06 366 THR A N 1
ATOM 2836 C CA . THR A 1 366 ? 14.037 8.619 -17.540 1.00 97.06 366 THR A CA 1
ATOM 2837 C C . THR A 1 366 ? 14.479 9.026 -16.137 1.00 97.06 366 THR A C 1
ATOM 2839 O O . THR A 1 366 ? 13.632 9.150 -15.260 1.00 97.06 366 THR A O 1
ATOM 2842 N N . ASP A 1 367 ? 15.772 9.299 -15.932 1.00 95.31 367 ASP A N 1
ATOM 2843 C CA . ASP A 1 367 ? 16.317 9.740 -14.642 1.00 95.31 367 ASP A CA 1
ATOM 2844 C C . ASP A 1 367 ? 15.596 10.987 -14.118 1.00 95.31 367 ASP A C 1
ATOM 2846 O O . ASP A 1 367 ? 15.129 11.029 -12.981 1.00 95.31 367 ASP A O 1
ATOM 2850 N N . ARG A 1 368 ? 15.420 11.990 -14.985 1.00 93.75 368 ARG A N 1
ATOM 2851 C CA . ARG A 1 368 ? 14.730 13.233 -14.632 1.00 93.75 368 ARG A CA 1
ATOM 2852 C C . ARG A 1 368 ? 13.247 13.020 -14.326 1.00 93.75 368 ARG A C 1
ATOM 2854 O O . ARG A 1 368 ? 12.735 13.635 -13.393 1.00 93.75 368 ARG A O 1
ATOM 2861 N N . LEU A 1 369 ? 12.561 12.181 -15.104 1.00 95.56 369 LEU A N 1
ATOM 2862 C CA . LEU A 1 369 ? 11.141 11.874 -14.904 1.00 95.56 369 LEU A CA 1
ATOM 2863 C C . LEU A 1 369 ? 10.909 11.151 -13.580 1.00 95.56 369 LEU A C 1
ATOM 2865 O O . LEU A 1 369 ? 9.976 11.486 -12.857 1.00 95.56 369 LEU A O 1
ATOM 2869 N N . LEU A 1 370 ? 11.775 10.197 -13.239 1.00 96.06 370 LEU A N 1
ATOM 2870 C CA . LEU A 1 370 ? 11.606 9.397 -12.033 1.00 96.06 370 LEU A CA 1
ATOM 2871 C C . LEU A 1 370 ? 11.810 10.194 -10.737 1.00 96.06 370 LEU A C 1
ATOM 2873 O O . LEU A 1 370 ? 11.272 9.807 -9.706 1.00 96.06 370 LEU A O 1
ATOM 2877 N N . ARG A 1 371 ? 12.493 11.349 -10.783 1.00 92.75 371 ARG A N 1
ATOM 2878 C CA . ARG A 1 371 ? 12.628 12.259 -9.623 1.00 92.75 371 ARG A CA 1
ATOM 2879 C C . ARG A 1 371 ? 11.304 12.871 -9.177 1.00 92.75 371 ARG A C 1
ATOM 2881 O O . ARG A 1 371 ? 11.238 13.425 -8.089 1.00 92.75 371 ARG A O 1
ATOM 2888 N N . GLN A 1 372 ? 10.275 12.824 -10.023 1.00 93.25 372 GLN A N 1
ATOM 2889 C CA . GLN A 1 372 ? 8.960 13.358 -9.675 1.00 93.25 372 GLN A CA 1
ATOM 2890 C C . GLN A 1 372 ? 8.191 12.445 -8.708 1.00 93.25 372 GLN A C 1
ATOM 2892 O O . GLN A 1 372 ? 7.214 12.897 -8.126 1.00 93.25 372 GLN A O 1
ATOM 2897 N N . PHE A 1 373 ? 8.636 11.197 -8.515 1.00 95.12 373 PHE A N 1
ATOM 2898 C CA . PHE A 1 373 ? 7.993 10.235 -7.623 1.00 95.12 373 PHE A CA 1
ATOM 2899 C C . PHE A 1 373 ? 8.702 10.208 -6.256 1.00 95.12 373 PHE A C 1
ATOM 2901 O O . PHE A 1 373 ? 9.815 9.684 -6.162 1.00 95.12 373 PHE A O 1
ATOM 2908 N N . PRO A 1 374 ? 8.088 10.728 -5.175 1.00 92.12 374 PRO A N 1
ATOM 2909 C CA . PRO A 1 374 ? 8.742 10.857 -3.866 1.00 92.12 374 PRO A CA 1
ATOM 2910 C C . PRO A 1 374 ? 9.046 9.511 -3.190 1.00 92.12 374 PRO A C 1
ATOM 2912 O O . PRO A 1 374 ? 9.930 9.422 -2.344 1.00 92.12 374 PRO A O 1
ATOM 2915 N N . ASN A 1 375 ? 8.335 8.451 -3.572 1.00 92.38 375 ASN A N 1
ATOM 2916 C CA . ASN A 1 375 ? 8.541 7.077 -3.113 1.00 92.38 375 ASN A CA 1
ATOM 2917 C C . ASN A 1 375 ? 9.542 6.286 -3.979 1.00 92.38 375 ASN A C 1
ATOM 2919 O O . ASN A 1 375 ? 9.661 5.072 -3.802 1.00 92.38 375 ASN A O 1
ATOM 2923 N N . THR A 1 376 ? 10.220 6.938 -4.933 1.00 96.94 376 THR A N 1
ATOM 2924 C CA . THR A 1 376 ? 11.170 6.286 -5.843 1.00 96.94 376 THR A CA 1
ATOM 2925 C C . THR A 1 376 ? 12.619 6.629 -5.499 1.00 96.94 376 THR A C 1
ATOM 2927 O O . THR A 1 376 ? 13.088 7.741 -5.734 1.00 96.94 376 THR A O 1
ATOM 2930 N N . LEU A 1 377 ? 13.364 5.638 -5.010 1.00 96.62 377 LEU A N 1
ATOM 2931 C CA . LEU A 1 377 ? 14.814 5.681 -4.868 1.00 96.62 377 LEU A CA 1
ATOM 2932 C C . LEU A 1 377 ? 15.481 5.397 -6.220 1.00 96.62 377 LEU A C 1
ATOM 2934 O O . LEU A 1 377 ? 15.197 4.391 -6.869 1.00 96.62 377 LEU A O 1
ATOM 2938 N N . GLN A 1 378 ? 16.408 6.257 -6.639 1.00 95.00 378 GLN A N 1
ATOM 2939 C CA . GLN A 1 378 ? 17.173 6.069 -7.873 1.00 95.00 378 GLN A CA 1
ATOM 2940 C C . GLN A 1 378 ? 18.639 5.771 -7.571 1.00 95.00 378 GLN A C 1
ATOM 2942 O O . GLN A 1 378 ? 19.359 6.610 -7.035 1.00 95.00 378 GLN A O 1
ATOM 2947 N N . CYS A 1 379 ? 19.107 4.593 -7.979 1.00 94.44 379 CYS A N 1
ATOM 2948 C CA . CYS A 1 379 ? 20.505 4.194 -7.865 1.00 94.44 379 CYS A CA 1
ATOM 2949 C C . CYS A 1 379 ? 21.165 4.232 -9.246 1.00 94.44 379 CYS A C 1
ATOM 2951 O O . CYS A 1 379 ? 20.691 3.595 -10.185 1.00 94.44 379 CYS A O 1
ATOM 2953 N N . ARG A 1 380 ? 22.283 4.948 -9.390 1.00 92.00 380 ARG A N 1
ATOM 2954 C CA . ARG A 1 380 ? 22.975 5.111 -10.679 1.00 92.00 380 ARG A CA 1
ATOM 2955 C C . ARG A 1 380 ? 24.253 4.292 -10.704 1.00 92.00 380 ARG A C 1
ATOM 2957 O O . ARG A 1 380 ? 25.295 4.739 -10.238 1.00 92.00 380 ARG A O 1
ATOM 2964 N N . ILE A 1 381 ? 24.198 3.102 -11.297 1.00 89.56 381 ILE A N 1
ATOM 2965 C CA . ILE A 1 381 ? 25.399 2.273 -11.444 1.00 89.56 381 ILE A CA 1
ATOM 2966 C C . ILE A 1 381 ? 26.191 2.687 -12.687 1.00 89.56 381 ILE A C 1
ATOM 2968 O O . ILE A 1 381 ? 25.637 2.879 -13.776 1.00 89.56 381 ILE A O 1
ATOM 2972 N N . ARG A 1 382 ? 27.509 2.832 -12.553 1.00 82.69 382 ARG A N 1
ATOM 2973 C CA . ARG A 1 382 ? 28.404 3.138 -13.674 1.00 82.69 382 ARG A CA 1
ATOM 2974 C C . ARG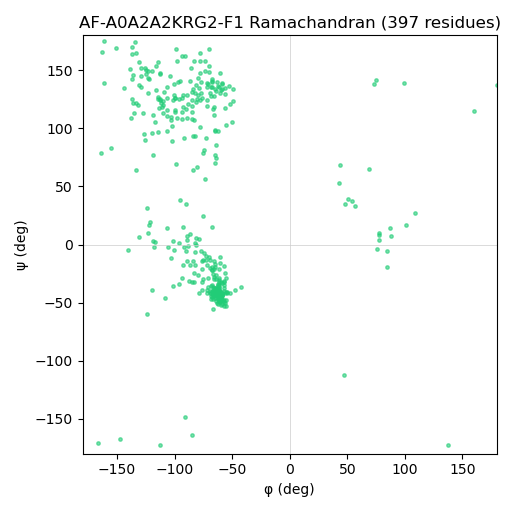 A 1 382 ? 29.267 1.921 -13.967 1.00 82.69 382 ARG A C 1
ATOM 2976 O O . ARG A 1 382 ? 30.012 1.495 -13.099 1.00 82.69 382 ARG A O 1
ATOM 2983 N N . LEU A 1 383 ? 29.154 1.397 -15.191 1.00 73.25 383 LEU A N 1
ATOM 2984 C CA . LEU A 1 383 ? 29.968 0.290 -15.712 1.00 73.25 383 LEU A CA 1
ATOM 2985 C C . LEU A 1 383 ? 30.147 -0.863 -14.701 1.00 73.25 383 LEU A C 1
ATOM 2987 O O . LEU A 1 383 ? 31.246 -1.059 -14.186 1.00 73.25 383 LEU A O 1
ATOM 2991 N N . PRO A 1 384 ? 29.077 -1.610 -14.389 1.00 66.81 384 PRO A N 1
ATOM 2992 C CA . PRO A 1 384 ? 29.133 -2.614 -13.336 1.00 66.81 384 PRO A CA 1
ATOM 2993 C C . PRO A 1 384 ? 30.150 -3.724 -13.652 1.00 66.81 384 PRO A C 1
ATOM 2995 O O . PRO A 1 384 ? 30.220 -4.228 -14.776 1.00 66.81 384 PRO A O 1
ATOM 2998 N N . ILE A 1 385 ? 30.926 -4.103 -12.634 1.00 68.19 385 ILE A N 1
ATOM 2999 C CA . ILE A 1 385 ? 31.946 -5.158 -12.668 1.00 68.19 385 ILE A CA 1
ATOM 3000 C C . ILE A 1 385 ? 31.676 -6.178 -11.566 1.00 68.19 385 ILE A C 1
ATOM 3002 O O . ILE A 1 385 ? 31.147 -5.835 -10.512 1.00 68.19 385 ILE A O 1
ATOM 3006 N N . ASN A 1 386 ? 32.054 -7.431 -11.799 1.00 65.50 386 ASN A N 1
ATOM 3007 C CA . ASN A 1 386 ? 32.099 -8.460 -10.763 1.00 65.50 386 ASN A CA 1
ATOM 3008 C C . ASN A 1 386 ? 33.418 -9.253 -10.859 1.00 65.50 386 ASN A C 1
ATOM 3010 O O . ASN A 1 386 ? 34.219 -9.038 -11.770 1.00 65.50 386 ASN A O 1
ATOM 3014 N N . TYR A 1 387 ? 33.665 -10.159 -9.912 1.00 65.12 387 TYR A N 1
ATOM 3015 C CA . TYR A 1 387 ? 34.879 -10.990 -9.886 1.00 65.12 387 TYR A CA 1
ATOM 3016 C C . TYR A 1 387 ? 34.794 -12.236 -10.796 1.00 65.12 387 TYR A C 1
ATOM 3018 O O . TYR A 1 387 ? 35.737 -13.025 -10.840 1.00 65.12 387 TYR A O 1
ATOM 3026 N N . LYS A 1 388 ? 33.677 -12.435 -11.515 1.00 64.56 388 LYS A N 1
ATOM 3027 C CA . LYS A 1 388 ? 33.427 -13.602 -12.378 1.00 64.56 388 LYS A CA 1
ATOM 3028 C C . LYS A 1 388 ? 33.815 -13.282 -13.833 1.00 64.56 388 LYS A C 1
ATOM 3030 O O . LYS A 1 388 ? 33.583 -12.177 -14.322 1.00 64.56 388 LYS A O 1
ATOM 3035 N N . SER A 1 389 ? 34.413 -14.239 -14.548 1.00 61.19 389 SER A N 1
ATOM 3036 C CA . SER A 1 389 ? 34.747 -14.079 -15.973 1.00 61.19 389 SER A CA 1
ATOM 3037 C C . SER A 1 389 ? 33.528 -14.422 -16.836 1.00 61.19 389 SER A C 1
ATOM 3039 O O . SER A 1 389 ? 33.286 -15.585 -17.139 1.00 61.19 389 SER A O 1
ATOM 3041 N N . GLU A 1 390 ? 32.733 -13.410 -17.186 1.00 67.75 390 GLU A N 1
ATOM 3042 C CA . GLU A 1 390 ? 31.473 -13.552 -17.929 1.00 67.75 390 GLU A CA 1
ATOM 3043 C C . GLU A 1 390 ? 31.367 -12.487 -19.029 1.00 67.75 390 GLU A C 1
ATOM 3045 O O . GLU A 1 390 ? 31.767 -11.344 -18.812 1.00 67.75 390 GLU A O 1
ATOM 3050 N N . ASP A 1 391 ? 30.746 -12.806 -20.171 1.00 60.59 391 ASP A N 1
ATOM 3051 C CA . ASP A 1 391 ? 30.634 -11.919 -21.352 1.00 60.59 391 ASP A CA 1
ATOM 3052 C C . ASP A 1 391 ? 29.966 -10.557 -21.078 1.00 60.59 391 ASP A C 1
ATOM 3054 O O . ASP A 1 391 ? 30.070 -9.612 -21.868 1.00 60.59 391 ASP A O 1
ATOM 3058 N N . ARG A 1 392 ? 29.227 -10.446 -19.968 1.00 64.06 392 ARG A N 1
ATOM 3059 C CA . ARG A 1 392 ? 28.552 -9.212 -19.548 1.00 64.06 392 ARG A CA 1
ATOM 3060 C C . ARG A 1 392 ? 29.384 -8.348 -18.603 1.00 64.06 392 ARG A C 1
ATOM 3062 O O . ARG A 1 392 ? 29.096 -7.154 -18.527 1.00 64.06 392 ARG A O 1
ATOM 3069 N N . ASN A 1 393 ? 30.420 -8.903 -17.975 1.00 59.66 393 ASN A N 1
ATOM 3070 C CA . ASN A 1 393 ? 31.362 -8.165 -17.140 1.00 59.66 393 ASN A CA 1
ATOM 3071 C C . ASN A 1 393 ? 32.204 -7.219 -18.011 1.00 59.66 393 ASN A C 1
ATOM 3073 O O . ASN A 1 393 ? 32.699 -7.618 -19.068 1.00 59.66 393 ASN A O 1
ATOM 3077 N N . LEU A 1 394 ? 32.398 -5.970 -17.570 1.00 61.88 394 LEU A N 1
ATOM 3078 C CA . LEU A 1 394 ? 33.247 -5.003 -18.273 1.00 61.88 394 LEU A CA 1
ATOM 3079 C C . LEU A 1 394 ? 34.635 -5.582 -18.563 1.00 61.88 394 LEU A C 1
ATOM 3081 O O . LEU A 1 394 ? 35.124 -5.429 -19.674 1.00 61.88 394 LEU A O 1
ATOM 3085 N N . VAL A 1 395 ? 35.235 -6.296 -17.605 1.00 60.22 395 VAL A N 1
ATOM 3086 C CA . VAL A 1 395 ? 36.586 -6.868 -17.749 1.00 60.22 395 VAL A CA 1
ATOM 3087 C C . VAL A 1 395 ? 36.673 -7.829 -18.942 1.00 60.22 395 VAL A C 1
ATOM 3089 O O . VAL A 1 395 ? 37.693 -7.872 -19.623 1.00 60.22 395 VAL A O 1
ATOM 3092 N N . ALA A 1 396 ? 35.593 -8.552 -19.258 1.00 58.50 396 ALA A N 1
ATOM 3093 C CA . ALA A 1 396 ? 35.543 -9.438 -20.421 1.00 58.50 396 ALA A CA 1
ATOM 3094 C C . ALA A 1 396 ? 35.378 -8.684 -21.755 1.00 58.50 396 ALA A C 1
ATOM 3096 O O . ALA A 1 396 ? 35.720 -9.225 -22.805 1.00 58.50 396 ALA A O 1
ATOM 3097 N N . LYS A 1 397 ? 34.876 -7.442 -21.720 1.00 54.94 397 LYS A N 1
ATOM 3098 C CA . LYS A 1 397 ? 34.607 -6.602 -22.898 1.00 54.94 397 LYS A CA 1
ATOM 3099 C C . LYS A 1 397 ? 35.789 -5.729 -23.335 1.00 54.94 397 LYS A C 1
ATOM 3101 O O . LYS A 1 397 ? 35.744 -5.208 -24.443 1.00 54.94 397 LYS A O 1
ATOM 3106 N N . VAL A 1 398 ? 36.822 -5.558 -22.504 1.00 58.50 398 VAL A N 1
ATOM 3107 C CA . VAL A 1 398 ? 38.026 -4.744 -22.805 1.00 58.50 398 VAL A CA 1
ATOM 3108 C C . VAL A 1 398 ? 39.173 -5.617 -23.352 1.00 58.50 398 VAL A C 1
ATOM 3110 O O . VAL A 1 398 ? 40.329 -5.430 -22.988 1.00 58.50 398 VAL A O 1
ATOM 3113 N N . LYS A 1 399 ? 38.864 -6.615 -24.187 1.00 44.38 399 LYS A N 1
ATOM 3114 C CA . LYS A 1 399 ? 39.888 -7.434 -24.857 1.00 44.38 399 LYS A CA 1
ATOM 3115 C C . LYS A 1 399 ? 40.354 -6.825 -26.168 1.00 44.38 399 LYS A C 1
ATOM 3117 O O . LYS A 1 399 ? 39.486 -6.318 -26.913 1.00 44.38 399 LYS A O 1
#

Nearest PDB structures (foldseek):
  7jid-assembly1_B  TM=9.249E-01  e=5.551E-17  Acanthamoeba polyphaga mimivirus
  6zlj-assembly1_B-2  TM=6.615E-01  e=5.283E-08  Bacillus cereus
  7epr-assembly2_D  TM=7.325E-01  e=2.597E-06  synthetic construct
  4nbr-assembly1_A  TM=5.850E-01  e=4.493E-04  Brucella abortus bv. 1 str. 9-941
  7tjb-assembly1_A  TM=5.112E-01  e=4.814E-02  Neisseria gonorrhoeae FA 1090

Solvent-accessible surface area (backbone atoms only — not comparable to full-atom values): 22619 Å² total; per-residue (Å²): 100,82,55,86,64,70,102,84,59,97,55,63,43,47,47,49,73,91,82,92,82,70,97,85,74,61,54,73,56,36,72,68,37,40,50,52,53,53,50,52,52,66,72,39,88,82,63,68,19,34,32,44,59,41,40,54,48,25,20,48,86,33,64,46,43,81,87,45,66,70,43,39,84,48,72,65,19,46,32,41,47,50,47,53,53,51,50,41,50,44,22,72,74,68,65,40,30,24,17,31,36,29,30,32,62,37,35,30,50,98,29,38,61,76,51,66,71,65,74,56,84,88,67,67,61,38,33,40,28,42,48,69,46,52,51,54,48,52,54,53,43,41,77,65,12,56,74,37,48,67,37,43,45,54,22,69,37,24,31,42,38,69,50,53,57,48,19,38,70,36,73,86,57,79,78,63,76,43,77,35,72,62,49,40,65,75,45,37,75,74,70,54,75,65,68,73,83,75,64,71,40,39,78,73,71,81,73,81,82,87,61,87,63,83,69,79,77,69,44,53,29,33,37,25,35,33,34,92,36,76,69,23,42,56,49,48,57,53,48,58,71,70,57,61,52,41,80,42,73,51,85,72,46,64,68,77,49,61,69,66,59,49,50,50,52,50,60,76,64,64,45,56,30,36,37,38,44,53,58,73,50,52,51,94,98,29,94,33,56,72,51,36,46,92,48,70,72,28,44,51,55,41,46,30,32,42,28,47,21,55,49,53,51,48,53,51,22,59,78,67,74,24,41,26,39,36,54,51,57,42,72,16,56,62,76,47,94,77,31,38,93,93,52,56,77,88,56,96,84,60,76,61,74,32,66,93,40,62,61,25,40,44,41,35,52,32,57,62,57,48,67,75,40,91,53,44,48,79,44,62,53,57,85,68,71,70,97,62,97,41,87,81,24,50,81,60,65,73,116

pLDDT: mean 82.43, std 17.92, range [26.72, 98.44]

Secondary structure (DSSP, 8-state):
-EE--SSS----EEEE------TT--TTTSHHHHHHHHHHHHH-TT--EEEEEEEGGGTBTS-SSTTSPPB-SSHHHHHHHHHHHHHHHHHHHH---EEEEEE-SEEEETTEES-GGGG-SS-SEEEEEEHHHHHHHHHHHHTT-SS-EEEEE--SEEEEHHHHHHHHH-TTPPPP-EE-SS--HHHHTTT-----------TT--S-----------PPEEEEETTTSHHHHHHHHHHHHH--SEEEE--S-TTTS-HHHHHHHHHHH--SEEEE------BTTB-SGGGG-SSHHHHHHHHIIIIIHHHHHHHHHHHTT-EEEEEEESTT----SSS-TTSPPPPTTPPP---SSHHHHHHHHHHHHHTT-TTEEEEEE-S---SS--TTSHHHH--

InterPro domains:
  IPR016040 NAD(P)-binding domain [PF16363] (26-103)
  IPR036291 NAD(P)-binding domain superfamily [SSF51735] (30-195)
  IPR036291 NAD(P)-binding domain superfamily [SSF51735] (221-385)

Foldseek 3Di:
DWDDDDDDDDATEAEQDFDDDDDDDRQCLPPNNLVVVLVVLLVDPPHQFYEYEAAQQQQPPWQQDQPIDGDHPDPRSVSSVVSLVVQLVSCVPRQRLYEYEHEWLQEDEPQAGPDCCSLDDPDQKTFYAYPVLVVVLRVLRRVVRGRHGYAYGTAQWIWGSVLLVVQQADVVGDTDIDGDSNDHVVSVVVVRHTDNPDHHHHPPPDDDPPDPPPPPLPQQEEEEDCCVPPVNVVVCVVVVVVVSHNYHYDDDAQLPDDLVVVLVSCVVSVGQEYEYPWADAADPPGNGVCQLDDDDVSLSVLCRGQARRLLSVLVSCLVVVHAYEYEAAPVQADADPCRHDVHDDDDLPDQRDDDPHSNSVSSSVNSVSSVVRPSYHYHHYYQDADPDQDCSHVVVVPD

Organism: NCBI:txid2018661

Radius of gyration: 27.11 Å; Cα contacts (8 Å, |Δi|>4): 690; chains: 1; bounding box: 68×49×75 Å

Sequence (399 aa):
MYYEIGSDSQCYALIMYQEFSSYLLTGCLNPLGMIQVLDAARDCQTLKSFVVVSSDMVYGNSAQSENSILLPENFIGAAEMGAEAMAHSYMMSYKLPIGIVRLASGVVHNGDIVDKQRLEGGRDFINLLDMNDAIRGILLVAGHAINAEVWNLGGTKEYPIDQVKNKLFDNSVTLSERQASLNTDKIRSLGWIPNDDIIIESTHKNGTSNGNTVDYHLKPKVLVYGARGWVGQQLIEELEKNGEFDIVEAHKKPGSDPDSEILDEIVSHTPSHIVCTVGRTHGPGVNSIAYLEGGPDKLKENMRDNLYAPWLLASLCEKLHIHCTYIGTGCIYKYDYEHEIGGMEYKEDDVSNYSGTSYSVVKGFTDRLLRQFPNTLQCRIRLPINYKSEDRNLVAKVK

Mean predicted aligned error: 14.56 Å